Protein AF-0000000086500620 (afdb_homodimer)

Nearest PDB structures (foldseek):
  7s7k-assembly1_A  TM=8.387E-01  e=1.105E-29  Mus musculus
  8tv1-assembly1_C  TM=8.243E-01  e=3.616E-29  Homo sapiens
  4m4r-assembly3_E  TM=8.420E-01  e=2.247E-28  Homo sapiens
  4m4p-assembly1_A  TM=8.194E-01  e=8.114E-28  Homo sapiens
  7k7j-assembly1_A  TM=8.482E-01  e=1.226E-26  Homo sapiens

Foldseek 3Di:
DQDKQQVVVVVDVAQPWAKDWDPQDPPPPPADDFPAKDWDWADDPVHPDIGIKIWGARQLGAQTKMKTKHFKTFQVQAQKKKKKWKKWFADPPQPDPVVRGNGEDQKKWKWKAFAQDGDDDNPPPHRDPVRTPTFDTDGDPDHHHDPVDTDMDMDMGMAGDDVVDHRTMMMMMIDRHTGMMTGMMDMDFAWAPWDAAQQWTWHIGTAHRDQADWDWTWIDGHPQKDWPDTWIWIAHRNRHIDDDIDGHIWHHWQWAADPRNHDTAGAAKQWTAQDTHNDDIGGAAAQWIGHISHNATHHHPPWDDDPPDDSNDHTD/DQDKQQVVVVVDVAQPWAKDKDPQPDPPPPADDFPAKDWDWADDPVHPDIGIKIWGARQLGAQTKMKTKHFKTFQVQAQKKKKKWKKWFADPVQPDPPVRGNHEDQKKWKWKAFAQDGDDDNPPPHRDPVRTPTFDTDGDPDHHHDPVDTDMDMDMTMAGDDVVDHRTMMMMMIDRHTGMMTGMMDMDFAWAPWDAAQQKTWHIGTAHRDQADWDWTWIDGHPQKDWPDTWIWIAHRNRHIDDDIDGHIWGHWQWAADPRNHDTAGAAKQWTAQDTHNDDIGGAAAQWIGHISHNATHHHPPWDDDPPDDSNDHTD

Solvent-accessible surface area (backbone atoms only — not comparable to full-atom values): 32800 Å² total; per-residue (Å²): 114,72,41,44,40,53,64,47,27,68,74,32,95,64,84,80,59,52,56,42,56,54,80,53,70,74,79,53,88,91,47,68,84,79,80,37,55,39,77,44,78,43,81,42,91,94,41,96,51,54,26,46,26,39,33,33,71,40,29,54,30,66,81,39,47,21,31,39,33,51,68,71,37,69,48,79,77,46,29,25,41,34,37,39,41,30,30,34,34,45,42,59,64,78,69,37,64,38,77,56,40,49,34,56,37,67,43,36,36,36,31,34,38,76,29,71,60,86,74,71,57,92,64,39,74,59,93,48,73,83,73,29,46,77,72,45,63,48,55,63,84,40,62,17,84,49,87,90,54,71,32,77,31,77,48,75,49,77,44,63,48,63,81,94,47,58,48,20,35,32,42,33,38,38,36,61,15,18,39,36,33,45,53,34,45,36,33,31,58,50,44,18,69,57,47,62,52,58,25,25,36,31,67,62,38,52,17,30,47,42,58,49,32,67,30,75,39,64,46,42,52,32,67,59,35,43,71,79,41,75,39,34,37,39,23,25,38,84,24,44,68,49,86,72,59,45,54,40,39,30,15,29,46,3,19,24,45,45,94,79,24,56,46,39,39,62,16,52,65,40,17,17,19,67,55,69,24,74,54,70,59,37,71,40,32,53,60,36,39,31,85,33,42,15,42,55,52,44,54,36,92,94,34,46,66,61,90,83,50,62,79,74,50,50,32,84,116,72,42,43,40,53,63,47,27,68,76,32,98,61,84,80,60,52,58,43,55,54,77,50,70,73,80,52,88,92,48,67,85,77,80,37,55,40,79,44,78,42,82,43,91,93,41,97,53,53,26,48,26,39,33,33,69,41,29,53,30,65,77,38,46,22,31,39,32,52,69,70,36,68,47,80,78,45,28,24,42,34,38,37,42,30,29,35,33,45,40,60,67,74,68,39,65,38,74,55,41,49,34,60,36,66,42,35,36,35,31,34,37,78,30,72,61,85,73,69,56,92,62,39,74,60,93,49,74,83,72,28,47,76,72,46,64,46,53,62,84,40,62,16,81,48,85,89,53,71,32,77,30,75,49,74,50,74,44,62,48,64,81,95,47,60,49,19,35,31,42,32,39,38,36,60,15,20,39,38,34,44,53,34,44,34,32,31,59,49,45,19,69,56,47,59,51,59,25,25,37,31,68,63,37,53,17,30,48,43,58,51,30,67,32,76,39,63,45,44,51,31,68,61,34,43,72,78,41,78,39,34,36,40,24,24,38,83,24,46,69,49,84,73,58,45,54,41,39,30,16,28,47,3,19,24,43,45,93,79,25,54,44,39,39,63,17,53,65,39,17,18,19,66,57,69,25,73,54,69,59,36,71,41,33,51,58,34,39,30,85,34,42,15,41,53,50,44,53,36,91,94,33,45,65,61,91,84,50,62,78,73,51,50,32,85

Structure (mmCIF, N/CA/C/O backbone):
data_AF-0000000086500620-model_v1
#
loop_
_entity.id
_entity.type
_entity.pdbx_description
1 polymer 'Eph LBD domain-containing protein'
#
loop_
_atom_site.group_PDB
_atom_site.id
_atom_site.type_symbol
_atom_site.label_atom_id
_atom_site.label_alt_id
_atom_site.label_comp_id
_atom_site.label_asym_id
_atom_site.label_entity_id
_atom_site.label_seq_id
_atom_site.pdbx_PDB_ins_code
_atom_site.Cartn_x
_atom_site.Cartn_y
_atom_site.Cartn_z
_atom_site.occupancy
_atom_site.B_iso_or_equiv
_atom_site.auth_seq_id
_atom_site.auth_comp_id
_atom_site.auth_asym_id
_atom_site.auth_atom_id
_atom_site.pdbx_PDB_model_num
ATOM 1 N N . VAL A 1 1 ? -19.344 2.258 -3.072 1 96 1 VAL A N 1
ATOM 2 C CA . VAL A 1 1 ? -19.391 3.467 -2.256 1 96 1 VAL A CA 1
ATOM 3 C C . VAL A 1 1 ? -20.438 3.314 -1.157 1 96 1 VAL A C 1
ATOM 5 O O . VAL A 1 1 ? -21.594 2.971 -1.435 1 96 1 VAL A O 1
ATOM 8 N N . LEU A 1 2 ? -19.938 3.455 -0.015 1 97.12 2 LEU A N 1
ATOM 9 C CA . LEU A 1 2 ? -20.797 3.23 1.145 1 97.12 2 LEU A CA 1
ATOM 10 C C . LEU A 1 2 ? -21.391 4.543 1.644 1 97.12 2 LEU A C 1
ATOM 12 O O . LEU A 1 2 ? -22.453 4.547 2.258 1 97.12 2 LEU A O 1
ATOM 16 N N . LEU A 1 3 ? -20.672 5.578 1.515 1 97.31 3 LEU A N 1
ATOM 17 C CA . LEU A 1 3 ? -21.109 6.922 1.882 1 97.31 3 LEU A CA 1
ATOM 18 C C . LEU A 1 3 ? -20.547 7.957 0.909 1 97.31 3 LEU A C 1
ATOM 20 O O . LEU A 1 3 ? -19.375 7.91 0.551 1 97.31 3 LEU A O 1
ATOM 24 N N . ASP A 1 4 ? -21.359 8.789 0.405 1 96.5 4 ASP A N 1
ATOM 25 C CA . ASP A 1 4 ? -21.016 9.938 -0.417 1 96.5 4 ASP A CA 1
ATOM 26 C C . ASP A 1 4 ? -21.859 11.156 -0.062 1 96.5 4 ASP A C 1
ATOM 28 O O . ASP A 1 4 ? -23.047 11.219 -0.432 1 96.5 4 ASP A O 1
ATOM 32 N N . SER A 1 5 ? -21.297 12.078 0.566 1 95.62 5 SER A N 1
ATOM 33 C CA . SER A 1 5 ? -22.062 13.211 1.073 1 95.62 5 SER A CA 1
ATOM 34 C C . SER A 1 5 ? -22.688 14.016 -0.066 1 95.62 5 SER A C 1
ATOM 36 O O . SER A 1 5 ? -23.734 14.633 0.102 1 95.62 5 SER A O 1
ATOM 38 N N . ALA A 1 6 ? -22 14.062 -1.222 1 92.56 6 ALA A N 1
ATOM 39 C CA . ALA A 1 6 ? -22.562 14.773 -2.369 1 92.56 6 ALA A CA 1
ATOM 40 C C . ALA A 1 6 ? -23.859 14.117 -2.842 1 92.56 6 ALA A C 1
ATOM 42 O O . ALA A 1 6 ? -24.828 14.805 -3.176 1 92.56 6 ALA A O 1
ATOM 43 N N . GLN A 1 7 ? -23.844 12.758 -2.848 1 91 7 GLN A N 1
ATOM 44 C CA . GLN A 1 7 ? -25.047 12.031 -3.238 1 91 7 GLN A CA 1
ATOM 45 C C . GLN A 1 7 ? -26.156 12.195 -2.199 1 91 7 GLN A C 1
ATOM 47 O O . GLN A 1 7 ? -27.328 12.328 -2.549 1 91 7 GLN A O 1
ATOM 52 N N . ASP A 1 8 ? -25.75 12.211 -0.976 1 90.06 8 ASP A N 1
ATOM 53 C CA . ASP A 1 8 ? -26.719 12.375 0.107 1 90.06 8 ASP A CA 1
ATOM 54 C C . ASP A 1 8 ? -27.328 13.766 0.084 1 90.06 8 ASP A C 1
ATOM 56 O O . ASP A 1 8 ? -28.5 13.938 0.44 1 90.06 8 ASP A O 1
ATOM 60 N N . SER A 1 9 ? -26.547 14.727 -0.302 1 87.5 9 SER A N 1
ATOM 61 C CA . SER A 1 9 ? -27.031 16.094 -0.406 1 87.5 9 SER A CA 1
ATOM 62 C C . SER A 1 9 ? -28.172 16.203 -1.412 1 87.5 9 SER A C 1
ATOM 64 O O . SER A 1 9 ? -29.047 17.062 -1.275 1 87.5 9 SER A O 1
ATOM 66 N N . ALA A 1 10 ? -28.109 15.414 -2.4 1 82 10 ALA A N 1
ATOM 67 C CA . ALA A 1 10 ? -29.141 15.445 -3.441 1 82 10 ALA A CA 1
ATOM 68 C C . ALA A 1 10 ? -30.422 14.789 -2.961 1 82 10 ALA A C 1
ATOM 70 O O . ALA A 1 10 ? -31.516 15.094 -3.465 1 82 10 ALA A O 1
ATOM 71 N N . LYS A 1 11 ? -30.297 14.008 -1.997 1 83.38 11 LYS A N 1
ATOM 72 C CA . LYS A 1 11 ? -31.438 13.195 -1.615 1 83.38 11 LYS A CA 1
ATOM 73 C C . LYS A 1 11 ? -32.125 13.742 -0.359 1 83.38 11 LYS A C 1
ATOM 75 O O . LYS A 1 11 ? -33.281 13.422 -0.079 1 83.38 11 LYS A O 1
ATOM 80 N N . GLN A 1 12 ? -31.344 14.484 0.319 1 81.06 12 GLN A N 1
ATOM 81 C CA . GLN A 1 12 ? -31.844 14.93 1.614 1 81.06 12 GLN A CA 1
ATOM 82 C C . GLN A 1 12 ? -31.703 16.438 1.774 1 81.06 12 GLN A C 1
ATOM 84 O O . GLN A 1 12 ? -30.844 17.062 1.153 1 81.06 12 GLN A O 1
ATOM 89 N N . ALA A 1 13 ? -32.562 16.891 2.559 1 82.69 13 ALA A N 1
ATOM 90 C CA . ALA A 1 13 ? -32.531 18.328 2.824 1 82.69 13 ALA A CA 1
ATOM 91 C C . ALA A 1 13 ? -31.312 18.703 3.662 1 82.69 13 ALA A C 1
ATOM 93 O O . ALA A 1 13 ? -30.812 19.812 3.559 1 82.69 13 ALA A O 1
ATOM 94 N N . SER A 1 14 ? -30.891 17.797 4.512 1 90.44 14 SER A N 1
ATOM 95 C CA . SER A 1 14 ? -29.75 18 5.387 1 90.44 14 SER A CA 1
ATOM 96 C C . SER A 1 14 ? -28.984 16.688 5.613 1 90.44 14 SER A C 1
ATOM 98 O O . SER A 1 14 ? -29.578 15.609 5.613 1 90.44 14 SER A O 1
ATOM 100 N N . LEU A 1 15 ? -27.719 16.828 5.785 1 93.38 15 LEU A N 1
ATOM 101 C CA . LEU A 1 15 ? -26.938 15.648 6.141 1 93.38 15 LEU A CA 1
ATOM 102 C C . LEU A 1 15 ? -27.188 15.25 7.59 1 93.38 15 LEU A C 1
ATOM 104 O O . LEU A 1 15 ? -27.266 14.062 7.91 1 93.38 15 LEU A O 1
ATOM 108 N N . ALA A 1 16 ? -27.312 16.25 8.461 1 92.81 16 ALA A N 1
ATOM 109 C CA . ALA A 1 16 ? -27.672 16.078 9.867 1 92.81 16 ALA A CA 1
ATOM 110 C C . ALA A 1 16 ? -26.656 15.18 10.578 1 92.81 16 ALA A C 1
ATOM 112 O O . ALA A 1 16 ? -27.031 14.25 11.289 1 92.81 16 ALA A O 1
ATOM 113 N N . TRP A 1 17 ? -25.406 15.438 10.266 1 96.69 17 TRP A N 1
ATOM 114 C CA . TRP A 1 17 ? -24.375 14.711 11 1 96.69 17 TRP A CA 1
ATOM 115 C C . TRP A 1 17 ? -24.297 15.188 12.445 1 96.69 17 TRP A C 1
ATOM 117 O O . TRP A 1 17 ? -24.828 16.25 12.781 1 96.69 17 TRP A O 1
ATOM 127 N N . THR A 1 18 ? -23.688 14.328 13.32 1 96.75 18 THR A N 1
ATOM 128 C CA . THR A 1 18 ? -23.641 14.648 14.742 1 96.75 18 THR A CA 1
ATOM 129 C C . THR A 1 18 ? -22.469 15.562 15.062 1 96.75 18 THR A C 1
ATOM 131 O O . THR A 1 18 ? -21.328 15.258 14.703 1 96.75 18 THR A O 1
ATOM 134 N N . THR A 1 19 ? -22.75 16.672 15.648 1 96.12 19 THR A N 1
ATOM 135 C CA . THR A 1 19 ? -21.703 17.625 16 1 96.12 19 THR A CA 1
ATOM 136 C C . THR A 1 19 ? -21.547 17.703 17.516 1 96.12 19 THR A C 1
ATOM 138 O O . THR A 1 19 ? -22.484 17.422 18.266 1 96.12 19 THR A O 1
ATOM 141 N N . TYR A 1 20 ? -20.344 18 17.953 1 95.19 20 TYR A N 1
ATOM 142 C CA . TYR A 1 20 ? -20.016 18.25 19.359 1 95.19 20 TYR A CA 1
ATOM 143 C C . TYR A 1 20 ? -19 19.375 19.5 1 95.19 20 TYR A C 1
ATOM 145 O O . TYR A 1 20 ? -18.094 19.516 18.672 1 95.19 20 TYR A O 1
ATOM 153 N N . LYS A 1 21 ? -19.25 20.281 20.438 1 92 21 LYS A N 1
ATOM 154 C CA . LYS A 1 21 ? -18.281 21.328 20.766 1 92 21 LYS A CA 1
ATOM 155 C C . LYS A 1 21 ? -17.938 21.312 22.25 1 92 21 LYS A C 1
ATOM 157 O O . LYS A 1 21 ? -18.828 21.125 23.094 1 92 21 LYS A O 1
ATOM 162 N N . SER A 1 22 ? -16.672 21.219 22.5 1 81.25 22 SER A N 1
ATOM 163 C CA . SER A 1 22 ? -16.234 21.219 23.891 1 81.25 22 SER A CA 1
ATOM 164 C C . SER A 1 22 ? -16.656 22.5 24.609 1 81.25 22 SER A C 1
ATOM 166 O O . SER A 1 22 ? -16.734 23.562 23.984 1 81.25 22 SER A O 1
ATOM 168 N N . GLU A 1 23 ? -17.375 22.328 25.75 1 68.31 23 GLU A N 1
ATOM 169 C CA . GLU A 1 23 ? -17.797 23.484 26.547 1 68.31 23 GLU A CA 1
ATOM 170 C C . GLU A 1 23 ? -16.641 24.469 26.75 1 68.31 23 GLU A C 1
ATOM 172 O O . GLU A 1 23 ? -15.555 24.062 27.172 1 68.31 23 GLU A O 1
ATOM 177 N N . SER A 1 24 ? -16.453 25.188 25.719 1 55.19 24 SER A N 1
ATOM 178 C CA . SER A 1 24 ? -15.422 26.203 25.906 1 55.19 24 SER A CA 1
ATOM 179 C C . SER A 1 24 ? -15.344 26.656 27.359 1 55.19 24 SER A C 1
ATOM 181 O O . SER A 1 24 ? -16.344 26.656 28.062 1 55.19 24 SER A O 1
ATOM 183 N N . VAL A 1 25 ? -14.055 26.562 27.922 1 54 25 VAL A N 1
ATOM 184 C CA . VAL A 1 25 ? -13.938 27.297 29.172 1 54 25 VAL A CA 1
ATOM 185 C C . VAL A 1 25 ? -14.703 28.609 29.078 1 54 25 VAL A C 1
ATOM 187 O O . VAL A 1 25 ? -14.969 29.094 27.969 1 54 25 VAL A O 1
ATOM 190 N N . SER A 1 26 ? -15.047 29.203 30.156 1 50.41 26 SER A N 1
ATOM 191 C CA . SER A 1 26 ? -15.766 30.469 30.328 1 50.41 26 SER A CA 1
ATOM 192 C C . SER A 1 26 ? -15.508 31.406 29.156 1 50.41 26 SER A C 1
ATOM 194 O O . SER A 1 26 ? -14.367 31.562 28.703 1 50.41 26 SER A O 1
ATOM 196 N N . PRO A 1 27 ? -16.719 31.641 28.359 1 53.28 27 PRO A N 1
ATOM 197 C CA . PRO A 1 27 ? -16.562 32.719 27.375 1 53.28 27 PRO A CA 1
ATOM 198 C C . PRO A 1 27 ? -15.523 33.75 27.781 1 53.28 27 PRO A C 1
ATOM 200 O O . PRO A 1 27 ? -15.555 34.25 28.922 1 53.28 27 PRO A O 1
ATOM 203 N N . VAL A 1 28 ? -14.352 33.531 27.391 1 56.28 28 VAL A N 1
ATOM 204 C CA . VAL A 1 28 ? -13.477 34.688 27.656 1 56.28 28 VAL A CA 1
ATOM 205 C C . VAL A 1 28 ? -14.117 35.969 27.156 1 56.28 28 VAL A C 1
ATOM 207 O O . VAL A 1 28 ? -14.539 36.062 26 1 56.28 28 VAL A O 1
ATOM 210 N N . PRO A 1 29 ? -14.516 36.781 28.094 1 58.72 29 PRO A N 1
ATOM 211 C CA . PRO A 1 29 ? -15.102 38.062 27.672 1 58.72 29 PRO A CA 1
ATOM 212 C C . PRO A 1 29 ? -14.398 38.656 26.453 1 58.72 29 PRO A C 1
ATOM 214 O O . PRO A 1 29 ? -13.172 38.688 26.406 1 58.72 29 PRO A O 1
ATOM 217 N N . GLY A 1 30 ? -15.188 38.844 25.25 1 61.62 30 GLY A N 1
ATOM 218 C CA . GLY A 1 30 ? -14.68 39.5 24.047 1 61.62 30 GLY A CA 1
ATOM 219 C C . GLY A 1 30 ? -14.43 38.531 22.906 1 61.62 30 GLY A C 1
ATOM 220 O O . GLY A 1 30 ? -14.195 38.938 21.766 1 61.62 30 GLY A O 1
ATOM 221 N N . GLN A 1 31 ? -14.523 37.156 23.312 1 67.69 31 GLN A N 1
ATOM 222 C CA . GLN A 1 31 ? -14.32 36.25 22.203 1 67.69 31 GLN A CA 1
ATOM 223 C C . GLN A 1 31 ? -15.656 35.844 21.578 1 67.69 31 GLN A C 1
ATOM 225 O O . GLN A 1 31 ? -16.672 35.75 22.266 1 67.69 31 GLN A O 1
ATOM 230 N N . PRO A 1 32 ? -15.586 35.656 20.219 1 74.81 32 PRO A N 1
ATOM 231 C CA . PRO A 1 32 ? -16.797 35.188 19.547 1 74.81 32 PRO A CA 1
ATOM 232 C C . PRO A 1 32 ? -17.219 33.781 19.984 1 74.81 32 PRO A C 1
ATOM 234 O O . PRO A 1 32 ? -16.375 33 20.406 1 74.81 32 PRO A O 1
ATOM 237 N N . GLU A 1 33 ? -18.438 33.594 20 1 79.56 33 GLU A N 1
ATOM 238 C CA . GLU A 1 33 ? -19.016 32.312 20.391 1 79.56 33 GLU A CA 1
ATOM 239 C C . GLU A 1 33 ? -18.594 31.203 19.438 1 79.56 33 GLU A C 1
ATOM 241 O O . GLU A 1 33 ? -18.516 31.422 18.219 1 79.56 33 GLU A O 1
ATOM 246 N N . ASN A 1 34 ? -18.125 30.062 19.969 1 88.69 34 ASN A N 1
ATOM 247 C CA . ASN A 1 34 ? -17.859 28.844 19.203 1 88.69 34 ASN A CA 1
ATOM 248 C C . ASN A 1 34 ? -19.141 28.031 19 1 88.69 34 ASN A C 1
ATOM 250 O O . ASN A 1 34 ? -19.703 27.516 19.969 1 88.69 34 ASN A O 1
ATOM 254 N N . LEU A 1 35 ? -19.641 27.906 17.797 1 89.56 35 LEU A N 1
ATOM 255 C CA . LEU A 1 35 ? -20.875 27.188 17.484 1 89.56 35 LEU A CA 1
ATOM 256 C C . LEU A 1 35 ? -20.578 25.781 16.969 1 89.56 35 LEU A C 1
ATOM 258 O O . LEU A 1 35 ? -21.5 25.016 16.672 1 89.56 35 LEU A O 1
ATOM 262 N N . GLY A 1 36 ? -19.266 25.453 16.938 1 93.5 36 GLY A N 1
ATOM 263 C CA . GLY A 1 36 ? -18.875 24.141 16.438 1 93.5 36 GLY A CA 1
ATOM 264 C C . GLY A 1 36 ? -19.062 24 14.938 1 93.5 36 GLY A C 1
ATOM 265 O O . GLY A 1 36 ? -19.109 24.984 14.211 1 93.5 36 GLY A O 1
ATOM 266 N N . TRP A 1 37 ? -19.094 22.797 14.492 1 96.62 37 TRP A N 1
ATOM 267 C CA . TRP A 1 37 ? -19.312 22.531 13.07 1 96.62 37 TRP A CA 1
ATOM 268 C C . TRP A 1 37 ? -20.719 22.953 12.648 1 96.62 37 TRP A C 1
ATOM 270 O O . TRP A 1 37 ? -21.703 22.641 13.32 1 96.62 37 TRP A O 1
ATOM 280 N N . MET A 1 38 ? -20.812 23.594 11.531 1 95.94 38 MET A N 1
ATOM 281 C CA . MET A 1 38 ? -22.078 24.078 11.016 1 95.94 38 MET A CA 1
ATOM 282 C C . MET A 1 38 ? -22.328 23.562 9.602 1 95.94 38 MET A C 1
ATOM 284 O O . MET A 1 38 ? -21.406 23.531 8.781 1 95.94 38 MET A O 1
ATOM 288 N N . GLU A 1 39 ? -23.5 23.156 9.375 1 95.31 39 GLU A N 1
ATOM 289 C CA . GLU A 1 39 ? -23.875 22.703 8.039 1 95.31 39 GLU A CA 1
ATOM 290 C C . GLU A 1 39 ? -24.266 23.875 7.145 1 95.31 39 GLU A C 1
ATOM 292 O O . GLU A 1 39 ? -24.891 24.828 7.609 1 95.31 39 GLU A O 1
ATOM 297 N N . ALA A 1 40 ? -23.859 23.828 5.949 1 91.75 40 ALA A N 1
ATOM 298 C CA . ALA A 1 40 ? -24.234 24.844 4.984 1 91.75 40 ALA A CA 1
ATOM 299 C C . ALA A 1 40 ? -24.5 24.234 3.611 1 91.75 40 ALA A C 1
ATOM 301 O O . ALA A 1 40 ? -24.109 23.094 3.344 1 91.75 40 ALA A O 1
ATOM 302 N N . THR A 1 41 ? -25.188 25.016 2.814 1 89.75 41 THR A N 1
ATOM 303 C CA . THR A 1 41 ? -25.406 24.625 1.425 1 89.75 41 THR A CA 1
ATOM 304 C C . THR A 1 41 ? -24.547 25.469 0.483 1 89.75 41 THR A C 1
ATOM 306 O O . THR A 1 41 ? -24.531 26.703 0.574 1 89.75 41 THR A O 1
ATOM 309 N N . VAL A 1 42 ? -23.859 24.766 -0.34 1 87.5 42 VAL A N 1
ATOM 310 C CA . VAL A 1 42 ? -23 25.484 -1.276 1 87.5 42 VAL A CA 1
ATOM 311 C C . VAL A 1 42 ? -23.266 25.016 -2.701 1 87.5 42 VAL A C 1
ATOM 313 O O . VAL A 1 42 ? -23.516 23.828 -2.93 1 87.5 42 VAL A O 1
ATOM 316 N N . ASN A 1 43 ? -23.266 26 -3.594 1 84.56 43 ASN A N 1
ATOM 317 C CA . ASN A 1 43 ? -23.344 25.688 -5.016 1 84.56 43 ASN A CA 1
ATOM 318 C C . ASN A 1 43 ? -21.953 25.734 -5.668 1 84.56 43 ASN A C 1
ATOM 320 O O . ASN A 1 43 ? -21.266 26.75 -5.617 1 84.56 43 ASN A O 1
ATOM 324 N N . MET A 1 44 ? -21.625 24.578 -6.133 1 83.69 44 MET A N 1
ATOM 325 C CA . MET A 1 44 ? -20.328 24.5 -6.809 1 83.69 44 MET A CA 1
ATOM 326 C C . MET A 1 44 ? -20.516 24.109 -8.273 1 83.69 44 MET A C 1
ATOM 328 O O . MET A 1 44 ? -21.328 23.25 -8.594 1 83.69 44 MET A O 1
ATOM 332 N N . GLU A 1 45 ? -19.672 24.703 -9.078 1 80.56 45 GLU A N 1
ATOM 333 C CA . GLU A 1 45 ? -19.781 24.5 -10.516 1 80.56 45 GLU A CA 1
ATOM 334 C C . GLU A 1 45 ? -19.5 23.047 -10.891 1 80.56 45 GLU A C 1
ATOM 336 O O . GLU A 1 45 ? -20.094 22.516 -11.828 1 80.56 45 GLU A O 1
ATOM 341 N N . SER A 1 46 ? -18.703 22.484 -10.117 1 79.31 46 SER A N 1
ATOM 342 C CA . SER A 1 46 ? -18.281 21.125 -10.43 1 79.31 46 SER A CA 1
ATOM 343 C C . SER A 1 46 ? -19.375 20.125 -10.094 1 79.31 46 SER A C 1
ATOM 345 O O . SER A 1 46 ? -19.281 18.953 -10.477 1 79.31 46 SER A O 1
ATOM 347 N N . PHE A 1 47 ? -20.422 20.641 -9.414 1 79.56 47 PHE A N 1
ATOM 348 C CA . PHE A 1 47 ? -21.5 19.734 -9.008 1 79.56 47 PHE A CA 1
ATOM 349 C C . PHE A 1 47 ? -22.844 20.25 -9.5 1 79.56 47 PHE A C 1
ATOM 351 O O . PHE A 1 47 ? -23.109 21.453 -9.492 1 79.56 47 PHE A O 1
ATOM 358 N N . SER A 1 48 ? -23.703 19.359 -10.016 1 79.94 48 SER A N 1
ATOM 359 C CA . SER A 1 48 ? -25 19.703 -10.578 1 79.94 48 SER A CA 1
ATOM 360 C C . SER A 1 48 ? -25.984 20.141 -9.492 1 79.94 48 SER A C 1
ATOM 362 O O . SER A 1 48 ? -26.891 20.938 -9.742 1 79.94 48 SER A O 1
ATOM 364 N N . GLU A 1 49 ? -25.844 19.516 -8.352 1 84.06 49 GLU A N 1
ATOM 365 C CA . GLU A 1 49 ? -26.719 19.812 -7.23 1 84.06 49 GLU A CA 1
ATOM 366 C C . GLU A 1 49 ? -25.984 20.531 -6.117 1 84.06 49 GLU A C 1
ATOM 368 O O . GLU A 1 49 ? -24.766 20.391 -5.98 1 84.06 49 GLU A O 1
ATOM 373 N N . PRO A 1 50 ? -26.734 21.312 -5.465 1 87.94 50 PRO A N 1
ATOM 374 C CA . PRO A 1 50 ? -26.109 21.953 -4.309 1 87.94 50 PRO A CA 1
ATOM 375 C C . PRO A 1 50 ? -25.531 20.938 -3.32 1 87.94 50 PRO A C 1
ATOM 377 O O . PRO A 1 50 ? -26.125 19.875 -3.109 1 87.94 50 PRO A O 1
ATOM 380 N N . LEU A 1 51 ? -24.453 21.266 -2.764 1 92.81 51 LEU A N 1
ATOM 381 C CA . LEU A 1 51 ? -23.812 20.375 -1.797 1 92.81 51 LEU A CA 1
ATOM 382 C C . LEU A 1 51 ? -24.078 20.844 -0.371 1 92.81 51 LEU A C 1
ATOM 384 O O . LEU A 1 51 ? -24.078 22.047 -0.097 1 92.81 51 LEU A O 1
ATOM 388 N N . ARG A 1 52 ? -24.406 19.938 0.415 1 94.25 52 ARG A N 1
ATOM 389 C CA . ARG A 1 52 ? -24.391 20.188 1.85 1 94.25 52 ARG A CA 1
ATOM 390 C C . ARG A 1 52 ? -22.984 20 2.414 1 94.25 52 ARG A C 1
ATOM 392 O O . ARG A 1 52 ? -22.344 18.969 2.18 1 94.25 52 ARG A O 1
ATOM 399 N N . THR A 1 53 ? -22.516 21.031 3.076 1 95.62 53 THR A N 1
ATOM 400 C CA . THR A 1 53 ? -21.141 21.031 3.58 1 95.62 53 THR A CA 1
ATOM 401 C C . THR A 1 53 ? -21.125 21.297 5.082 1 95.62 53 THR A C 1
ATOM 403 O O . THR A 1 53 ? -22.125 21.719 5.66 1 95.62 53 THR A O 1
ATOM 406 N N . TYR A 1 54 ? -20.078 20.953 5.707 1 97.5 54 TYR A N 1
ATOM 407 C CA . TYR A 1 54 ? -19.828 21.312 7.098 1 97.5 54 TYR A CA 1
ATOM 408 C C . TYR A 1 54 ? -18.609 22.219 7.219 1 97.5 54 TYR A C 1
ATOM 410 O O . TYR A 1 54 ? -17.578 21.969 6.578 1 97.5 54 TYR A O 1
ATOM 418 N N . SER A 1 55 ? -18.734 23.234 8.039 1 96.19 55 SER A N 1
ATOM 419 C CA . SER A 1 55 ? -17.625 24.188 8.211 1 96.19 55 SER A CA 1
ATOM 420 C C . SER A 1 55 ? -17.375 24.469 9.695 1 96.19 55 SER A C 1
ATOM 422 O O . SER A 1 55 ? -18.297 24.391 10.508 1 96.19 55 SER A O 1
ATOM 424 N N . SER A 1 56 ? -16.172 24.703 10.055 1 94.38 56 SER A N 1
ATOM 425 C CA . SER A 1 56 ? -15.703 25.156 11.359 1 94.38 56 SER A CA 1
ATOM 426 C C . SER A 1 56 ? -14.602 26.188 11.227 1 94.38 56 SER A C 1
ATOM 428 O O . SER A 1 56 ? -13.609 25.969 10.523 1 94.38 56 SER A O 1
ATOM 430 N N . CYS A 1 57 ? -14.82 27.391 11.852 1 89.5 57 CYS A N 1
ATOM 431 C CA . CYS A 1 57 ? -13.812 28.438 11.766 1 89.5 57 CYS A CA 1
ATOM 432 C C . CYS A 1 57 ? -13.812 29.297 13.031 1 89.5 57 CYS A C 1
ATOM 434 O O . CYS A 1 57 ? -14.273 30.438 13.008 1 89.5 57 CYS A O 1
ATOM 436 N N . TYR A 1 58 ? -13.203 28.797 14.086 1 85.94 58 TYR A N 1
ATOM 437 C CA . TYR A 1 58 ? -13.188 29.516 15.359 1 85.94 58 TYR A CA 1
ATOM 438 C C . TYR A 1 58 ? -11.766 29.75 15.836 1 85.94 58 TYR A C 1
ATOM 440 O O . TYR A 1 58 ? -11.398 29.375 16.953 1 85.94 58 TYR A O 1
ATOM 448 N N . VAL A 1 59 ? -11.094 30.469 15.039 1 79.69 59 VAL A N 1
ATOM 449 C CA . VAL A 1 59 ? -9.664 30.656 15.25 1 79.69 59 VAL A CA 1
ATOM 450 C C . VAL A 1 59 ? -9.445 31.719 16.328 1 79.69 59 VAL A C 1
ATOM 452 O O . VAL A 1 59 ? -8.336 31.844 16.875 1 79.69 59 VAL A O 1
ATOM 455 N N . LYS A 1 60 ? -10.477 32.469 16.703 1 77.06 60 LYS A N 1
ATOM 456 C CA . LYS A 1 60 ? -10.359 33.531 17.719 1 77.06 60 LYS A CA 1
ATOM 457 C C . LYS A 1 60 ? -10.773 33 19.094 1 77.06 60 LYS A C 1
ATOM 459 O O . LYS A 1 60 ? -10.734 33.75 20.078 1 77.06 60 LYS A O 1
ATOM 464 N N . THR A 1 61 ? -11.18 31.797 19.094 1 78 61 THR A N 1
ATOM 465 C CA . THR A 1 61 ? -11.578 31.141 20.328 1 78 61 THR A CA 1
ATOM 466 C C . THR A 1 61 ? -10.477 30.219 20.844 1 78 61 THR A C 1
ATOM 468 O O . THR A 1 61 ? -9.828 29.531 20.047 1 78 61 THR A O 1
ATOM 471 N N . SER A 1 62 ? -10.219 30.281 22.094 1 75.69 62 SER A N 1
ATOM 472 C CA . SER A 1 62 ? -9.188 29.406 22.672 1 75.69 62 SER A CA 1
ATOM 473 C C . SER A 1 62 ? -9.727 28 22.906 1 75.69 62 SER A C 1
ATOM 475 O O . SER A 1 62 ? -10.922 27.828 23.125 1 75.69 62 SER A O 1
ATOM 477 N N . ASN A 1 63 ? -8.891 26.984 22.844 1 80.25 63 ASN A N 1
ATOM 478 C CA . ASN A 1 63 ? -9.156 25.594 23.203 1 80.25 63 ASN A CA 1
ATOM 479 C C . ASN A 1 63 ? -10.297 25.016 22.391 1 80.25 63 ASN A C 1
ATOM 481 O O . ASN A 1 63 ? -11.242 24.438 22.938 1 80.25 63 ASN A O 1
ATOM 485 N N . VAL A 1 64 ? -10.266 25.344 21.156 1 87.31 64 VAL A N 1
ATOM 486 C CA . VAL A 1 64 ? -11.273 24.812 20.25 1 87.31 64 VAL A CA 1
ATOM 487 C C . VAL A 1 64 ? -11.164 23.297 20.172 1 87.31 64 VAL A C 1
ATOM 489 O O . VAL A 1 64 ? -10.062 22.75 20.031 1 87.31 64 VAL A O 1
ATOM 492 N N . ASP A 1 65 ? -12.203 22.625 20.406 1 92 65 ASP A N 1
ATOM 493 C CA . ASP A 1 65 ? -12.352 21.172 20.297 1 92 65 ASP A CA 1
ATOM 494 C C . ASP A 1 65 ? -13.719 20.797 19.734 1 92 65 ASP A C 1
ATOM 496 O O . ASP A 1 65 ? -14.609 20.391 20.484 1 92 65 ASP A O 1
ATOM 500 N N . ASN A 1 66 ? -13.836 20.969 18.422 1 95.56 66 ASN A N 1
ATOM 501 C CA . ASN A 1 66 ? -15.094 20.703 17.734 1 95.56 66 ASN A CA 1
ATOM 502 C C . ASN A 1 66 ? -15.055 19.375 16.984 1 95.56 66 ASN A C 1
ATOM 504 O O . ASN A 1 66 ? -14.086 19.078 16.281 1 95.56 66 ASN A O 1
ATOM 508 N N . TRP A 1 67 ? -16.094 18.594 17.203 1 97.19 67 TRP A N 1
ATOM 509 C CA . TRP A 1 67 ? -16.141 17.281 16.578 1 97.19 67 TRP A CA 1
ATOM 510 C C . TRP A 1 67 ? -17.328 17.156 15.633 1 97.19 67 TRP A C 1
ATOM 512 O O . TRP A 1 67 ? -18.375 17.734 15.867 1 97.19 67 TRP A O 1
ATOM 522 N N . LEU A 1 68 ? -17.125 16.469 14.578 1 98 68 LEU A N 1
ATOM 523 C CA . LEU A 1 68 ? -18.141 16.094 13.602 1 98 68 LEU A CA 1
ATOM 524 C C . LEU A 1 68 ? -18.109 14.586 13.352 1 98 68 LEU A C 1
ATOM 526 O O . LEU A 1 68 ? -17.078 14.039 12.93 1 98 68 LEU A O 1
ATOM 530 N N . ARG A 1 69 ? -19.172 13.875 13.641 1 98.25 69 ARG A N 1
ATOM 531 C CA . ARG A 1 69 ? -19.234 12.445 13.398 1 98.25 69 ARG A CA 1
ATOM 532 C C . ARG A 1 69 ? -20.109 12.133 12.188 1 98.25 69 ARG A C 1
ATOM 534 O O . ARG A 1 69 ? -21.25 12.617 12.094 1 98.25 69 ARG A O 1
ATOM 541 N N . LEU A 1 70 ? -19.594 11.367 11.305 1 97.88 70 LEU A N 1
ATOM 542 C CA . LEU A 1 70 ? -20.344 10.898 10.141 1 97.88 70 LEU A CA 1
ATOM 543 C C . LEU A 1 70 ? -21.328 9.805 10.531 1 97.88 70 LEU A C 1
ATOM 545 O O . LEU A 1 70 ? -21.203 9.195 11.594 1 97.88 70 LEU A O 1
ATOM 549 N N . PRO A 1 71 ? -22.266 9.602 9.672 1 97 71 PRO A N 1
ATOM 550 C CA . PRO A 1 71 ? -23.188 8.492 9.93 1 97 71 PRO A CA 1
ATOM 551 C C . PRO A 1 71 ? -22.484 7.137 9.938 1 97 71 PRO A C 1
ATOM 553 O O . PRO A 1 71 ? -21.391 6.996 9.391 1 97 71 PRO A O 1
ATOM 556 N N . TYR A 1 72 ? -23.203 6.242 10.625 1 98.06 72 TYR A N 1
ATOM 557 C CA . TYR A 1 72 ? -22.703 4.871 10.695 1 98.06 72 TYR A CA 1
ATOM 558 C C . TYR A 1 72 ? -22.562 4.266 9.305 1 98.06 72 TYR A C 1
ATOM 560 O O . TYR A 1 72 ? -23.5 4.336 8.5 1 98.06 72 TYR A O 1
ATOM 568 N N . VAL A 1 73 ? -21.375 3.729 9.016 1 98.12 73 VAL A N 1
ATOM 569 C CA . VAL A 1 73 ? -21.109 3.074 7.734 1 98.12 73 VAL A CA 1
ATOM 570 C C . VAL A 1 73 ? -21 1.565 7.941 1 98.12 73 VAL A C 1
ATOM 572 O O . VAL A 1 73 ? -20.094 1.09 8.625 1 98.12 73 VAL A O 1
ATOM 575 N N . GLU A 1 74 ? -21.875 0.858 7.355 1 97.88 74 GLU A N 1
ATOM 576 C CA . GLU A 1 74 ? -21.75 -0.597 7.379 1 97.88 74 GLU A CA 1
ATOM 577 C C . GLU A 1 74 ? -20.625 -1.076 6.473 1 97.88 74 GLU A C 1
ATOM 579 O O . GLU A 1 74 ? -20.578 -0.713 5.293 1 97.88 74 GLU A O 1
ATOM 584 N N . ARG A 1 75 ? -19.719 -1.872 7.035 1 96.19 75 ARG A N 1
ATOM 585 C CA . ARG A 1 75 ? -18.531 -2.242 6.27 1 96.19 75 ARG A CA 1
ATOM 586 C C . ARG A 1 75 ? -18.844 -3.332 5.254 1 96.19 75 ARG A C 1
ATOM 588 O O . ARG A 1 75 ? -18.141 -3.482 4.254 1 96.19 75 ARG A O 1
ATOM 595 N N . GLY A 1 76 ? -19.953 -4.184 5.52 1 94.5 76 GLY A N 1
ATOM 596 C CA . GLY A 1 76 ? -20.203 -5.324 4.648 1 94.5 76 GLY A CA 1
ATOM 597 C C . GLY A 1 76 ? -19.047 -6.316 4.625 1 94.5 76 GLY A C 1
ATOM 598 O O . GLY A 1 76 ? -18.609 -6.781 5.676 1 94.5 76 GLY A O 1
ATOM 599 N N . GLY A 1 77 ? -18.547 -6.566 3.492 1 94.69 77 GLY A N 1
ATOM 600 C CA . GLY A 1 77 ? -17.453 -7.531 3.363 1 94.69 77 GLY A CA 1
ATOM 601 C C . GLY A 1 77 ? -16.078 -6.891 3.34 1 94.69 77 GLY A C 1
ATOM 602 O O . GLY A 1 77 ? -15.086 -7.566 3.104 1 94.69 77 GLY A O 1
ATOM 603 N N . ALA A 1 78 ? -16.047 -5.633 3.629 1 97.31 78 ALA A N 1
ATOM 604 C CA . ALA A 1 78 ? -14.797 -4.887 3.484 1 97.31 78 ALA A CA 1
ATOM 605 C C . ALA A 1 78 ? -13.781 -5.305 4.543 1 97.31 78 ALA A C 1
ATOM 607 O O . ALA A 1 78 ? -14.141 -5.523 5.703 1 97.31 78 ALA A O 1
ATOM 608 N N . ASN A 1 79 ? -12.531 -5.48 4.098 1 97.56 79 ASN A N 1
ATOM 609 C CA . ASN A 1 79 ? -11.422 -5.68 5.027 1 97.56 79 ASN A CA 1
ATOM 610 C C . ASN A 1 79 ? -10.773 -4.352 5.41 1 97.56 79 ASN A C 1
ATOM 612 O O . ASN A 1 79 ? -10.039 -4.281 6.398 1 97.56 79 ASN A O 1
ATOM 616 N N . SER A 1 80 ? -11.039 -3.396 4.617 1 97.94 80 SER A N 1
ATOM 617 C CA . SER A 1 80 ? -10.547 -2.039 4.824 1 97.94 80 SER A CA 1
ATOM 618 C C . SER A 1 80 ? -11.484 -1.011 4.191 1 97.94 80 SER A C 1
ATOM 620 O O . SER A 1 80 ? -12.266 -1.343 3.303 1 97.94 80 SER A O 1
ATOM 622 N N . LEU A 1 81 ? -11.43 0.154 4.684 1 98.44 81 LEU A N 1
ATOM 623 C CA . LEU A 1 81 ? -12.227 1.248 4.141 1 98.44 81 LEU A CA 1
ATOM 624 C C . LEU A 1 81 ? -11.336 2.408 3.713 1 98.44 81 LEU A C 1
ATOM 626 O O . LEU A 1 81 ? -10.32 2.684 4.355 1 98.44 81 LEU A O 1
ATOM 630 N N . HIS A 1 82 ? -11.734 3.039 2.674 1 98.12 82 HIS A N 1
ATOM 631 C CA . HIS A 1 82 ? -11.109 4.273 2.203 1 98.12 82 HIS A CA 1
ATOM 632 C C . HIS A 1 82 ? -12.008 5.477 2.473 1 98.12 82 HIS A C 1
ATOM 634 O O . HIS A 1 82 ? -13.234 5.379 2.373 1 98.12 82 HIS A O 1
ATOM 640 N N . ILE A 1 83 ? -11.375 6.52 2.764 1 98.56 83 ILE A N 1
ATOM 641 C CA . ILE A 1 83 ? -12.125 7.754 2.967 1 98.56 83 ILE A CA 1
ATOM 642 C C . ILE A 1 83 ? -11.461 8.891 2.199 1 98.56 83 ILE A C 1
ATOM 644 O O . ILE A 1 83 ? -10.266 9.148 2.365 1 98.56 83 ILE A O 1
ATOM 648 N N . ASP A 1 84 ? -12.227 9.516 1.362 1 98.44 84 ASP A N 1
ATOM 649 C CA . ASP A 1 84 ? -11.812 10.711 0.632 1 98.44 84 ASP A CA 1
ATOM 650 C C . ASP A 1 84 ? -12.422 11.969 1.258 1 98.44 84 ASP A C 1
ATOM 652 O O . ASP A 1 84 ? -13.641 12.078 1.401 1 98.44 84 ASP A O 1
ATOM 656 N N . LEU A 1 85 ? -11.555 12.844 1.572 1 98.19 85 LEU A N 1
ATOM 657 C CA . LEU A 1 85 ? -12.008 14.125 2.109 1 98.19 85 LEU A CA 1
ATOM 658 C C . LEU A 1 85 ? -11.672 15.266 1.152 1 98.19 85 LEU A C 1
ATOM 660 O O . LEU A 1 85 ? -10.5 15.547 0.903 1 98.19 85 LEU A O 1
ATOM 664 N N . THR A 1 86 ? -12.664 15.836 0.547 1 96.31 86 THR A N 1
ATOM 665 C CA . THR A 1 86 ? -12.5 17.062 -0.21 1 96.31 86 THR A CA 1
ATOM 666 C C . THR A 1 86 ? -12.844 18.281 0.649 1 96.31 86 THR A C 1
ATOM 668 O O . THR A 1 86 ? -13.961 18.375 1.178 1 96.31 86 THR A O 1
ATOM 671 N N . PHE A 1 87 ? -11.883 19.234 0.775 1 96.69 87 PHE A N 1
ATOM 672 C CA . PHE A 1 87 ? -12.109 20.328 1.715 1 96.69 87 PHE A CA 1
ATOM 673 C C . PHE A 1 87 ? -11.336 21.578 1.295 1 96.69 87 PHE A C 1
ATOM 675 O O . PHE A 1 87 ? -10.469 21.516 0.422 1 96.69 87 PHE A O 1
ATOM 682 N N . THR A 1 88 ? -11.727 22.703 1.8 1 94.75 88 THR A N 1
ATOM 683 C CA . THR A 1 88 ? -11 23.969 1.694 1 94.75 88 THR A CA 1
ATOM 684 C C . THR A 1 88 ? -10.578 24.453 3.074 1 94.75 88 THR A C 1
ATOM 686 O O . THR A 1 88 ? -11.227 24.141 4.078 1 94.75 88 THR A O 1
ATOM 689 N N . MET A 1 89 ? -9.547 25.141 3.1 1 94.25 89 MET A N 1
ATOM 690 C CA . MET A 1 89 ? -9.031 25.656 4.367 1 94.25 89 MET A CA 1
ATOM 691 C C . MET A 1 89 ? -8.406 27.031 4.184 1 94.25 89 MET A C 1
ATOM 693 O O . MET A 1 89 ? -7.695 27.266 3.205 1 94.25 89 MET A O 1
ATOM 697 N N . ARG A 1 90 ? -8.695 27.844 5.059 1 90.31 90 ARG A N 1
ATOM 698 C CA . ARG A 1 90 ? -8.172 29.203 5.004 1 90.31 90 ARG A CA 1
ATOM 699 C C . ARG A 1 90 ? -6.785 29.281 5.633 1 90.31 90 ARG A C 1
ATOM 701 O O . ARG A 1 90 ? -6.508 28.625 6.633 1 90.31 90 ARG A O 1
ATOM 708 N N . LYS A 1 91 ? -6.031 30.172 5.059 1 86.25 91 LYS A N 1
ATOM 709 C CA . LYS A 1 91 ? -4.703 30.422 5.613 1 86.25 91 LYS A CA 1
ATOM 710 C C . LYS A 1 91 ? -4.789 31.188 6.926 1 86.25 91 LYS A C 1
ATOM 712 O O . LYS A 1 91 ? -5.598 32.125 7.059 1 86.25 91 LYS A O 1
ATOM 717 N N . CYS A 1 92 ? -3.984 30.906 7.98 1 78 92 CYS A N 1
ATOM 718 C CA . CYS A 1 92 ? -4.008 31.531 9.297 1 78 92 CYS A CA 1
ATOM 719 C C . CYS A 1 92 ? -3.537 33 9.219 1 78 92 CYS A C 1
ATOM 721 O O . CYS A 1 92 ? -4.031 33.844 9.953 1 78 92 CYS A O 1
ATOM 723 N N . SER A 1 93 ? -2.553 33.344 8.562 1 65 93 SER A N 1
ATOM 724 C CA . SER A 1 93 ? -1.928 34.656 8.57 1 65 93 SER A CA 1
ATOM 725 C C . SER A 1 93 ? -2.951 35.781 8.305 1 65 93 SER A C 1
ATOM 727 O O . SER A 1 93 ? -2.838 36.875 8.852 1 65 93 SER A O 1
ATOM 729 N N . ARG A 1 94 ? -3.943 35.625 7.426 1 56.12 94 ARG A N 1
ATOM 730 C CA . ARG A 1 94 ? -4.758 36.75 7.008 1 56.12 94 ARG A CA 1
ATOM 731 C C . ARG A 1 94 ? -6.086 36.781 7.758 1 56.12 94 ARG A C 1
ATOM 733 O O . ARG A 1 94 ? -6.891 37.719 7.57 1 56.12 94 ARG A O 1
ATOM 740 N N . ILE A 1 95 ? -6.375 35.781 8.352 1 50.53 95 ILE A N 1
ATOM 741 C CA . ILE A 1 95 ? -7.629 35.812 9.102 1 50.53 95 ILE A CA 1
ATOM 742 C C . ILE A 1 95 ? -7.48 36.75 10.297 1 50.53 95 ILE A C 1
ATOM 744 O O . ILE A 1 95 ? -8.422 37.469 10.664 1 50.53 95 ILE A O 1
ATOM 748 N N . VAL A 1 96 ? -6.465 36.656 11.117 1 51.88 96 VAL A N 1
ATOM 749 C CA . VAL A 1 96 ? -6.469 37.219 12.453 1 51.88 96 VAL A CA 1
ATOM 750 C C . VAL A 1 96 ? -5.578 38.469 12.484 1 51.88 96 VAL A C 1
ATOM 752 O O . VAL A 1 96 ? -4.508 38.469 11.875 1 51.88 96 VAL A O 1
ATOM 755 N N . ASP A 1 97 ? -6.176 39.625 12.438 1 49.59 97 ASP A N 1
ATOM 756 C CA . ASP A 1 97 ? -5.324 40.688 13 1 49.59 97 ASP A CA 1
ATOM 757 C C . ASP A 1 97 ? -4.461 40.125 14.133 1 49.59 97 ASP A C 1
ATOM 759 O O . ASP A 1 97 ? -4.957 39.406 15.016 1 49.59 97 ASP A O 1
ATOM 763 N N . SER A 1 98 ? -3.227 39.844 13.906 1 50.72 98 SER A N 1
ATOM 764 C CA . SER A 1 98 ? -2.238 39.25 14.812 1 50.72 98 SER A CA 1
ATOM 765 C C . SER A 1 98 ? -2.627 39.469 16.266 1 50.72 98 SER A C 1
ATOM 767 O O . SER A 1 98 ? -2.299 38.656 17.141 1 50.72 98 SER A O 1
ATOM 769 N N . SER A 1 99 ? -3.369 40.562 16.562 1 49.88 99 SER A N 1
ATOM 770 C CA . SER A 1 99 ? -3.596 40.938 17.953 1 49.88 99 SER A CA 1
ATOM 771 C C . SER A 1 99 ? -4.602 40 18.625 1 49.88 99 SER A C 1
ATOM 773 O O . SER A 1 99 ? -4.621 39.844 19.844 1 49.88 99 SER A O 1
ATOM 775 N N . ASN A 1 100 ? -5.422 39.25 17.828 1 51.53 100 ASN A N 1
ATOM 776 C CA . ASN A 1 100 ? -6.473 38.469 18.5 1 51.53 100 ASN A CA 1
ATOM 777 C C . ASN A 1 100 ? -6.387 37 18.156 1 51.53 100 ASN A C 1
ATOM 779 O O . ASN A 1 100 ? -7.332 36.25 18.406 1 51.53 100 ASN A O 1
ATOM 783 N N . LEU A 1 101 ? -5.301 36.562 17.547 1 59 101 LEU A N 1
ATOM 784 C CA . LEU A 1 101 ? -5.195 35.156 17.219 1 59 101 LEU A CA 1
ATOM 785 C C . LEU A 1 101 ? -4.863 34.312 18.453 1 59 101 LEU A C 1
ATOM 787 O O . LEU A 1 101 ? -3.861 34.562 19.125 1 59 101 LEU A O 1
ATOM 791 N N . GLN A 1 102 ? -5.91 33.625 18.953 1 61.12 102 GLN A N 1
ATOM 792 C CA . GLN A 1 102 ? -5.637 32.688 20.062 1 61.12 102 GLN A CA 1
ATOM 793 C C . GLN A 1 102 ? -4.984 31.406 19.578 1 61.12 102 GLN A C 1
ATOM 795 O O . GLN A 1 102 ? -4.047 30.906 20.203 1 61.12 102 GLN A O 1
ATOM 800 N N . GLN A 1 103 ? -5.621 30.875 18.391 1 70.5 103 GLN A N 1
ATOM 801 C CA . GLN A 1 103 ? -5.051 29.656 17.812 1 70.5 103 GLN A CA 1
ATOM 802 C C . GLN A 1 103 ? -5.445 29.516 16.344 1 70.5 103 GLN A C 1
ATOM 804 O O . GLN A 1 103 ? -6.516 29.969 15.938 1 70.5 103 GLN A O 1
ATOM 809 N N . CYS A 1 104 ? -4.551 29.156 15.469 1 76.88 104 CYS A N 1
ATOM 810 C CA . CYS A 1 104 ? -4.855 28.875 14.07 1 76.88 104 CYS A CA 1
ATOM 811 C C . CYS A 1 104 ? -4.082 27.656 13.578 1 76.88 104 CYS A C 1
ATOM 813 O O . CYS A 1 104 ? -2.855 27.609 13.68 1 76.88 104 CYS A O 1
ATOM 815 N N . LYS A 1 105 ? -4.918 26.688 13.273 1 86.69 105 LYS A N 1
ATOM 816 C CA . LYS A 1 105 ? -4.328 25.453 12.758 1 86.69 105 LYS A CA 1
ATOM 817 C C . LYS A 1 105 ? -4.676 25.266 11.281 1 86.69 105 LYS A C 1
ATOM 819 O O . LYS A 1 105 ? -5.727 25.719 10.82 1 86.69 105 LYS A O 1
ATOM 824 N N . GLU A 1 106 ? -3.789 24.656 10.586 1 91.56 106 GLU A N 1
ATOM 825 C CA . GLU A 1 106 ? -4.043 24.328 9.188 1 91.56 106 GLU A CA 1
ATOM 826 C C . GLU A 1 106 ? -4.129 22.812 8.984 1 91.56 106 GLU A C 1
ATOM 828 O O . GLU A 1 106 ? -3.604 22.281 8.008 1 91.56 106 GLU A O 1
ATOM 833 N N . THR A 1 107 ? -4.625 22.172 10.039 1 94.81 107 THR A N 1
ATOM 834 C CA . THR A 1 107 ? -4.84 20.734 10.078 1 94.81 107 THR A CA 1
ATOM 835 C C . THR A 1 107 ? -6.152 20.406 10.789 1 94.81 107 THR A C 1
ATOM 837 O O . THR A 1 107 ? -6.742 21.266 11.445 1 94.81 107 THR A O 1
ATOM 840 N N . PHE A 1 108 ? -6.59 19.312 10.594 1 96.62 108 PHE A N 1
ATOM 841 C CA . PHE A 1 108 ? -7.645 18.719 11.414 1 96.62 108 PHE A CA 1
A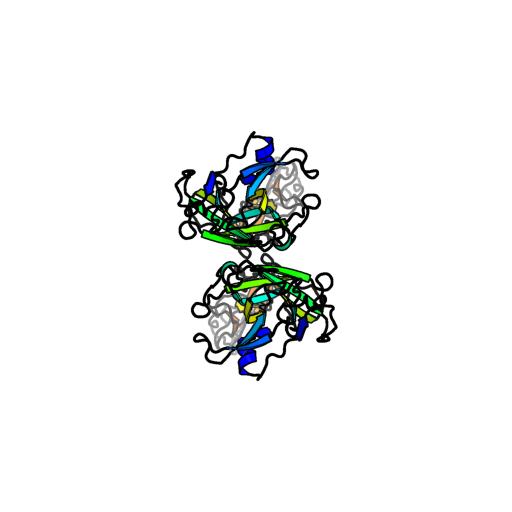TOM 842 C C . PHE A 1 108 ? -7.402 17.219 11.602 1 96.62 108 PHE A C 1
ATOM 844 O O . PHE A 1 108 ? -6.602 16.609 10.883 1 96.62 108 PHE A O 1
ATOM 851 N N . ASN A 1 109 ? -8.07 16.625 12.562 1 97.62 109 ASN A N 1
ATOM 852 C CA . ASN A 1 109 ? -7.844 15.219 12.875 1 97.62 109 ASN A CA 1
ATOM 853 C C . ASN A 1 109 ? -8.977 14.336 12.352 1 97.62 109 ASN A C 1
ATOM 855 O O . ASN A 1 109 ? -10.141 14.719 12.414 1 97.62 109 ASN A O 1
ATOM 859 N N . LEU A 1 110 ? -8.586 13.234 11.836 1 98.44 110 LEU A N 1
ATOM 860 C CA . LEU A 1 110 ? -9.516 12.211 11.391 1 98.44 110 LEU A CA 1
ATOM 861 C C . LEU A 1 110 ? -9.445 10.977 12.289 1 98.44 110 LEU A C 1
ATOM 863 O O . LEU A 1 110 ? -8.352 10.469 12.562 1 98.44 110 LEU A O 1
ATOM 867 N N . PHE A 1 111 ? -10.602 10.508 12.758 1 98.62 111 PHE A N 1
ATOM 868 C CA . PHE A 1 111 ? -10.711 9.359 13.648 1 98.62 111 PHE A CA 1
ATOM 869 C C . PHE A 1 111 ? -11.734 8.367 13.117 1 98.62 111 PHE A C 1
ATOM 871 O O . PHE A 1 111 ? -12.516 8.688 12.219 1 98.62 111 PHE A O 1
ATOM 878 N N . TYR A 1 112 ? -11.688 7.184 13.641 1 98.56 112 TYR A N 1
ATOM 879 C CA . TYR A 1 112 ? -12.758 6.23 13.391 1 98.56 112 TYR A CA 1
ATOM 880 C C . TYR A 1 112 ? -13.031 5.379 14.625 1 98.56 112 TYR A C 1
ATOM 882 O O . TYR A 1 112 ? -12.211 5.336 15.547 1 98.56 112 TYR A O 1
ATOM 890 N N . PHE A 1 113 ? -14.18 4.809 14.68 1 98.5 113 PHE A N 1
ATOM 891 C CA . PHE A 1 113 ? -14.672 3.957 15.758 1 98.5 113 PHE A CA 1
ATOM 892 C C . PHE A 1 113 ? -15.469 2.783 15.195 1 98.5 113 PHE A C 1
ATOM 894 O O . PHE A 1 113 ? -16.516 2.975 14.578 1 98.5 113 PHE A O 1
ATOM 901 N N . GLU A 1 114 ? -14.977 1.522 15.438 1 98.12 114 GLU A N 1
ATOM 902 C CA . GLU A 1 114 ? -15.703 0.341 14.984 1 98.12 114 GLU A CA 1
ATOM 903 C C . GLU A 1 114 ? -16.844 -0.011 15.938 1 98.12 114 GLU A C 1
ATOM 905 O O . GLU A 1 114 ? -16.641 -0.037 17.156 1 98.12 114 GLU A O 1
ATOM 910 N N . ALA A 1 115 ? -17.938 -0.216 15.312 1 97.94 115 ALA A N 1
ATOM 911 C CA . ALA A 1 115 ? -19.125 -0.534 16.109 1 97.94 115 ALA A CA 1
ATOM 912 C C . ALA A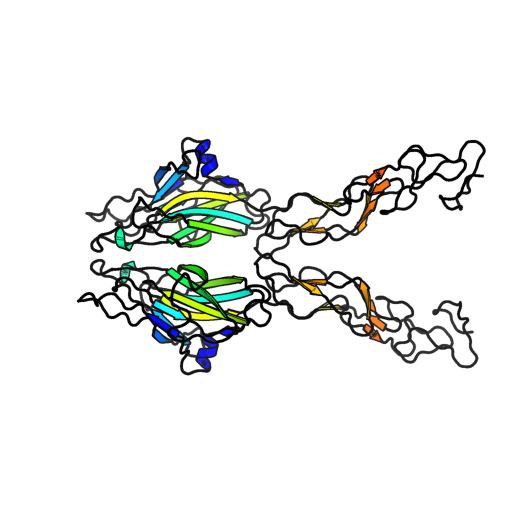 1 115 ? -19.969 -1.602 15.43 1 97.94 115 ALA A C 1
ATOM 914 O O . ALA A 1 115 ? -20.047 -1.65 14.203 1 97.94 115 ALA A O 1
ATOM 915 N N . ASP A 1 116 ? -20.719 -2.34 16.266 1 97 116 ASP A N 1
ATOM 916 C CA . ASP A 1 116 ? -21.516 -3.443 15.734 1 97 116 ASP A CA 1
ATOM 917 C C . ASP A 1 116 ? -22.828 -2.936 15.141 1 97 116 ASP A C 1
ATOM 919 O O . ASP A 1 116 ? -23.453 -3.625 14.336 1 97 116 ASP A O 1
ATOM 923 N N . SER A 1 117 ? -23.219 -1.777 15.602 1 96.81 117 SER A N 1
ATOM 924 C CA . SER A 1 117 ? -24.484 -1.205 15.133 1 96.81 117 SER A CA 1
ATOM 925 C C . SER A 1 117 ? -24.469 0.315 15.25 1 96.81 117 SER A C 1
ATOM 927 O O . SER A 1 117 ? -23.562 0.894 15.844 1 96.81 117 SER A O 1
ATOM 929 N N . ASP A 1 118 ? -25.422 0.841 14.602 1 97.12 118 ASP A N 1
ATOM 930 C CA . ASP A 1 118 ? -25.594 2.289 14.688 1 97.12 118 ASP A CA 1
ATOM 931 C C . ASP A 1 118 ? -26.203 2.691 16.031 1 97.12 118 ASP A C 1
ATOM 933 O O . ASP A 1 118 ? -27.422 2.736 16.188 1 97.12 118 ASP A O 1
ATOM 937 N N . PHE A 1 119 ? -25.375 3.082 17.031 1 96.12 119 PHE A N 1
ATOM 938 C CA . PHE A 1 119 ? -25.875 3.391 18.375 1 96.12 119 PHE A CA 1
ATOM 939 C C . PHE A 1 119 ? -25.531 4.824 18.75 1 96.12 119 PHE A C 1
ATOM 941 O O . PHE A 1 119 ? -25.938 5.301 19.812 1 96.12 119 PHE A O 1
ATOM 948 N N . ALA A 1 120 ? -24.797 5.52 17.906 1 94.25 120 ALA A N 1
ATOM 949 C CA . ALA A 1 120 ? -24.188 6.789 18.297 1 94.25 120 ALA A CA 1
ATOM 950 C C . ALA A 1 120 ? -25.266 7.855 18.531 1 94.25 120 ALA A C 1
ATOM 952 O O . ALA A 1 120 ? -26.281 7.887 17.828 1 94.25 120 ALA A O 1
ATOM 953 N N . ASN A 1 121 ? -25.047 8.664 19.484 1 93.81 121 ASN A N 1
ATOM 954 C CA . ASN A 1 121 ? -25.828 9.867 19.75 1 93.81 121 ASN A CA 1
ATOM 955 C C . ASN A 1 121 ? -24.938 11.039 20.141 1 93.81 121 ASN A C 1
ATOM 957 O O . ASN A 1 121 ? -23.734 11.031 19.859 1 93.81 121 ASN A O 1
ATOM 961 N N . THR A 1 122 ? -25.5 12.016 20.781 1 93.19 122 THR A N 1
ATOM 962 C CA . THR A 1 122 ? -24.719 13.219 21.062 1 93.19 122 THR A CA 1
ATOM 963 C C . THR A 1 122 ? -23.703 12.969 22.156 1 93.19 122 THR A C 1
ATOM 965 O O . THR A 1 122 ? -22.75 13.742 22.328 1 93.19 122 THR A O 1
ATOM 968 N N . MET A 1 123 ? -23.875 11.82 22.828 1 91.69 123 MET A N 1
ATOM 969 C CA . MET A 1 123 ? -23.016 11.594 23.984 1 91.69 123 MET A CA 1
ATOM 970 C C . MET A 1 123 ? -22.094 10.406 23.75 1 91.69 123 MET A C 1
ATOM 972 O O . MET A 1 123 ? -21.016 10.328 24.328 1 91.69 123 MET A O 1
ATOM 976 N N . ARG A 1 124 ? -22.625 9.445 23.078 1 92.25 124 ARG A N 1
ATOM 977 C CA . ARG A 1 124 ? -21.859 8.219 22.875 1 92.25 124 ARG A CA 1
ATOM 978 C C . ARG A 1 124 ? -21.578 8 21.391 1 92.25 124 ARG A C 1
ATOM 980 O O . ARG A 1 124 ? -22.453 8.219 20.547 1 92.25 124 ARG A O 1
ATOM 987 N N . PRO A 1 125 ? -20.406 7.441 20.984 1 95.38 125 PRO A N 1
ATOM 988 C CA . PRO A 1 125 ? -19.219 7.301 21.828 1 95.38 125 PRO A CA 1
ATOM 989 C C . PRO A 1 125 ? -18.672 8.648 22.297 1 95.38 125 PRO A C 1
ATOM 991 O O . PRO A 1 125 ? -18.969 9.68 21.703 1 95.38 125 PRO A O 1
ATOM 994 N N . SER A 1 126 ? -17.906 8.578 23.328 1 94.81 126 SER A N 1
ATOM 995 C CA . SER A 1 126 ? -17.375 9.812 23.906 1 94.81 126 SER A CA 1
ATOM 996 C C . SER A 1 126 ? -16.5 10.547 22.906 1 94.81 126 SER A C 1
ATOM 998 O O . SER A 1 126 ? -15.914 9.93 22.016 1 94.81 126 SER A O 1
ATOM 1000 N N . TRP A 1 127 ? -16.5 11.82 23.078 1 94.5 127 TRP A N 1
ATOM 1001 C CA . TRP A 1 127 ? -15.766 12.68 22.156 1 94.5 127 TRP A CA 1
ATOM 1002 C C . TRP A 1 127 ? -14.336 12.883 22.625 1 94.5 127 TRP A C 1
ATOM 1004 O O . TRP A 1 127 ? -14 13.938 23.172 1 94.5 127 TRP A O 1
ATOM 1014 N N . ASP A 1 128 ? -13.484 11.938 22.391 1 93.06 128 ASP A N 1
ATOM 1015 C CA . ASP A 1 128 ? -12.086 12.031 22.812 1 93.06 128 ASP A CA 1
ATOM 1016 C C . ASP A 1 128 ? -11.211 11.078 22.016 1 93.06 128 ASP A C 1
ATOM 1018 O O . ASP A 1 128 ? -11.703 10.102 21.438 1 93.06 128 ASP A O 1
ATOM 1022 N N . ALA A 1 129 ? -9.977 11.359 22.062 1 91.88 129 ALA A N 1
ATOM 1023 C CA . ALA A 1 129 ? -9.016 10.656 21.219 1 91.88 129 ALA A CA 1
ATOM 1024 C C . ALA A 1 129 ? -8.75 9.25 21.75 1 91.88 129 ALA A C 1
ATOM 1026 O O . ALA A 1 129 ? -8.203 8.406 21.031 1 91.88 129 ALA A O 1
ATOM 1027 N N . ILE A 1 130 ? -9.039 8.922 22.938 1 93.5 130 ILE A N 1
ATOM 1028 C CA . ILE A 1 130 ? -8.781 7.609 23.516 1 93.5 130 ILE A CA 1
ATOM 1029 C C . ILE A 1 130 ? -9.852 6.621 23.047 1 93.5 130 ILE A C 1
ATOM 1031 O O . ILE A 1 130 ? -9.562 5.441 22.844 1 93.5 130 ILE A O 1
ATOM 1035 N N . THR A 1 131 ? -11.086 7.18 22.891 1 95.56 131 THR A N 1
ATOM 1036 C CA . THR A 1 131 ? -12.211 6.355 22.469 1 95.56 131 THR A CA 1
ATOM 1037 C C . THR A 1 131 ? -12.117 6.004 20.984 1 95.56 131 THR A C 1
ATOM 1039 O O . THR A 1 131 ? -12.406 4.875 20.594 1 95.56 131 THR A O 1
ATOM 1042 N N . TYR A 1 132 ? -11.695 6.938 20.219 1 97.12 132 TYR A N 1
ATOM 1043 C CA . TYR A 1 132 ? -11.578 6.746 18.781 1 97.12 132 TYR A CA 1
ATOM 1044 C C . TYR A 1 132 ? -10.164 6.324 18.406 1 97.12 132 TYR A C 1
ATOM 1046 O O . TYR A 1 132 ? -9.219 6.543 19.156 1 97.12 132 TYR A O 1
ATOM 1054 N N . ASN A 1 133 ? -10.078 5.684 17.328 1 97.31 133 ASN A N 1
ATOM 1055 C CA . ASN A 1 133 ? -8.773 5.426 16.734 1 97.31 133 ASN A CA 1
ATOM 1056 C C . ASN A 1 133 ? -8.352 6.551 15.805 1 97.31 133 ASN A C 1
ATOM 1058 O O . ASN A 1 133 ? -9.078 6.887 14.859 1 97.31 133 ASN A O 1
ATOM 1062 N N . LYS A 1 134 ? -7.25 7.133 16.062 1 96.94 134 LYS A N 1
ATOM 1063 C CA . LYS A 1 134 ? -6.773 8.211 15.195 1 96.94 134 LYS A CA 1
ATOM 1064 C C . LYS A 1 134 ? -6.332 7.664 13.844 1 96.94 134 LYS A C 1
ATOM 1066 O O . LYS A 1 134 ? -5.535 6.723 13.773 1 96.94 134 LYS A O 1
ATOM 1071 N N . VAL A 1 135 ? -6.879 8.188 12.82 1 97.31 135 VAL A N 1
ATOM 1072 C CA . VAL A 1 135 ? -6.469 7.82 11.477 1 97.31 135 VAL A CA 1
ATOM 1073 C C . VAL A 1 135 ? -5.266 8.664 11.055 1 97.31 135 VAL A C 1
ATOM 1075 O O . VAL A 1 135 ? -4.23 8.125 10.648 1 97.31 135 VAL A O 1
ATOM 1078 N N . ASP A 1 136 ? -5.465 9.945 11.133 1 96.56 136 ASP A N 1
ATOM 1079 C CA . ASP A 1 136 ? -4.402 10.852 10.695 1 96.56 136 ASP A CA 1
ATOM 1080 C C . ASP A 1 136 ? -4.715 12.289 11.078 1 96.56 136 ASP A C 1
ATOM 1082 O O . ASP A 1 136 ? -5.855 12.617 11.422 1 96.56 136 ASP A O 1
ATOM 1086 N N . LYS A 1 137 ? -3.668 13.109 11.195 1 96.81 137 LYS A N 1
ATOM 1087 C CA . LYS A 1 137 ? -3.795 14.562 11.18 1 96.81 137 LYS A CA 1
ATOM 1088 C C . LYS A 1 137 ? -3.648 15.109 9.766 1 96.81 137 LYS A C 1
ATOM 1090 O O . LYS A 1 137 ? -2.557 15.086 9.195 1 96.81 137 LYS A O 1
ATOM 1095 N N . ILE A 1 138 ? -4.707 15.594 9.234 1 97 138 ILE A N 1
ATOM 1096 C CA . ILE A 1 138 ? -4.77 15.969 7.824 1 97 138 ILE A CA 1
ATOM 1097 C C . ILE A 1 138 ? -4.363 17.438 7.656 1 97 138 ILE A C 1
ATOM 1099 O O . ILE A 1 138 ? -4.91 18.312 8.328 1 97 138 ILE A O 1
ATOM 1103 N N . ALA A 1 139 ? -3.41 17.656 6.805 1 95.56 139 ALA A N 1
ATOM 1104 C CA . ALA A 1 139 ? -2.963 19.016 6.488 1 95.56 139 ALA A CA 1
ATOM 1105 C C . ALA A 1 139 ? -3.467 19.453 5.117 1 95.56 139 ALA A C 1
ATOM 1107 O O . ALA A 1 139 ? -3.605 18.641 4.207 1 95.56 139 ALA A O 1
ATOM 1108 N N . ALA A 1 140 ? -3.701 20.672 4.977 1 94.25 140 ALA A N 1
ATOM 1109 C CA . ALA A 1 140 ? -4.09 21.234 3.684 1 94.25 140 ALA A CA 1
ATOM 1110 C C . ALA A 1 140 ? -2.863 21.562 2.842 1 94.25 140 ALA A C 1
ATOM 1112 O O . ALA A 1 140 ? -2.002 22.344 3.27 1 94.25 140 ALA A O 1
ATOM 1113 N N . ASP A 1 141 ? -2.82 21.047 1.686 1 91.06 141 ASP A N 1
ATOM 1114 C CA . ASP A 1 141 ? -1.747 21.391 0.759 1 91.06 141 ASP A CA 1
ATOM 1115 C C . ASP A 1 141 ? -1.945 22.797 0.183 1 91.06 141 ASP A C 1
ATOM 1117 O O . ASP A 1 141 ? -0.977 23.531 -0.029 1 91.06 141 ASP A O 1
ATOM 1121 N N . LYS A 1 142 ? -3.193 23.047 -0.096 1 92.69 142 LYS A N 1
ATOM 1122 C CA . LYS A 1 142 ? -3.568 24.344 -0.663 1 92.69 142 LYS A CA 1
ATOM 1123 C C . LYS A 1 142 ? -4.406 25.141 0.322 1 92.69 142 LYS A C 1
ATOM 1125 O O . LYS A 1 142 ? -5.371 24.641 0.894 1 92.69 142 LYS A O 1
ATOM 1130 N N . LEU A 1 143 ? -3.957 26.344 0.562 1 90.75 143 LEU A N 1
ATOM 1131 C CA . LEU A 1 143 ? -4.672 27.266 1.442 1 90.75 143 LEU A CA 1
ATOM 1132 C C . LEU A 1 143 ? -5.16 28.484 0.671 1 90.75 143 LEU A C 1
ATOM 1134 O O . LEU A 1 143 ? -4.57 28.859 -0.346 1 90.75 143 LEU A O 1
ATOM 1138 N N . PHE A 1 144 ? -6.246 29.031 1.099 1 87.69 144 PHE A N 1
ATOM 1139 C CA . PHE A 1 144 ? -6.715 30.234 0.442 1 87.69 144 PHE A CA 1
ATOM 1140 C C . PHE A 1 144 ? -6.766 31.406 1.426 1 87.69 144 PHE A C 1
ATOM 1142 O O . PHE A 1 144 ? -6.773 31.203 2.641 1 87.69 144 PHE A O 1
ATOM 1149 N N . VAL A 1 145 ? -6.719 32.531 0.888 1 83.5 145 VAL A N 1
ATOM 1150 C CA . VAL A 1 145 ? -6.758 33.75 1.707 1 83.5 145 VAL A CA 1
ATOM 1151 C C . VAL A 1 145 ? -8.102 34.438 1.525 1 83.5 145 VAL A C 1
ATOM 1153 O O . VAL A 1 145 ? -8.75 34.812 2.506 1 83.5 145 VAL A O 1
ATOM 1156 N N . ASP A 1 146 ? -8.492 34.562 0.196 1 84.12 146 ASP A N 1
ATOM 1157 C CA . ASP A 1 146 ? -9.742 35.219 -0.148 1 84.12 146 ASP A CA 1
ATOM 1158 C C . ASP A 1 146 ? -10.836 34.219 -0.49 1 84.12 146 ASP A C 1
ATOM 1160 O O . ASP A 1 146 ? -10.609 33.281 -1.253 1 84.12 146 ASP A O 1
ATOM 1164 N N . TYR A 1 147 ? -12 34.469 -0.005 1 80.06 147 TYR A N 1
ATOM 1165 C CA . TYR A 1 147 ? -13.125 33.562 -0.22 1 80.06 147 TYR A CA 1
ATOM 1166 C C . TYR A 1 147 ? -13.453 33.438 -1.704 1 80.06 147 TYR A C 1
ATOM 1168 O O . TYR A 1 147 ? -14.07 32.469 -2.133 1 80.06 147 TYR A O 1
ATOM 1176 N N . SER A 1 148 ? -13.016 34.375 -2.471 1 81.94 148 SER A N 1
ATOM 1177 C CA . SER A 1 148 ? -13.289 34.344 -3.904 1 81.94 148 SER A CA 1
ATOM 1178 C C . SER A 1 148 ? -12.344 33.406 -4.633 1 81.94 148 SER A C 1
ATOM 1180 O O . SER A 1 148 ? -12.602 33 -5.77 1 81.94 148 SER A O 1
ATOM 1182 N N . GLU A 1 149 ? -11.289 32.969 -3.91 1 85.19 149 GLU A N 1
ATOM 1183 C CA . GLU A 1 149 ? -10.289 32.094 -4.516 1 85.19 149 GLU A CA 1
ATOM 1184 C C . GLU A 1 149 ? -10.047 30.859 -3.654 1 85.19 149 GLU A C 1
ATOM 1186 O O . GLU A 1 149 ? -8.906 30.562 -3.305 1 85.19 149 GLU A O 1
ATOM 1191 N N . LYS A 1 150 ? -11.141 30.203 -3.52 1 86.75 150 LYS A N 1
ATOM 1192 C CA . LYS A 1 150 ? -11.008 29 -2.697 1 86.75 150 LYS A CA 1
ATOM 1193 C C . LYS A 1 150 ? -10.227 27.906 -3.43 1 86.75 150 LYS A C 1
ATOM 1195 O O . LYS A 1 150 ? -10.367 27.75 -4.645 1 86.75 150 LYS A O 1
ATOM 1200 N N . GLU A 1 151 ? -9.352 27.266 -2.73 1 90.62 151 GLU A N 1
ATOM 1201 C CA . GLU A 1 151 ? -8.602 26.109 -3.23 1 90.62 151 GLU A CA 1
ATOM 1202 C C . GLU A 1 151 ? -9.047 24.828 -2.545 1 90.62 151 GLU A C 1
ATOM 1204 O O . GLU A 1 151 ? -9.266 24.797 -1.333 1 90.62 151 GLU A O 1
ATOM 1209 N N . PHE A 1 152 ? -9.219 23.797 -3.338 1 92.5 152 PHE A N 1
ATOM 1210 C CA . PHE A 1 152 ? -9.734 22.531 -2.812 1 92.5 152 PHE A CA 1
ATOM 1211 C C . PHE A 1 152 ? -8.609 21.531 -2.621 1 92.5 152 PHE A C 1
ATOM 1213 O O . PHE A 1 152 ? -7.68 21.469 -3.43 1 92.5 152 PHE A O 1
ATOM 1220 N N . ASN A 1 153 ? -8.727 20.859 -1.486 1 95.38 153 ASN A N 1
ATOM 1221 C CA . ASN A 1 153 ? -7.859 19.734 -1.193 1 95.38 153 ASN A CA 1
ATOM 1222 C C . ASN A 1 153 ? -8.617 18.406 -1.239 1 95.38 153 ASN A C 1
ATOM 1224 O O . ASN A 1 153 ? -9.805 18.359 -0.921 1 95.38 153 ASN A O 1
ATOM 1228 N N . THR A 1 154 ? -7.977 17.406 -1.725 1 95.69 154 THR A N 1
ATOM 1229 C CA . THR A 1 154 ? -8.508 16.047 -1.587 1 95.69 154 THR A CA 1
ATOM 1230 C C . THR A 1 154 ? -7.492 15.133 -0.924 1 95.69 154 THR A C 1
ATOM 1232 O O . THR A 1 154 ? -6.379 14.961 -1.428 1 95.69 154 THR A O 1
ATOM 1235 N N . GLU A 1 155 ? -7.816 14.648 0.227 1 97.06 155 GLU A N 1
ATOM 1236 C CA . GLU A 1 155 ? -6.973 13.711 0.964 1 97.06 155 GLU A CA 1
ATOM 1237 C C . GLU A 1 155 ? -7.66 12.359 1.134 1 97.06 155 GLU A C 1
ATOM 1239 O O . GLU A 1 155 ? -8.859 12.305 1.406 1 97.06 155 GLU A O 1
ATOM 1244 N N . THR A 1 156 ? -6.949 11.305 0.87 1 96.56 156 THR A N 1
ATOM 1245 C CA . THR A 1 156 ? -7.473 9.953 1.012 1 96.56 156 THR A CA 1
ATOM 1246 C C . THR A 1 156 ? -6.723 9.195 2.098 1 96.56 156 THR A C 1
ATOM 1248 O O . THR A 1 156 ? -5.496 9.297 2.205 1 96.56 156 THR A O 1
ATOM 1251 N N . ARG A 1 157 ? -7.418 8.492 2.881 1 97.69 157 ARG A N 1
ATOM 1252 C CA . ARG A 1 157 ? -6.836 7.574 3.859 1 97.69 157 ARG A CA 1
ATOM 1253 C C . ARG A 1 157 ? -7.512 6.211 3.799 1 97.69 157 ARG A C 1
ATOM 1255 O O . ARG A 1 157 ? -8.641 6.09 3.312 1 97.69 157 ARG A O 1
ATOM 1262 N N . GLN A 1 158 ? -6.789 5.219 4.199 1 96.38 158 GLN A N 1
ATOM 1263 C CA . GLN A 1 158 ? -7.312 3.861 4.32 1 96.38 158 GLN A CA 1
ATOM 1264 C C . GLN A 1 158 ? -7.188 3.35 5.754 1 96.38 158 GLN A C 1
ATOM 1266 O O . GLN A 1 158 ? -6.168 3.58 6.41 1 96.38 158 GLN A O 1
ATOM 1271 N N . ILE A 1 159 ? -8.234 2.689 6.246 1 97.81 159 ILE A N 1
ATOM 1272 C CA . ILE A 1 159 ? -8.148 2.057 7.559 1 97.81 159 ILE A CA 1
ATOM 1273 C C . ILE A 1 159 ? -8.336 0.547 7.414 1 97.81 159 ILE A C 1
ATOM 1275 O O . ILE A 1 159 ? -9.125 0.091 6.578 1 97.81 159 ILE A O 1
ATOM 1279 N N . ALA A 1 160 ? -7.535 -0.165 8.18 1 97.5 160 ALA A N 1
ATOM 1280 C CA . ALA A 1 160 ? -7.715 -1.609 8.289 1 97.5 160 ALA A CA 1
ATOM 1281 C C . ALA A 1 160 ? -8.812 -1.951 9.289 1 97.5 160 ALA A C 1
ATOM 1283 O O . ALA A 1 160 ? -8.859 -1.391 10.391 1 97.5 160 ALA A O 1
ATOM 1284 N N . LEU A 1 161 ? -9.656 -2.783 8.898 1 97.75 161 LEU A N 1
ATOM 1285 C CA . LEU A 1 161 ? -10.711 -3.205 9.812 1 97.75 161 LEU A CA 1
ATOM 1286 C C . LEU A 1 161 ? -10.328 -4.492 10.531 1 97.75 161 LEU A C 1
ATOM 1288 O O . LEU A 1 161 ? -9.625 -5.336 9.969 1 97.75 161 LEU A O 1
ATOM 1292 N N . THR A 1 162 ? -10.773 -4.602 11.727 1 96.62 162 THR A N 1
ATOM 1293 C CA . THR A 1 162 ? -10.547 -5.824 12.484 1 96.62 162 THR A CA 1
ATOM 1294 C C . THR A 1 162 ? -11.203 -7.02 11.805 1 96.62 162 THR A C 1
ATOM 1296 O O . THR A 1 162 ? -12.406 -6.996 11.523 1 96.62 162 THR A O 1
ATOM 1299 N N . PRO A 1 163 ? -10.391 -8.016 11.562 1 93.06 163 PRO A N 1
ATOM 1300 C CA . PRO A 1 163 ? -11.008 -9.203 10.969 1 93.06 163 PRO A CA 1
ATOM 1301 C C . PRO A 1 163 ? -12.094 -9.812 11.852 1 93.06 163 PRO A C 1
ATOM 1303 O O . PRO A 1 163 ? -11.906 -9.953 13.062 1 93.06 163 PRO A O 1
ATOM 1306 N N . GLN A 1 164 ? -13.188 -10.195 11.281 1 91.19 164 GLN A N 1
ATOM 1307 C CA . GLN A 1 164 ? -14.336 -10.75 12 1 91.19 164 GLN A CA 1
ATOM 1308 C C . GLN A 1 164 ? -14.742 -9.836 13.164 1 91.19 164 GLN A C 1
ATOM 1310 O O . GLN A 1 164 ? -15.148 -10.32 14.219 1 91.19 164 GLN A O 1
ATOM 1315 N N . GLY A 1 165 ? -14.461 -8.609 12.961 1 93.69 165 GLY A N 1
ATOM 1316 C CA . GLY A 1 165 ? -14.773 -7.621 13.977 1 93.69 165 GLY A CA 1
ATOM 1317 C C . GLY A 1 165 ? -16.156 -7.027 13.82 1 93.69 165 GLY A C 1
ATOM 1318 O O . GLY A 1 165 ? -17.062 -7.68 13.297 1 93.69 165 GLY A O 1
ATOM 1319 N N . PRO A 1 166 ? -16.359 -5.809 14.352 1 96.69 166 PRO A N 1
ATOM 1320 C CA . PRO A 1 166 ? -17.672 -5.148 14.297 1 96.69 166 PRO A CA 1
ATOM 132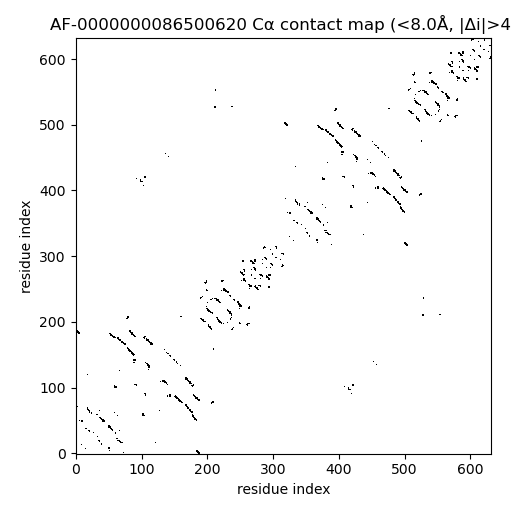1 C C . PRO A 1 166 ? -18.156 -4.93 12.859 1 96.69 166 PRO A C 1
ATOM 1323 O O . PRO A 1 166 ? -17.344 -4.855 11.938 1 96.69 166 PRO A O 1
ATOM 1326 N N . ARG A 1 167 ? -19.484 -4.637 12.719 1 97.38 167 ARG A N 1
ATOM 1327 C CA . ARG A 1 167 ? -20.141 -4.637 11.414 1 97.38 167 ARG A CA 1
ATOM 1328 C C . ARG A 1 167 ? -20.016 -3.271 10.742 1 97.38 167 ARG A C 1
ATOM 1330 O O . ARG A 1 167 ? -20.406 -3.109 9.586 1 97.38 167 ARG A O 1
ATOM 1337 N N . GLY A 1 168 ? -19.453 -2.348 11.477 1 98.25 168 GLY A N 1
ATOM 1338 C CA . GLY A 1 168 ? -19.375 -1.036 10.859 1 98.25 168 GLY A CA 1
ATOM 1339 C C . GLY A 1 168 ? -18.453 -0.08 11.594 1 98.25 168 GLY A C 1
ATOM 1340 O O . GLY A 1 168 ? -17.688 -0.493 12.461 1 98.25 168 GLY A O 1
ATOM 1341 N N . VAL A 1 169 ? -18.484 1.215 11.062 1 98.38 169 VAL A N 1
ATOM 1342 C CA . VAL A 1 169 ? -17.531 2.195 11.555 1 98.38 169 VAL A CA 1
ATOM 1343 C C . VAL A 1 169 ? -18.188 3.576 11.609 1 98.38 169 VAL A C 1
ATOM 1345 O O . VAL A 1 169 ? -19.047 3.891 10.797 1 98.38 169 VAL A O 1
ATOM 1348 N N . TYR A 1 170 ? -17.875 4.328 12.664 1 98.56 170 TYR A N 1
ATOM 1349 C CA . TYR A 1 170 ? -18.062 5.777 12.664 1 98.56 170 TYR A CA 1
ATOM 1350 C C . TYR A 1 170 ? -16.75 6.496 12.344 1 98.56 170 TYR A C 1
ATOM 1352 O O . TYR A 1 170 ? -15.719 6.219 12.953 1 98.56 170 TYR A O 1
ATOM 1360 N N . PHE A 1 171 ? -16.812 7.371 11.359 1 98.62 171 PHE A N 1
ATOM 1361 C CA . PHE A 1 171 ? -15.711 8.312 11.211 1 98.62 171 PHE A CA 1
ATOM 1362 C C . PHE A 1 171 ? -16.016 9.617 11.945 1 98.62 171 PHE A C 1
ATOM 1364 O O . PHE A 1 171 ? -17.172 10.008 12.078 1 98.62 171 PHE A O 1
ATOM 1371 N N . ALA A 1 172 ? -15 10.203 12.406 1 98.62 172 ALA A N 1
ATOM 1372 C CA . ALA A 1 172 ? -15.156 11.477 13.109 1 98.62 172 ALA A CA 1
ATOM 1373 C C . ALA A 1 172 ? -14.023 12.438 12.758 1 98.62 172 ALA A C 1
ATOM 1375 O O . ALA A 1 172 ? -12.875 12.023 12.602 1 98.62 172 ALA A O 1
ATOM 1376 N N . ILE A 1 173 ? -14.375 13.711 12.641 1 98.44 173 ILE A N 1
ATOM 1377 C CA . ILE A 1 173 ? -13.43 14.773 12.32 1 98.44 173 ILE A CA 1
ATOM 1378 C C . ILE A 1 173 ? -13.344 15.758 13.492 1 98.44 173 ILE A C 1
ATOM 1380 O O . ILE A 1 173 ? -14.367 16.219 14 1 98.44 173 ILE A O 1
ATOM 1384 N N . GLN A 1 174 ? -12.164 16.031 13.891 1 97.44 174 GLN A N 1
ATOM 1385 C CA . GLN A 1 174 ? -11.938 16.953 15.008 1 97.44 174 GLN A CA 1
ATOM 1386 C C . GLN A 1 174 ? -11.234 18.219 14.547 1 97.44 174 GLN A C 1
ATOM 1388 O O . GLN A 1 174 ? -10.172 18.156 13.922 1 97.44 174 GLN A O 1
ATOM 1393 N N . ASP A 1 175 ? -11.852 19.297 14.781 1 95.5 175 ASP A N 1
ATOM 1394 C CA . ASP A 1 175 ? -11.25 20.609 14.555 1 95.5 175 ASP A CA 1
ATOM 1395 C C . ASP A 1 175 ? -10.727 21.203 15.852 1 95.5 175 ASP A C 1
ATOM 1397 O O . ASP A 1 175 ? -11.477 21.359 16.828 1 95.5 175 ASP A O 1
ATOM 1401 N N . GLU A 1 176 ? -9.5 21.562 15.852 1 90.88 176 GLU A N 1
ATOM 1402 C CA . GLU A 1 176 ? -8.891 22.156 17.047 1 90.88 176 GLU A CA 1
ATOM 1403 C C . GLU A 1 176 ? -8.523 23.609 16.797 1 90.88 176 GLU A C 1
ATOM 1405 O O . GLU A 1 176 ? -7.676 24.172 17.5 1 90.88 176 GLU A O 1
ATOM 1410 N N . GLY A 1 177 ? -9.094 24.188 15.75 1 87.69 177 GLY A N 1
ATOM 1411 C CA . GLY A 1 177 ? -8.828 25.609 15.508 1 87.69 177 GLY A CA 1
ATOM 1412 C C . GLY A 1 177 ? -8.516 25.922 14.055 1 87.69 177 GLY A C 1
ATOM 1413 O O . GLY A 1 177 ? -7.75 26.844 13.766 1 87.69 177 GLY A O 1
ATOM 1414 N N . ALA A 1 178 ? -8.969 25.141 13.18 1 91.19 178 ALA A N 1
ATOM 1415 C CA . ALA A 1 178 ? -8.82 25.406 11.758 1 91.19 178 ALA A CA 1
ATOM 1416 C C . ALA A 1 178 ? -10.055 26.109 11.203 1 91.19 178 ALA A C 1
ATOM 1418 O O . ALA A 1 178 ? -11.109 26.125 11.844 1 91.19 178 ALA A O 1
ATOM 1419 N N . CYS A 1 179 ? -9.828 26.797 10.18 1 91.56 179 CYS A N 1
ATOM 1420 C CA . CYS A 1 179 ? -10.945 27.25 9.375 1 91.56 179 CYS A CA 1
ATOM 1421 C C . CYS A 1 179 ? -11.133 26.375 8.148 1 91.56 179 CYS A C 1
ATOM 1423 O O . CYS A 1 179 ? -10.578 26.656 7.082 1 91.56 179 CYS A O 1
ATOM 1425 N N . VAL A 1 180 ? -11.961 25.406 8.352 1 95.56 180 VAL A N 1
ATOM 1426 C CA . VAL A 1 180 ? -12.039 24.344 7.359 1 95.56 180 VAL A CA 1
ATOM 1427 C C . VAL A 1 180 ? -13.5 24.141 6.941 1 95.56 180 VAL A C 1
ATOM 1429 O O . VAL A 1 180 ? -14.406 24.297 7.758 1 95.56 180 VAL A O 1
ATOM 1432 N N . THR A 1 181 ? -13.68 23.875 5.664 1 95.38 181 THR A N 1
ATOM 1433 C CA . THR A 1 181 ? -14.969 23.453 5.125 1 95.38 181 THR A CA 1
ATOM 1434 C C . THR A 1 181 ? -14.852 22.094 4.438 1 95.38 181 THR A C 1
ATOM 1436 O O . THR A 1 181 ? -14.102 21.938 3.475 1 95.38 181 THR A O 1
ATOM 1439 N N . LEU A 1 182 ? -15.555 21.156 4.98 1 97.31 182 LEU A N 1
ATOM 1440 C CA . LEU A 1 182 ? -15.656 19.844 4.344 1 97.31 182 LEU A CA 1
ATOM 1441 C C . LEU A 1 182 ? -16.703 19.859 3.234 1 97.31 182 LEU A C 1
ATOM 1443 O O . LEU A 1 182 ? -17.906 19.922 3.51 1 97.31 182 LEU A O 1
ATOM 1447 N N . VAL A 1 183 ? -16.266 19.656 2.035 1 95.31 183 VAL A N 1
ATOM 1448 C CA . VAL A 1 183 ? -17.141 19.812 0.874 1 95.31 183 VAL A CA 1
ATOM 1449 C C . VAL A 1 183 ? -17.734 18.453 0.491 1 95.31 183 VAL A C 1
ATOM 1451 O O . VAL A 1 183 ? -18.906 18.375 0.127 1 95.31 183 VAL A O 1
ATOM 1454 N N . ARG A 1 184 ? -16.891 17.484 0.571 1 95.88 184 ARG A N 1
ATOM 1455 C CA . ARG A 1 184 ? -17.359 16.141 0.197 1 95.88 184 ARG A CA 1
ATOM 1456 C C . ARG A 1 184 ? -16.578 15.07 0.946 1 95.88 184 ARG A C 1
ATOM 1458 O O . ARG A 1 184 ? -15.367 15.164 1.1 1 95.88 184 ARG A O 1
ATOM 1465 N N . VAL A 1 185 ? -17.359 14.164 1.429 1 97.81 185 VAL A N 1
ATOM 1466 C CA . VAL A 1 185 ? -16.781 12.992 2.068 1 97.81 185 VAL A CA 1
ATOM 1467 C C . VAL A 1 185 ? -17.281 11.727 1.39 1 97.81 185 VAL A C 1
ATOM 1469 O O . VAL A 1 185 ? -18.484 11.547 1.216 1 97.81 185 VAL A O 1
ATOM 1472 N N . ARG A 1 186 ? -16.328 10.922 1.004 1 98.06 186 ARG A N 1
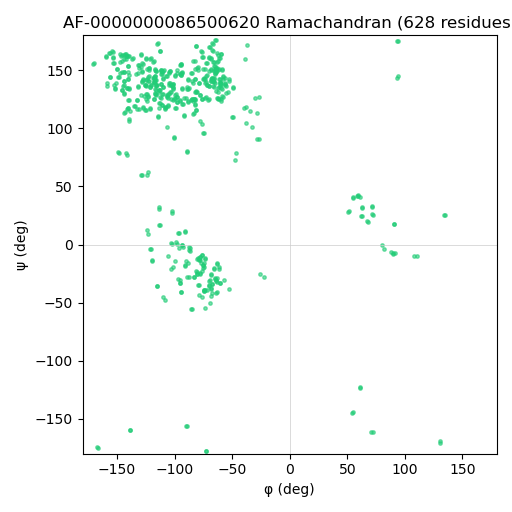ATOM 1473 C CA . ARG A 1 186 ? -16.672 9.633 0.414 1 98.06 186 ARG A CA 1
ATOM 1474 C C . ARG A 1 186 ? -16.016 8.484 1.169 1 98.06 186 ARG A C 1
ATOM 1476 O O . ARG A 1 186 ? -14.82 8.547 1.477 1 98.06 186 ARG A O 1
ATOM 1483 N N . VAL A 1 187 ? -16.781 7.523 1.528 1 98.69 187 VAL A N 1
ATOM 1484 C CA . VAL A 1 187 ? -16.281 6.301 2.137 1 98.69 187 VAL A CA 1
ATOM 1485 C C . VAL A 1 187 ? -16.594 5.105 1.239 1 98.69 187 VAL A C 1
ATOM 1487 O O . VAL A 1 187 ? -17.719 4.961 0.764 1 98.69 187 VAL A O 1
ATOM 1490 N N . TYR A 1 188 ? -15.578 4.328 0.974 1 98.38 188 TYR A N 1
ATOM 1491 C CA . TYR A 1 188 ? -15.766 3.203 0.067 1 98.38 188 TYR A CA 1
ATOM 1492 C C . TYR A 1 188 ? -14.727 2.117 0.323 1 98.38 188 TYR A C 1
ATOM 1494 O O . TYR A 1 188 ? -13.82 2.295 1.142 1 98.38 188 TYR A O 1
ATOM 1502 N N . TYR A 1 189 ? -14.938 0.991 -0.173 1 98.06 189 TYR A N 1
ATOM 1503 C CA . TYR A 1 189 ? -13.93 -0.062 -0.213 1 98.06 189 TYR A CA 1
ATOM 1504 C C . TYR A 1 189 ? -13.766 -0.603 -1.627 1 98.06 189 TYR A C 1
ATOM 1506 O O . TYR A 1 189 ? -14.641 -0.423 -2.477 1 98.06 189 TYR A O 1
ATOM 1514 N N . ILE A 1 190 ? -12.656 -1.131 -1.902 1 97.94 190 ILE A N 1
ATOM 1515 C CA . ILE A 1 190 ? -12.273 -1.556 -3.246 1 97.94 190 ILE A CA 1
ATOM 1516 C C . ILE A 1 190 ? -12.414 -3.072 -3.365 1 97.94 190 ILE A C 1
ATOM 1518 O O . ILE A 1 190 ? -12.07 -3.807 -2.438 1 97.94 190 ILE A O 1
ATOM 1522 N N . THR A 1 191 ? -12.953 -3.566 -4.461 1 98.25 191 THR A N 1
ATOM 1523 C CA . THR A 1 191 ? -13.094 -4.996 -4.719 1 98.25 191 THR A CA 1
ATOM 1524 C C . THR A 1 191 ? -12.523 -5.352 -6.09 1 98.25 191 THR A C 1
ATOM 1526 O O . THR A 1 191 ? -12.477 -4.508 -6.988 1 98.25 191 THR A O 1
ATOM 1529 N N . CYS A 1 192 ? -12.016 -6.516 -6.188 1 98.38 192 CYS A N 1
ATOM 1530 C CA . CYS A 1 192 ? -11.82 -7.117 -7.5 1 98.38 192 CYS A CA 1
ATOM 1531 C C . CYS A 1 192 ? -13.141 -7.613 -8.078 1 98.38 192 CYS A C 1
ATOM 1533 O O . CYS A 1 192 ? -13.867 -8.359 -7.422 1 98.38 192 CYS A O 1
ATOM 1535 N N . PRO A 1 193 ? -13.477 -7.188 -9.234 1 98.38 193 PRO A N 1
ATOM 1536 C CA . PRO A 1 193 ? -14.75 -7.613 -9.805 1 98.38 193 PRO A CA 1
ATOM 1537 C C . PRO A 1 193 ? -14.797 -9.109 -10.102 1 98.38 193 PRO A C 1
ATOM 1539 O O . PRO A 1 193 ? -13.75 -9.758 -10.211 1 98.38 193 PRO A O 1
ATOM 1542 N N . ASN A 1 194 ? -16.016 -9.656 -10.086 1 98.31 194 ASN A N 1
ATOM 1543 C CA . ASN A 1 194 ? -16.078 -11.055 -10.5 1 98.31 194 ASN A CA 1
ATOM 1544 C C . ASN A 1 194 ? -15.539 -11.25 -11.914 1 98.31 194 ASN A C 1
ATOM 1546 O O . ASN A 1 194 ? -15.625 -10.344 -12.742 1 98.31 194 ASN A O 1
ATOM 1550 N N . ILE A 1 195 ? -15.016 -12.375 -12.164 1 98.12 195 ILE A N 1
ATOM 1551 C CA . ILE A 1 195 ? -14.383 -12.602 -13.453 1 98.12 195 ILE A CA 1
ATOM 1552 C C . ILE A 1 195 ? -14.359 -14.102 -13.766 1 98.12 195 ILE A C 1
ATOM 1554 O O . ILE A 1 195 ? -14.312 -14.93 -12.852 1 98.12 195 ILE A O 1
ATOM 1558 N N . THR A 1 196 ? -14.531 -14.406 -14.992 1 97.75 196 THR A N 1
ATOM 1559 C CA . THR A 1 196 ? -14.281 -15.758 -15.492 1 97.75 196 THR A CA 1
ATOM 1560 C C . THR A 1 196 ? -13.008 -15.797 -16.328 1 97.75 196 THR A C 1
ATOM 1562 O O . THR A 1 196 ? -12.891 -15.094 -17.328 1 97.75 196 THR A O 1
ATOM 1565 N N . LYS A 1 197 ? -12.07 -16.562 -15.875 1 96.5 197 LYS A N 1
ATOM 1566 C CA . LYS A 1 197 ? -10.789 -16.703 -16.562 1 96.5 197 LYS A CA 1
ATOM 1567 C C . LYS A 1 197 ? -10.312 -18.156 -16.531 1 96.5 197 LYS A C 1
ATOM 1569 O O . LYS A 1 197 ? -10.383 -18.812 -15.492 1 96.5 197 LYS A O 1
ATOM 1574 N N . ASN A 1 198 ? -9.859 -18.703 -17.641 1 95.56 198 ASN A N 1
ATOM 1575 C CA . ASN A 1 198 ? -9.367 -20.062 -17.766 1 95.56 198 ASN A CA 1
ATOM 1576 C C . ASN A 1 198 ? -10.406 -21.078 -17.281 1 95.56 198 ASN A C 1
ATOM 1578 O O . ASN A 1 198 ? -10.094 -21.984 -16.516 1 95.56 198 ASN A O 1
ATOM 1582 N N . PHE A 1 199 ? -11.641 -20.734 -17.672 1 96.81 199 PHE A N 1
ATOM 1583 C CA . PHE A 1 199 ? -12.805 -21.594 -17.438 1 96.81 199 PHE A CA 1
ATOM 1584 C C . PHE A 1 199 ? -13.109 -21.688 -15.945 1 96.81 199 PHE A C 1
ATOM 1586 O O . PHE A 1 199 ? -13.711 -22.672 -15.5 1 96.81 199 PHE A O 1
ATOM 1593 N N . ALA A 1 200 ? -12.594 -20.719 -15.219 1 97.94 200 ALA A N 1
ATOM 1594 C CA . ALA A 1 200 ? -12.883 -20.625 -13.789 1 97.94 200 ALA A CA 1
ATOM 1595 C C . ALA A 1 200 ? -13.531 -19.297 -13.445 1 97.94 200 ALA A C 1
ATOM 1597 O O . ALA A 1 200 ? -13.125 -18.25 -13.953 1 97.94 200 ALA A O 1
ATOM 1598 N N . PHE A 1 201 ? -14.547 -19.391 -12.641 1 98.31 201 PHE A N 1
ATOM 1599 C CA . PHE A 1 201 ? -15.25 -18.203 -12.18 1 98.31 201 PHE A CA 1
ATOM 1600 C C . PHE A 1 201 ? -14.789 -17.812 -10.781 1 98.31 201 PHE A C 1
ATOM 1602 O O . PHE A 1 201 ? -14.719 -18.641 -9.883 1 98.31 201 PHE A O 1
ATOM 1609 N N . PHE A 1 202 ? -14.43 -16.562 -10.641 1 98.56 202 PHE A N 1
ATOM 1610 C CA . PHE A 1 202 ? -14.031 -15.992 -9.359 1 98.56 202 PHE A CA 1
ATOM 1611 C C . PHE A 1 202 ? -14.977 -14.867 -8.953 1 98.56 202 PHE A C 1
ATOM 1613 O O . PHE A 1 202 ? -15.172 -13.906 -9.695 1 98.56 202 PHE A O 1
ATOM 1620 N N . GLU A 1 203 ? -15.531 -15.008 -7.773 1 98.38 203 GLU A N 1
ATOM 1621 C CA . GLU A 1 203 ? -16.5 -14.031 -7.293 1 98.38 203 GLU A CA 1
ATOM 1622 C C . GLU A 1 203 ? -15.828 -12.711 -6.926 1 98.38 203 GLU A C 1
ATOM 1624 O O . GLU A 1 203 ? -14.617 -12.68 -6.68 1 98.38 203 GLU A O 1
ATOM 1629 N N . GLU A 1 204 ? -16.641 -11.633 -6.965 1 98.31 204 GLU A N 1
ATOM 1630 C CA . GLU A 1 204 ? -16.156 -10.336 -6.5 1 98.31 204 GLU A CA 1
ATOM 1631 C C . GLU A 1 204 ? -15.508 -10.453 -5.125 1 98.31 204 GLU A C 1
ATOM 1633 O O . GLU A 1 204 ? -16.047 -11.094 -4.227 1 98.31 204 GLU A O 1
ATOM 1638 N N . THR A 1 205 ? -14.359 -9.828 -4.938 1 98.25 205 THR A N 1
ATOM 1639 C CA . THR A 1 205 ? -13.547 -10.055 -3.746 1 98.25 205 THR A CA 1
ATOM 1640 C C . THR A 1 205 ? -13.047 -8.734 -3.17 1 98.25 205 THR A C 1
ATOM 1642 O O . THR A 1 205 ? -12.352 -7.98 -3.848 1 98.25 205 THR A O 1
ATOM 1645 N N . PRO A 1 206 ? -13.438 -8.422 -1.88 1 97.88 206 PRO A N 1
ATOM 1646 C CA . PRO A 1 206 ? -12.875 -7.227 -1.244 1 97.88 206 PRO A CA 1
ATOM 1647 C C . PRO A 1 206 ? -11.352 -7.289 -1.106 1 97.88 206 PRO A C 1
ATOM 1649 O O . PRO A 1 206 ? -10.797 -8.359 -0.843 1 97.88 206 PRO A O 1
ATOM 1652 N N . THR A 1 207 ? -10.703 -6.156 -1.289 1 97.31 207 THR A N 1
ATOM 1653 C CA . THR A 1 207 ? -9.258 -6.109 -1.152 1 97.31 207 THR A CA 1
ATOM 1654 C C . THR A 1 207 ? -8.844 -6.289 0.306 1 97.31 207 THR A C 1
ATOM 1656 O O . THR A 1 207 ? -9.695 -6.336 1.195 1 97.31 207 THR A O 1
ATOM 1659 N N . GLY A 1 208 ? -7.57 -6.465 0.503 1 95.25 208 GLY A N 1
ATOM 1660 C CA . GLY A 1 208 ? -7.043 -6.781 1.821 1 95.25 208 GLY A CA 1
ATOM 1661 C C . GLY A 1 208 ? -7.066 -5.598 2.771 1 95.25 208 GLY A C 1
ATOM 1662 O O . GLY A 1 208 ? -7.578 -4.527 2.43 1 95.25 208 GLY A O 1
ATOM 1663 N N . ASP A 1 209 ? -6.559 -5.785 3.957 1 94.88 209 ASP A N 1
ATOM 1664 C CA . ASP A 1 209 ? -6.613 -4.801 5.031 1 94.88 209 ASP A CA 1
ATOM 1665 C C . ASP A 1 209 ? -5.492 -3.775 4.898 1 94.88 209 ASP A C 1
ATOM 1667 O O . ASP A 1 209 ? -5.621 -2.641 5.359 1 94.88 209 ASP A O 1
ATOM 1671 N N . LYS A 1 210 ? -4.406 -4.273 4.262 1 92.56 210 LYS A N 1
ATOM 1672 C CA . LYS A 1 210 ? -3.26 -3.387 4.082 1 92.56 210 LYS A CA 1
ATOM 1673 C C . LYS A 1 210 ? -3.047 -3.061 2.605 1 92.56 210 LYS A C 1
ATOM 1675 O O . LYS A 1 210 ? -3.551 -3.766 1.729 1 92.56 210 LYS A O 1
ATOM 1680 N N . THR A 1 211 ? -2.236 -2.074 2.408 1 90.94 211 THR A N 1
ATOM 1681 C CA . THR A 1 211 ? -2.006 -1.608 1.045 1 90.94 211 THR A CA 1
ATOM 1682 C C . THR A 1 211 ? -1.243 -2.654 0.238 1 90.94 211 THR A C 1
ATOM 1684 O O . THR A 1 211 ? -1.369 -2.715 -0.987 1 90.94 211 THR A O 1
ATOM 1687 N N . TYR A 1 212 ? -0.491 -3.471 0.957 1 90.88 212 TYR A N 1
ATOM 1688 C CA . TYR A 1 212 ? 0.336 -4.445 0.252 1 90.88 212 TYR A CA 1
ATOM 1689 C C . TYR A 1 212 ? -0.286 -5.832 0.313 1 90.88 212 TYR A C 1
ATOM 1691 O O . TYR A 1 212 ? 0.277 -6.797 -0.215 1 90.88 212 TYR A O 1
ATOM 1699 N N . SER A 1 213 ? -1.402 -5.953 0.922 1 90.5 213 SER A N 1
ATOM 1700 C CA . SER A 1 213 ? -2.02 -7.258 1.132 1 90.5 213 SER A CA 1
ATOM 1701 C C . SER A 1 213 ? -2.629 -7.793 -0.159 1 90.5 213 SER A C 1
ATOM 1703 O O . SER A 1 213 ? -3.162 -7.027 -0.966 1 90.5 213 SER A O 1
ATOM 1705 N N . LEU A 1 214 ? -2.518 -9.078 -0.341 1 93.38 214 LEU A N 1
ATOM 1706 C CA . LEU A 1 214 ? -3.213 -9.82 -1.388 1 93.38 214 LEU A CA 1
ATOM 1707 C C . LEU A 1 214 ? -4.258 -10.75 -0.79 1 93.38 214 LEU A C 1
ATOM 1709 O O . LEU A 1 214 ? -4.02 -11.375 0.246 1 93.38 214 LEU A O 1
ATOM 1713 N N . VAL A 1 215 ? -5.387 -10.789 -1.435 1 95.44 215 VAL A N 1
ATOM 1714 C CA . VAL A 1 215 ? -6.426 -11.711 -0.996 1 95.44 215 VAL A CA 1
ATOM 1715 C C . VAL A 1 215 ? -6.605 -12.82 -2.035 1 95.44 215 VAL A C 1
ATOM 1717 O O . VAL A 1 215 ? -6.949 -12.547 -3.189 1 95.44 215 VAL A O 1
ATOM 1720 N N . GLU A 1 216 ? -6.383 -14.078 -1.623 1 95.12 216 GLU A N 1
ATOM 1721 C CA . GLU A 1 216 ? -6.586 -15.227 -2.502 1 95.12 216 GLU A CA 1
ATOM 1722 C C . GLU A 1 216 ? -8.055 -15.633 -2.551 1 95.12 216 GLU A C 1
ATOM 1724 O O . GLU A 1 216 ? -8.641 -15.984 -1.525 1 95.12 216 GLU A O 1
ATOM 1729 N N . LYS A 1 217 ? -8.578 -15.586 -3.738 1 97.5 217 LYS A N 1
ATOM 1730 C CA . LYS A 1 217 ? -9.969 -15.992 -3.9 1 97.5 217 LYS A CA 1
ATOM 1731 C C . LYS A 1 217 ? -10.07 -17.359 -4.578 1 97.5 217 LYS A C 1
ATOM 1733 O O . LYS A 1 217 ? -9.5 -17.562 -5.652 1 97.5 217 LYS A O 1
ATOM 1738 N N . LYS A 1 218 ? -10.766 -18.266 -3.971 1 97.5 218 LYS A N 1
ATOM 1739 C CA . LYS A 1 218 ? -11.023 -19.562 -4.574 1 97.5 218 LYS A CA 1
ATOM 1740 C C . LYS A 1 218 ? -12.023 -19.453 -5.723 1 97.5 218 LYS A C 1
ATOM 1742 O O . LYS A 1 218 ? -12.938 -18.625 -5.676 1 97.5 218 LYS A O 1
ATOM 1747 N N . GLY A 1 219 ? -11.805 -20.281 -6.695 1 97.81 219 GLY A N 1
ATOM 1748 C CA . GLY A 1 219 ? -12.68 -20.25 -7.859 1 97.81 219 GLY A CA 1
ATOM 1749 C C . GLY A 1 219 ? -13.484 -21.531 -8.023 1 97.81 219 GLY A C 1
ATOM 1750 O O . GLY A 1 219 ? -13.383 -22.438 -7.207 1 97.81 219 GLY A O 1
ATOM 1751 N N . VAL A 1 220 ? -14.43 -21.438 -9.039 1 97.94 220 VAL A N 1
ATOM 1752 C CA . VAL A 1 220 ? -15.234 -22.578 -9.438 1 97.94 220 VAL A CA 1
ATOM 1753 C C . VAL A 1 220 ? -15.219 -22.734 -10.961 1 97.94 220 VAL A C 1
ATOM 1755 O O . VAL A 1 220 ? -15.305 -21.734 -11.688 1 97.94 220 VAL A O 1
ATOM 1758 N N . CYS A 1 221 ? -15.062 -23.969 -11.359 1 98.06 221 CYS A N 1
ATOM 1759 C CA . CYS A 1 221 ? -15.055 -24.188 -12.797 1 98.06 221 CYS A CA 1
ATOM 1760 C C . CYS A 1 221 ? -16.406 -23.828 -13.406 1 98.06 221 CYS A C 1
ATOM 1762 O O . CYS A 1 221 ? -17.438 -24.016 -12.773 1 98.06 221 CYS A O 1
ATOM 1764 N N . VAL A 1 222 ? -16.344 -23.422 -14.648 1 97.38 222 VAL A N 1
ATOM 1765 C CA . VAL A 1 222 ? -17.562 -23.141 -15.391 1 97.38 222 VAL A CA 1
ATOM 1766 C C . VAL A 1 222 ? -18.344 -24.422 -15.633 1 97.38 222 VAL A C 1
ATOM 1768 O O . VAL A 1 222 ? -17.828 -25.516 -15.383 1 97.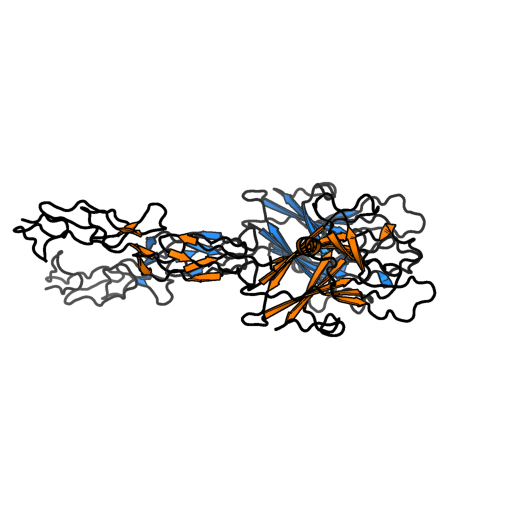38 222 VAL A O 1
ATOM 1771 N N . GLU A 1 223 ? -19.516 -24.219 -16.172 1 96.88 223 GLU A N 1
ATOM 1772 C CA . GLU A 1 223 ? -20.344 -25.391 -16.469 1 96.88 223 GLU A CA 1
ATOM 1773 C C . GLU A 1 223 ? -19.672 -26.297 -17.5 1 96.88 223 GLU A C 1
ATOM 1775 O O . GLU A 1 223 ? -19.094 -25.812 -18.484 1 96.88 223 GLU A O 1
ATOM 1780 N N . HIS A 1 224 ? -19.688 -27.625 -17.234 1 96.31 224 HIS A N 1
ATOM 1781 C CA . HIS A 1 224 ? -19.172 -28.672 -18.125 1 96.31 224 HIS A CA 1
ATOM 1782 C C . HIS A 1 224 ? -17.641 -28.656 -18.156 1 96.31 224 HIS A C 1
ATOM 1784 O O . HIS A 1 224 ? -17.047 -28.906 -19.203 1 96.31 224 HIS A O 1
ATOM 1790 N N . ALA A 1 225 ? -17.094 -28.156 -17.094 1 96.81 225 ALA A N 1
ATOM 1791 C CA . ALA A 1 225 ? -15.648 -28.25 -16.875 1 96.81 225 ALA A CA 1
ATOM 1792 C C . ALA A 1 225 ? -15.32 -28.953 -15.562 1 96.81 225 ALA A C 1
ATOM 1794 O O . ALA A 1 225 ? -16.109 -28.891 -14.617 1 96.81 225 ALA A O 1
ATOM 1795 N N . THR A 1 226 ? -14.258 -29.547 -15.586 1 95.94 226 THR A N 1
ATOM 1796 C CA . THR A 1 226 ? -13.812 -30.266 -14.398 1 95.94 226 THR A CA 1
ATOM 1797 C C . THR A 1 226 ? -12.516 -29.672 -13.867 1 95.94 226 THR A C 1
ATOM 1799 O O . THR A 1 226 ? -11.617 -29.344 -14.641 1 95.94 226 THR A O 1
ATOM 1802 N N . GLN A 1 227 ? -12.422 -29.594 -12.516 1 95.69 227 GLN A N 1
ATOM 1803 C CA . GLN A 1 227 ? -11.25 -29.031 -11.859 1 95.69 227 GLN A CA 1
ATOM 1804 C C . GLN A 1 227 ? -10.141 -30.062 -11.734 1 95.69 227 GLN A C 1
ATOM 1806 O O . GLN A 1 227 ? -10.359 -31.172 -11.211 1 95.69 227 GLN A O 1
ATOM 1811 N N . ARG A 1 228 ? -9.023 -29.75 -12.211 1 93.75 228 ARG A N 1
ATOM 1812 C CA . ARG A 1 228 ? -7.879 -30.656 -12.141 1 93.75 228 ARG A CA 1
ATOM 1813 C C . ARG A 1 228 ? -6.984 -30.312 -10.953 1 93.75 228 ARG A C 1
ATOM 1815 O O . ARG A 1 228 ? -6.301 -31.188 -10.414 1 93.75 228 ARG A O 1
ATOM 1822 N N . SER A 1 229 ? -6.957 -29.062 -10.578 1 92.75 229 SER A N 1
ATOM 1823 C CA . SER A 1 229 ? -6.191 -28.578 -9.43 1 92.75 229 SER A CA 1
ATOM 1824 C C . SER A 1 229 ? -6.895 -27.406 -8.742 1 92.75 229 SER A C 1
ATOM 1826 O O . SER A 1 229 ? -7.723 -26.734 -9.352 1 92.75 229 SER A O 1
ATOM 1828 N N . PRO A 1 230 ? -6.594 -27.172 -7.461 1 94.31 230 PRO A N 1
ATOM 1829 C CA . PRO A 1 230 ? -7.293 -26.109 -6.73 1 94.31 230 PRO A CA 1
ATOM 1830 C C . PRO A 1 230 ? -7.125 -24.734 -7.383 1 94.31 230 PRO A C 1
ATOM 1832 O O . PRO A 1 230 ? -6.023 -24.391 -7.816 1 94.31 230 PRO A O 1
ATOM 1835 N N . LEU A 1 231 ? -8.258 -24.047 -7.488 1 96.56 231 LEU A N 1
ATOM 1836 C CA . LEU A 1 231 ? -8.289 -22.75 -8.156 1 96.56 231 LEU A CA 1
ATOM 1837 C C . LEU A 1 231 ? -8.109 -21.625 -7.152 1 96.56 231 LEU A C 1
ATOM 1839 O O . LEU A 1 231 ? -8.719 -21.641 -6.082 1 96.56 231 LEU A O 1
ATOM 1843 N N . SER A 1 232 ? -7.25 -20.656 -7.492 1 95.94 232 SER A N 1
ATOM 1844 C CA . SER A 1 232 ? -7.055 -19.469 -6.66 1 95.94 232 SER A CA 1
ATOM 1845 C C . SER A 1 232 ? -6.609 -18.281 -7.496 1 95.94 232 SER A C 1
ATOM 1847 O O . SER A 1 232 ? -5.812 -18.422 -8.422 1 95.94 232 SER A O 1
ATOM 1849 N N . TYR A 1 233 ? -7.152 -17.188 -7.223 1 96.25 233 TYR A N 1
ATOM 1850 C CA . TYR A 1 233 ? -6.828 -15.953 -7.922 1 96.25 233 TYR A CA 1
ATOM 1851 C C . TYR A 1 233 ? -6.555 -14.82 -6.934 1 96.25 233 TYR A C 1
ATOM 1853 O O . TYR A 1 233 ? -7.43 -14.461 -6.145 1 96.25 233 TYR A O 1
ATOM 1861 N N . PRO A 1 234 ? -5.316 -14.273 -6.914 1 95.81 234 PRO A N 1
ATOM 1862 C CA . PRO A 1 234 ? -4.977 -13.234 -5.934 1 95.81 234 PRO A CA 1
ATOM 1863 C C . PRO A 1 234 ? -5.52 -11.867 -6.32 1 95.81 234 PRO A C 1
ATOM 1865 O O . PRO A 1 234 ? -5.312 -11.406 -7.445 1 95.81 234 PRO A O 1
ATOM 1868 N N . CYS A 1 235 ? -6.203 -11.219 -5.43 1 96.88 235 CYS A N 1
ATOM 1869 C CA . CYS A 1 235 ? -6.75 -9.875 -5.578 1 96.88 235 CYS A CA 1
ATOM 1870 C C . CYS A 1 235 ? -5.836 -8.844 -4.93 1 96.88 235 CYS A C 1
ATOM 1872 O O . CYS A 1 235 ? -5.578 -8.906 -3.725 1 96.88 235 CYS A O 1
ATOM 1874 N N . ARG A 1 236 ? -5.383 -7.867 -5.719 1 95.5 236 ARG A N 1
ATOM 1875 C CA . ARG A 1 236 ? -4.516 -6.816 -5.203 1 95.5 236 ARG A CA 1
ATOM 1876 C C . ARG A 1 236 ? -5.324 -5.727 -4.508 1 95.5 236 ARG A C 1
ATOM 1878 O O . ARG A 1 236 ? -6.535 -5.629 -4.699 1 95.5 236 ARG A O 1
ATOM 1885 N N . ASN A 1 237 ? -4.637 -4.824 -3.84 1 95 237 ASN A N 1
ATOM 1886 C CA . ASN A 1 237 ? -5.316 -3.82 -3.029 1 95 237 ASN A CA 1
ATOM 1887 C C . ASN A 1 237 ? -5.883 -2.693 -3.891 1 95 237 ASN A C 1
ATOM 1889 O O . ASN A 1 237 ? -6.695 -1.896 -3.422 1 95 237 ASN A O 1
ATOM 1893 N N . ASP A 1 238 ? -5.527 -2.645 -5.156 1 94.62 238 ASP A N 1
ATOM 1894 C CA . ASP A 1 238 ? -6.086 -1.638 -6.051 1 94.62 238 ASP A CA 1
ATOM 1895 C C . ASP A 1 238 ? -7.309 -2.178 -6.789 1 94.62 238 ASP A C 1
ATOM 1897 O O . ASP A 1 238 ? -7.848 -1.517 -7.68 1 94.62 238 ASP A O 1
ATOM 1901 N N . GLY A 1 239 ? -7.637 -3.379 -6.52 1 97.06 239 GLY A N 1
ATOM 1902 C CA . GLY A 1 239 ? -8.844 -3.939 -7.102 1 97.06 239 GLY A CA 1
ATOM 1903 C C . GLY A 1 239 ? -8.609 -4.633 -8.43 1 97.06 239 GLY A C 1
ATOM 1904 O O . GLY A 1 239 ? -9.539 -4.816 -9.219 1 97.06 239 GLY A O 1
ATOM 1905 N N . VAL A 1 240 ? -7.402 -4.941 -8.695 1 96.56 240 VAL A N 1
ATOM 1906 C CA . VAL A 1 240 ? -7.043 -5.617 -9.938 1 96.56 240 VAL A CA 1
ATOM 1907 C C . VAL A 1 240 ? -6.527 -7.023 -9.625 1 96.56 240 VAL A C 1
ATOM 1909 O O . VAL A 1 240 ? -5.719 -7.207 -8.711 1 96.56 240 VAL A O 1
ATOM 1912 N N . TRP A 1 241 ? -7.02 -7.984 -10.359 1 96.94 241 TRP A N 1
ATOM 1913 C CA . TRP A 1 241 ? -6.527 -9.344 -10.195 1 96.94 241 TRP A CA 1
ATOM 1914 C C . TRP A 1 241 ? -5.07 -9.453 -10.633 1 96.94 241 TRP A C 1
ATOM 1916 O O . TRP A 1 241 ? -4.672 -8.859 -11.641 1 96.94 241 TRP A O 1
ATOM 1926 N N . PHE A 1 242 ? -4.344 -10.258 -9.836 1 94.19 242 PHE A N 1
ATOM 1927 C CA . PHE A 1 242 ? -2.92 -10.352 -10.141 1 94.19 242 PHE A CA 1
ATOM 1928 C C . PHE A 1 242 ? -2.641 -11.539 -11.062 1 94.19 242 PHE A C 1
ATOM 1930 O O . PHE A 1 242 ? -2.938 -12.68 -10.719 1 94.19 242 PHE A O 1
ATOM 1937 N N . ASP A 1 243 ? -2.088 -11.242 -12.18 1 91.94 243 ASP A N 1
ATOM 1938 C CA . ASP A 1 243 ? -1.61 -12.242 -13.125 1 91.94 243 ASP A CA 1
ATOM 1939 C C . ASP A 1 243 ? -2.717 -13.234 -13.477 1 91.94 243 ASP A C 1
ATOM 1941 O O . ASP A 1 243 ? -3.854 -12.836 -13.742 1 91.94 243 ASP A O 1
ATOM 1945 N N . ASP A 1 244 ? -2.318 -14.539 -13.688 1 92.38 244 ASP A N 1
ATOM 1946 C CA . ASP A 1 244 ? -3.268 -15.602 -13.992 1 92.38 244 ASP A CA 1
ATOM 1947 C C . ASP A 1 244 ? -3.596 -16.422 -12.742 1 92.38 244 ASP A C 1
ATOM 1949 O O . ASP A 1 244 ? -2.766 -16.531 -11.836 1 92.38 244 ASP A O 1
ATOM 1953 N N . PRO A 1 245 ? -4.82 -16.844 -12.742 1 94.25 245 PRO A N 1
ATOM 1954 C CA . PRO A 1 245 ? -5.176 -17.688 -11.594 1 94.25 245 PRO A CA 1
ATOM 1955 C C . PRO A 1 245 ? -4.391 -18.984 -11.562 1 94.25 245 PRO A C 1
ATOM 1957 O O . PRO A 1 245 ? -3.953 -19.484 -12.602 1 94.25 245 PRO A O 1
ATOM 1960 N N . LYS A 1 246 ? -4.242 -19.438 -10.336 1 89.88 246 LYS A N 1
ATOM 1961 C CA . LYS A 1 246 ? -3.711 -20.781 -10.141 1 89.88 246 LYS A CA 1
ATOM 1962 C C . LYS A 1 246 ? -4.797 -21.828 -10.344 1 89.88 246 LYS A C 1
ATOM 1964 O O . LYS A 1 246 ? -5.98 -21.562 -10.125 1 89.88 246 LYS A O 1
ATOM 1969 N N . GLY A 1 247 ? -4.309 -23 -10.766 1 91.5 247 GLY A N 1
ATOM 1970 C CA . GLY A 1 247 ? -5.234 -24.094 -10.969 1 91.5 247 GLY A CA 1
ATOM 1971 C C . GLY A 1 247 ? -5.723 -24.219 -12.398 1 91.5 247 GLY A C 1
ATOM 1972 O O . GLY A 1 247 ? -5.301 -23.453 -13.266 1 91.5 247 GLY A O 1
ATOM 1973 N N . GLU A 1 248 ? -6.492 -25.297 -12.578 1 92.75 248 GLU A N 1
ATOM 1974 C CA . GLU A 1 248 ? -6.891 -25.578 -13.953 1 92.75 248 GLU A CA 1
ATOM 1975 C C . GLU A 1 248 ? -8.289 -26.188 -14.008 1 92.75 248 GLU A C 1
ATOM 1977 O O . GLU A 1 248 ? -8.641 -27.031 -13.195 1 92.75 248 GLU A O 1
ATOM 1982 N N . CYS A 1 249 ? -8.992 -25.609 -14.898 1 95.88 249 CYS A N 1
ATOM 1983 C CA . CYS A 1 249 ? -10.273 -26.172 -15.328 1 95.88 249 CYS A CA 1
ATOM 1984 C C . CYS A 1 249 ? -10.211 -26.641 -16.781 1 95.88 249 CYS A C 1
ATOM 1986 O O . CYS A 1 249 ? -9.656 -25.953 -17.625 1 95.88 249 CYS A O 1
ATOM 1988 N N . VAL A 1 250 ? -10.703 -27.906 -16.938 1 95 250 VAL A N 1
ATOM 1989 C CA . VAL A 1 250 ? -10.711 -28.422 -18.297 1 95 250 VAL A CA 1
ATOM 1990 C C . VAL A 1 250 ? -12.133 -28.812 -18.703 1 95 250 VAL A C 1
ATOM 1992 O O . VAL A 1 250 ? -12.891 -29.344 -17.891 1 95 250 VAL A O 1
ATOM 1995 N N . CYS A 1 251 ? -12.445 -28.5 -19.969 1 96 251 CYS A N 1
ATOM 1996 C CA . CYS A 1 251 ? -13.789 -28.828 -20.438 1 96 251 CYS A CA 1
ATOM 1997 C C . CYS A 1 251 ? -13.992 -30.344 -20.484 1 96 251 CYS A C 1
ATOM 1999 O O . CYS A 1 251 ? -13.086 -31.094 -20.859 1 96 251 CYS A O 1
ATOM 2001 N N . ASP A 1 252 ? -15.195 -30.797 -20.141 1 95.56 252 ASP A N 1
ATOM 2002 C CA . ASP A 1 252 ? -15.57 -32.219 -20.125 1 95.56 252 ASP A CA 1
ATOM 2003 C C . ASP A 1 252 ? -15.57 -32.812 -21.531 1 95.56 252 ASP A C 1
ATOM 2005 O O . ASP A 1 252 ? -15.641 -32.062 -22.516 1 95.56 252 ASP A O 1
ATOM 2009 N N . PRO A 1 253 ? -15.422 -34.125 -21.484 1 94.75 253 PRO A N 1
ATOM 2010 C CA . PRO A 1 253 ? -15.656 -34.75 -22.781 1 94.75 253 PRO A CA 1
ATOM 2011 C C . PRO A 1 253 ? -17 -34.344 -23.391 1 94.75 253 PRO A C 1
ATOM 2013 O O . PRO A 1 253 ? -18 -34.219 -22.672 1 94.75 253 PRO A O 1
ATOM 2016 N N . GLY A 1 254 ? -16.969 -34.156 -24.656 1 95.62 254 GLY A N 1
ATOM 2017 C CA . GLY A 1 254 ? -18.188 -33.75 -25.344 1 95.62 254 GLY A CA 1
ATOM 2018 C C . GLY A 1 254 ? -18.344 -32.219 -25.406 1 95.62 254 GLY A C 1
ATOM 2019 O O . GLY A 1 254 ? -19.266 -31.719 -26.047 1 95.62 254 GLY A O 1
ATOM 2020 N N . TYR A 1 255 ? -17.5 -31.547 -24.719 1 96.25 255 TYR A N 1
ATOM 2021 C CA . TYR A 1 255 ? -17.578 -30.094 -24.656 1 96.25 255 TYR A CA 1
ATOM 2022 C C . TYR A 1 255 ? -16.266 -29.453 -25.078 1 96.25 255 TYR A C 1
ATOM 2024 O O . TYR A 1 255 ? -15.18 -29.969 -24.75 1 96.25 255 TYR A O 1
ATOM 2032 N N . GLU A 1 256 ? -16.406 -28.344 -25.797 1 94.19 256 GLU A N 1
ATOM 2033 C CA . GLU A 1 256 ? -15.234 -27.609 -26.266 1 94.19 256 GLU A CA 1
ATOM 2034 C C . GLU A 1 256 ? -15.172 -26.219 -25.656 1 94.19 256 GLU A C 1
ATOM 2036 O O . GLU A 1 256 ? -16.203 -25.547 -25.5 1 94.19 256 GLU A O 1
ATOM 2041 N N . GLY A 1 257 ? -13.93 -25.797 -25.328 1 93.31 257 GLY A N 1
ATOM 2042 C CA . GLY A 1 257 ? -13.75 -24.469 -24.766 1 93.31 257 GLY A CA 1
ATOM 2043 C C . GLY A 1 257 ? -13.703 -23.375 -25.812 1 93.31 257 GLY A C 1
ATOM 2044 O O . GLY A 1 257 ? -13.125 -23.547 -26.891 1 93.31 257 GLY A O 1
ATOM 2045 N N . ASN A 1 258 ? -14.289 -22.281 -25.469 1 92.25 258 ASN A N 1
ATOM 2046 C CA . ASN A 1 258 ? -14.172 -21.141 -26.375 1 92.25 258 ASN A CA 1
ATOM 2047 C C . ASN A 1 258 ? -12.805 -20.484 -26.281 1 92.25 258 ASN A C 1
ATOM 2049 O O . ASN A 1 258 ? -12.055 -20.734 -25.344 1 92.25 258 ASN A O 1
ATOM 2053 N N . GLN A 1 259 ? -12.5 -19.672 -27.219 1 90.12 259 GLN A N 1
ATOM 2054 C CA . GLN A 1 259 ? -11.18 -19.031 -27.297 1 90.12 259 GLN A CA 1
ATOM 2055 C C . GLN A 1 259 ? -10.93 -18.125 -26.109 1 90.12 259 GLN A C 1
ATOM 2057 O O . GLN A 1 259 ? -9.797 -18.016 -25.641 1 90.12 259 GLN A O 1
ATOM 2062 N N . ALA A 1 260 ? -11.953 -17.562 -25.531 1 92.69 260 ALA A N 1
ATOM 2063 C CA . ALA A 1 260 ? -11.828 -16.625 -24.422 1 92.69 260 ALA A CA 1
ATOM 2064 C C . ALA A 1 260 ? -11.57 -17.359 -23.109 1 92.69 260 ALA A C 1
ATOM 2066 O O . ALA A 1 260 ? -11.172 -16.734 -22.125 1 92.69 260 ALA A O 1
ATOM 2067 N N . GLY A 1 261 ? -11.766 -18.656 -23.109 1 92.88 261 GLY A N 1
ATOM 2068 C CA . GLY A 1 261 ? -11.547 -19.438 -21.891 1 92.88 261 GLY A CA 1
ATOM 2069 C C . GLY A 1 261 ? -12.609 -19.188 -20.828 1 92.88 261 GLY A C 1
ATOM 2070 O O . GLY A 1 261 ? -12.312 -19.219 -19.641 1 92.88 261 GLY A O 1
ATOM 2071 N N . THR A 1 262 ? -13.867 -18.906 -21.297 1 95.5 262 THR A N 1
ATOM 2072 C CA . THR A 1 262 ? -14.883 -18.516 -20.328 1 95.5 262 THR A CA 1
ATOM 2073 C C . THR A 1 262 ? -16.047 -19.5 -20.344 1 95.5 262 THR A C 1
ATOM 2075 O O . THR A 1 262 ? -16.891 -19.484 -19.438 1 95.5 262 THR A O 1
ATOM 2078 N N . GLN A 1 263 ? -16.109 -20.375 -21.422 1 95.25 263 GLN A N 1
ATOM 2079 C CA . GLN A 1 263 ? -17.25 -21.266 -21.516 1 95.25 263 GLN A C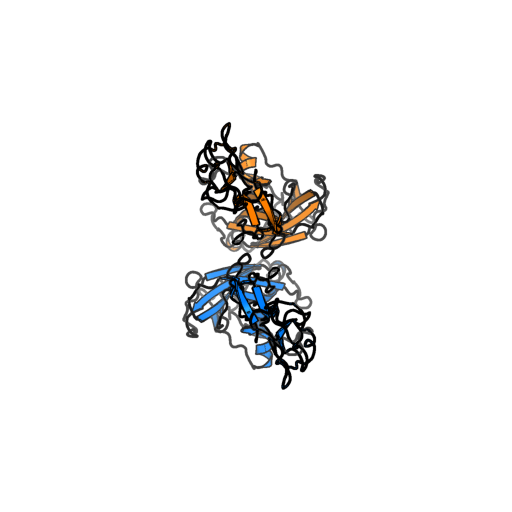A 1
ATOM 2080 C C . GLN A 1 263 ? -16.859 -22.578 -22.188 1 95.25 263 GLN A C 1
ATOM 2082 O O . GLN A 1 263 ? -16.016 -22.594 -23.094 1 95.25 263 GLN A O 1
ATOM 2087 N N . CYS A 1 264 ? -17.469 -23.594 -21.703 1 95.75 264 CYS A N 1
ATOM 2088 C CA . CYS A 1 264 ? -17.422 -24.891 -22.375 1 95.75 264 CYS A CA 1
ATOM 2089 C C . CYS A 1 264 ? -18.75 -25.203 -23.062 1 95.75 264 CYS A C 1
ATOM 2091 O O . CYS A 1 264 ? -19.781 -25.359 -22.406 1 95.75 264 CYS A O 1
ATOM 2093 N N . THR A 1 265 ? -18.594 -25.359 -24.359 1 94.75 265 THR A N 1
ATOM 2094 C CA . THR A 1 265 ? -19.812 -25.547 -25.141 1 94.75 265 THR A CA 1
ATOM 2095 C C . THR A 1 265 ? -19.891 -26.969 -25.703 1 94.75 265 THR A C 1
ATOM 2097 O O . THR A 1 265 ? -18.859 -27.531 -26.094 1 94.75 265 THR A O 1
ATOM 2100 N N . ALA A 1 266 ? -21.109 -27.438 -25.781 1 95.44 266 ALA A N 1
ATOM 2101 C CA . ALA A 1 266 ? -21.328 -28.797 -26.281 1 95.44 266 ALA A CA 1
ATOM 2102 C C . ALA A 1 266 ? -20.922 -28.922 -27.75 1 95.44 266 ALA A C 1
ATOM 2104 O O . ALA A 1 266 ? -21.172 -28.016 -28.547 1 95.44 266 ALA A O 1
ATOM 2105 N N . CYS A 1 267 ? -20.297 -30.047 -27.984 1 95.75 267 CYS A N 1
ATOM 2106 C CA . CYS A 1 267 ? -20.031 -30.312 -29.391 1 95.75 267 CYS A CA 1
ATOM 2107 C C . CYS A 1 267 ? -21.328 -30.391 -30.188 1 95.75 267 CYS A C 1
ATOM 2109 O O . CYS A 1 267 ? -22.312 -30.953 -29.719 1 95.75 267 CYS A O 1
ATOM 2111 N N . PRO A 1 268 ? -21.281 -29.828 -31.375 1 95.44 268 PRO A N 1
ATOM 2112 C CA . PRO A 1 268 ? -22.5 -29.922 -32.188 1 95.44 268 PRO A CA 1
ATOM 2113 C C . PRO A 1 268 ? -22.812 -31.359 -32.625 1 95.44 268 PRO A C 1
ATOM 2115 O O . PRO A 1 268 ? -21.969 -32.25 -32.469 1 95.44 268 PRO A O 1
ATOM 2118 N N . SER A 1 269 ? -24.109 -31.484 -33.125 1 95.44 269 SER A N 1
ATOM 2119 C CA . SER A 1 269 ? -24.484 -32.781 -33.688 1 95.44 269 SER A CA 1
ATOM 2120 C C . SER A 1 269 ? -23.516 -33.219 -34.781 1 95.44 269 SER A C 1
ATOM 2122 O O . SER A 1 269 ? -23.094 -32.406 -35.594 1 95.44 269 SER A O 1
ATOM 2124 N N . GLY A 1 270 ? -23.188 -34.469 -34.688 1 94.88 270 GLY A N 1
ATOM 2125 C CA . GLY A 1 270 ? -22.266 -35.031 -35.688 1 94.88 270 GLY A CA 1
ATOM 2126 C C . GLY A 1 270 ? -20.812 -34.938 -35.25 1 94.88 270 GLY A C 1
ATOM 2127 O O . GLY A 1 270 ? -19.938 -35.438 -35.938 1 94.88 270 GLY A O 1
ATOM 2128 N N . GLU A 1 271 ? -20.594 -34.25 -34.156 1 95.69 271 GLU A N 1
ATOM 2129 C CA . GLU A 1 271 ? -19.234 -34.094 -33.656 1 95.69 271 GLU A CA 1
ATOM 2130 C C . GLU A 1 271 ? -19.109 -34.656 -32.25 1 95.69 271 GLU A C 1
ATOM 2132 O O . GLU A 1 271 ? -20.125 -35 -31.609 1 95.69 271 GLU A O 1
ATOM 2137 N N . TYR A 1 272 ? -17.906 -34.938 -31.859 1 95.44 272 TYR A N 1
ATOM 2138 C CA . TYR A 1 272 ? -17.641 -35.469 -30.531 1 95.44 272 TYR A CA 1
ATOM 2139 C C . TYR A 1 272 ? -16.281 -35 -30.016 1 95.44 272 TYR A C 1
ATOM 2141 O O . TYR A 1 272 ? -15.492 -34.438 -30.766 1 95.44 272 TYR A O 1
ATOM 2149 N N . LYS A 1 273 ? -16.062 -35.125 -28.734 1 94.81 273 LYS A N 1
ATOM 2150 C CA . LYS A 1 273 ? -14.773 -34.875 -28.078 1 94.81 273 LYS A CA 1
ATOM 2151 C C . LYS A 1 273 ? -14.562 -35.875 -26.922 1 94.81 273 LYS A C 1
ATOM 2153 O O . LYS A 1 273 ? -15.234 -35.781 -25.891 1 94.81 273 LYS A O 1
ATOM 2158 N N . TRP A 1 274 ? -13.617 -36.719 -27.078 1 90.31 274 TRP A N 1
ATOM 2159 C CA . TRP A 1 274 ? -13.484 -37.812 -26.109 1 90.31 274 TRP A CA 1
ATOM 2160 C C . TRP A 1 274 ? -12.625 -37.375 -24.938 1 90.31 274 TRP A C 1
ATOM 2162 O O . TRP A 1 274 ? -12.781 -37.906 -23.828 1 90.31 274 TRP A O 1
ATOM 2172 N N . SER A 1 275 ? -11.758 -36.5 -25.141 1 87.88 275 SER A N 1
ATOM 2173 C CA . SER A 1 275 ? -10.805 -36.156 -24.109 1 87.88 275 SER A CA 1
ATOM 2174 C C . SER A 1 275 ? -11.234 -34.906 -23.359 1 87.88 275 SER A C 1
ATOM 2176 O O . SER A 1 275 ? -11.969 -34.062 -23.906 1 87.88 275 SER A O 1
ATOM 2178 N N . GLU A 1 276 ? -10.82 -34.906 -22.109 1 87.69 276 GLU A N 1
ATOM 2179 C CA . GLU A 1 276 ? -10.922 -33.656 -21.391 1 87.69 276 GLU A CA 1
ATOM 2180 C C . GLU A 1 276 ? -9.914 -32.625 -21.906 1 87.69 276 GLU A C 1
ATOM 2182 O O . GLU A 1 276 ? -8.859 -33 -22.438 1 87.69 276 GLU A O 1
ATOM 2187 N N . GLY A 1 277 ? -10.219 -31.406 -21.844 1 80.62 277 GLY A N 1
ATOM 2188 C CA . GLY A 1 277 ? -9.242 -30.391 -22.234 1 80.62 277 GLY A CA 1
ATOM 2189 C C . GLY A 1 277 ? -9.805 -29.359 -23.203 1 80.62 277 GLY A C 1
ATOM 2190 O O . GLY A 1 277 ? -11.023 -29.266 -23.359 1 80.62 277 GLY A O 1
ATOM 2191 N N . MET A 1 278 ? -8.805 -28.578 -23.719 1 73.94 278 MET A N 1
ATOM 2192 C CA . MET A 1 278 ? -9.195 -27.469 -24.578 1 73.94 278 MET A CA 1
ATOM 2193 C C . MET A 1 278 ? -9.242 -27.906 -26.047 1 73.94 278 MET A C 1
ATOM 2195 O O . MET A 1 278 ? -9.445 -27.078 -26.938 1 73.94 278 MET A O 1
ATOM 2199 N N . GLY A 1 279 ? -9.156 -29.156 -26.219 1 81.44 279 GLY A N 1
ATOM 2200 C CA . GLY A 1 279 ? -9.148 -29.609 -27.609 1 81.44 279 GLY A CA 1
ATOM 2201 C C . GLY A 1 279 ? -10.477 -29.391 -28.312 1 81.44 279 GLY A C 1
ATOM 2202 O O . GLY A 1 279 ? -11.516 -29.25 -27.656 1 81.44 279 GLY A O 1
ATOM 2203 N N . PRO A 1 280 ? -10.445 -29.391 -29.625 1 91.25 280 PRO A N 1
ATOM 2204 C CA . PRO A 1 280 ? -11.664 -29.141 -30.375 1 91.25 280 PRO A CA 1
ATOM 2205 C C . PRO A 1 280 ? -12.516 -30.391 -30.578 1 91.25 280 PRO A C 1
ATOM 2207 O O . PRO A 1 280 ? -12.008 -31.5 -30.438 1 91.25 280 PRO A O 1
ATOM 2210 N N . CYS A 1 281 ? -13.758 -30.125 -30.828 1 94.56 281 CYS A N 1
ATOM 2211 C CA . CYS A 1 281 ? -14.633 -31.203 -31.266 1 94.56 281 CYS A CA 1
ATOM 2212 C C . CYS A 1 281 ? -14.188 -31.766 -32.625 1 94.56 281 CYS A C 1
ATOM 2214 O O . CYS A 1 281 ? -13.594 -31.047 -33.438 1 94.56 281 CYS A O 1
ATOM 2216 N N . GLN A 1 282 ? -14.469 -33.031 -32.719 1 94.44 282 GLN A N 1
ATOM 2217 C CA . GLN A 1 282 ? -14.133 -33.688 -33.969 1 94.44 282 GLN A CA 1
ATOM 2218 C C . GLN A 1 282 ? -15.375 -34.312 -34.594 1 94.44 282 GLN A C 1
ATOM 2220 O O . GLN A 1 282 ? -16.312 -34.688 -33.906 1 94.44 282 GLN A O 1
ATOM 2225 N N . THR A 1 283 ? -15.273 -34.375 -35.938 1 95.88 283 THR A N 1
ATOM 2226 C CA . THR A 1 283 ? -16.375 -35 -36.656 1 95.88 283 THR A CA 1
ATOM 2227 C C . THR A 1 283 ? -16.438 -36.5 -36.344 1 95.88 283 THR A C 1
ATOM 2229 O O . THR A 1 283 ? -15.398 -37.188 -36.25 1 95.88 283 THR A O 1
ATOM 2232 N N . CYS A 1 284 ? -17.656 -36.969 -36.25 1 95.62 284 CYS A N 1
ATOM 2233 C CA . CYS A 1 284 ? -17.812 -38.406 -36 1 95.62 284 CYS A CA 1
ATOM 2234 C C . CYS A 1 284 ? -17.188 -39.25 -37.094 1 95.62 284 CYS A C 1
ATOM 2236 O O . CYS A 1 284 ? -17.266 -38.906 -38.281 1 95.62 284 CYS A O 1
ATOM 2238 N N . PRO A 1 285 ? -16.547 -40.312 -36.594 1 94.31 285 PRO A N 1
ATOM 2239 C CA . PRO A 1 285 ? -15.969 -41.219 -37.594 1 94.31 285 PRO A CA 1
ATOM 2240 C C . PRO A 1 285 ? -17.031 -41.875 -38.469 1 94.31 285 PRO A C 1
ATOM 2242 O O . PRO A 1 285 ? -18.219 -41.656 -38.281 1 94.31 285 PRO A O 1
ATOM 2245 N N . GLY A 1 286 ? -16.516 -42.625 -39.438 1 94.25 286 GLY A N 1
ATOM 2246 C CA . GLY A 1 286 ? -17.406 -43.25 -40.406 1 94.25 286 GLY A CA 1
ATOM 2247 C C . GLY A 1 286 ? -18.469 -44.125 -39.781 1 94.25 286 GLY A C 1
ATOM 2248 O O . GLY A 1 286 ? -18.188 -44.875 -38.844 1 94.25 286 GLY A O 1
ATOM 2249 N N . TYR A 1 287 ? -19.719 -44.031 -40.312 1 95.5 287 TYR A N 1
ATOM 2250 C CA . TYR A 1 287 ? -20.859 -44.844 -39.969 1 95.5 287 TYR A CA 1
ATOM 2251 C C . TYR A 1 287 ? -21.25 -44.656 -38.5 1 95.5 287 TYR A C 1
ATOM 2253 O O . TYR A 1 287 ? -21.641 -45.594 -37.812 1 95.5 287 TYR A O 1
ATOM 2261 N N . SER A 1 288 ? -21.062 -43.5 -37.938 1 95.19 288 SER A N 1
ATOM 2262 C CA . SER A 1 288 ? -21.422 -43.156 -36.594 1 95.19 288 SER A CA 1
ATOM 2263 C C . SER A 1 288 ? -22.062 -41.75 -36.531 1 95.19 288 SER A C 1
ATOM 2265 O O . SER A 1 288 ? -22.047 -41.031 -37.531 1 95.19 288 SER A O 1
ATOM 2267 N N . TYR A 1 289 ? -22.781 -41.5 -35.5 1 95.06 289 TYR A N 1
ATOM 2268 C CA . TYR A 1 289 ? -23.453 -40.219 -35.344 1 95.06 289 TYR A CA 1
ATOM 2269 C C . TYR A 1 289 ? -23.469 -39.781 -33.875 1 95.06 289 TYR A C 1
ATOM 2271 O O . TYR A 1 289 ? -23.125 -40.562 -33 1 95.06 289 TYR A O 1
ATOM 2279 N N . SER A 1 290 ? -23.734 -38.469 -33.594 1 95.25 290 SER A N 1
ATOM 2280 C CA . SER A 1 290 ? -23.906 -37.906 -32.281 1 95.25 290 SER A CA 1
ATOM 2281 C C . SER A 1 290 ? -24.969 -36.812 -32.25 1 95.25 290 SER A C 1
ATOM 2283 O O . SER A 1 290 ? -25.234 -36.188 -33.281 1 95.25 290 SER A O 1
ATOM 2285 N N . ASN A 1 291 ? -25.656 -36.688 -31.109 1 90.75 291 ASN A N 1
ATOM 2286 C CA . ASN A 1 291 ? -26.703 -35.688 -30.969 1 90.75 291 ASN A CA 1
ATOM 2287 C C . ASN A 1 291 ? -26.219 -34.469 -30.172 1 90.75 291 ASN A C 1
ATOM 2289 O O . ASN A 1 291 ? -27.016 -33.844 -29.484 1 90.75 291 ASN A O 1
ATOM 2293 N N . GLY A 1 292 ? -24.938 -34.188 -30.203 1 90.38 292 GLY A N 1
ATOM 2294 C CA . GLY A 1 292 ? -24.406 -33.031 -29.484 1 90.38 292 GLY A CA 1
ATOM 2295 C C . GLY A 1 292 ? -23.906 -33.375 -28.109 1 90.38 292 GLY A C 1
ATOM 2296 O O . GLY A 1 292 ? -24.5 -34.188 -27.391 1 90.38 292 GLY A O 1
ATOM 2297 N N . GLY A 1 293 ? -22.812 -32.656 -27.734 1 94.44 293 GLY A N 1
ATOM 2298 C CA . GLY A 1 293 ? -22.234 -32.844 -26.406 1 94.44 293 GLY A CA 1
ATOM 2299 C C . GLY A 1 293 ? -21.734 -34.281 -26.188 1 94.44 293 GLY A C 1
ATOM 2300 O O . GLY A 1 293 ? -21.734 -34.781 -25.062 1 94.44 293 GLY A O 1
ATOM 2301 N N . ALA A 1 294 ? -21.422 -34.938 -27.266 1 93.19 294 ALA A N 1
ATOM 2302 C CA . ALA A 1 294 ? -21.094 -36.344 -27.188 1 93.19 294 ALA A CA 1
ATOM 2303 C C . ALA A 1 294 ? -19.609 -36.562 -26.938 1 93.19 294 ALA A C 1
ATOM 2305 O O . ALA A 1 294 ? -18.766 -35.938 -27.578 1 93.19 294 ALA A O 1
ATOM 2306 N N . ALA A 1 295 ? -19.359 -37.438 -26.016 1 93.56 295 ALA A N 1
ATOM 2307 C CA . ALA A 1 295 ? -17.969 -37.844 -25.75 1 93.56 295 ALA A CA 1
ATOM 2308 C C . ALA A 1 295 ? -17.5 -38.875 -26.766 1 93.56 295 ALA A C 1
ATOM 2310 O O . ALA A 1 295 ? -16.297 -39 -27.016 1 93.56 295 ALA A O 1
ATOM 2311 N N . GLU A 1 296 ? -18.469 -39.562 -27.281 1 93.31 296 GLU A N 1
ATOM 2312 C CA . GLU A 1 296 ? -18.234 -40.562 -28.312 1 93.31 296 GLU A CA 1
ATOM 2313 C C . GLU A 1 296 ? -19.438 -40.688 -29.25 1 93.31 296 GLU A C 1
ATOM 2315 O O . GLU A 1 296 ? -20.562 -40.375 -28.859 1 93.31 296 GLU A O 1
ATOM 2320 N N . CYS A 1 297 ? -19.062 -41.062 -30.453 1 94.06 297 CYS A N 1
ATOM 2321 C CA . CYS A 1 297 ? -20.125 -41.219 -31.438 1 94.06 297 CYS A CA 1
ATOM 2322 C C . CYS A 1 297 ? -20.703 -42.625 -31.406 1 94.06 297 CYS A C 1
ATOM 2324 O O . CYS A 1 297 ? -19.953 -43.594 -31.188 1 94.06 297 CYS A O 1
ATOM 2326 N N . THR A 1 298 ? -22 -42.719 -31.594 1 94.19 298 THR A N 1
ATOM 2327 C CA . THR A 1 298 ? -22.703 -44 -31.609 1 94.19 298 THR A CA 1
ATOM 2328 C C . THR A 1 298 ? -22.719 -44.562 -33.031 1 94.19 298 THR A C 1
ATOM 2330 O O . THR A 1 298 ? -22.938 -43.844 -34 1 94.19 298 THR A O 1
ATOM 2333 N N . CYS A 1 299 ? -22.422 -45.812 -33 1 94.88 299 CYS A N 1
ATOM 2334 C CA . CYS A 1 299 ? -22.422 -46.469 -34.312 1 94.88 299 CYS A CA 1
ATOM 2335 C C . CYS A 1 299 ? -23.828 -46.562 -34.875 1 94.88 299 CYS A C 1
ATOM 2337 O O . CYS A 1 299 ? -24.797 -46.781 -34.125 1 94.88 299 CYS A O 1
ATOM 2339 N N . GLN A 1 300 ? -23.922 -46.344 -36.219 1 93.94 300 GLN A N 1
ATOM 2340 C CA . GLN A 1 300 ? -25.203 -46.531 -36.906 1 93.94 300 GLN A CA 1
ATOM 2341 C C . GLN A 1 300 ? -25.672 -47.969 -36.844 1 93.94 300 GLN A C 1
ATOM 2343 O O . GLN A 1 300 ? -24.891 -48.875 -36.5 1 93.94 300 GLN A O 1
ATOM 2348 N N . GLN A 1 301 ? -26.922 -48.125 -37.156 1 93.06 301 GLN A N 1
ATOM 2349 C CA . GLN A 1 301 ? -27.484 -49.469 -37.125 1 93.06 301 GLN A CA 1
ATOM 2350 C C . GLN A 1 301 ? -26.672 -50.438 -37.969 1 93.06 301 GLN A C 1
ATOM 2352 O O . GLN A 1 301 ? -26.297 -50.094 -39.094 1 93.06 301 GLN A O 1
ATOM 2357 N N . ASN A 1 302 ? -26.281 -51.625 -37.5 1 93.56 302 ASN A N 1
ATOM 2358 C CA . ASN A 1 302 ? -25.594 -52.719 -38.156 1 93.56 302 ASN A CA 1
ATOM 2359 C C . ASN A 1 302 ? -24.094 -52.469 -38.25 1 93.56 302 ASN A C 1
ATOM 2361 O O . ASN A 1 302 ? -23.375 -53.188 -38.938 1 93.56 302 ASN A O 1
ATOM 2365 N N . TYR A 1 303 ? -23.625 -51.438 -37.812 1 94.5 303 TYR A N 1
ATOM 2366 C CA . TYR A 1 303 ? -22.188 -51.156 -37.688 1 94.5 303 TYR A CA 1
ATOM 2367 C C . TYR A 1 303 ? -21.734 -51.281 -36.25 1 94.5 303 TYR A C 1
ATOM 2369 O O . TYR A 1 303 ? -22.516 -51.031 -35.312 1 94.5 303 TYR A O 1
ATOM 2377 N N . PHE A 1 304 ? -20.438 -51.688 -36 1 93.56 304 PHE A N 1
ATOM 2378 C CA . PHE A 1 304 ? -19.984 -51.906 -34.625 1 93.56 304 PHE A CA 1
ATOM 2379 C C . PHE A 1 304 ? -18.562 -51.406 -34.438 1 93.56 304 PHE A C 1
ATOM 2381 O O . PHE A 1 304 ? -17.797 -51.344 -35.406 1 93.56 304 PHE A O 1
ATOM 2388 N N . ARG A 1 305 ? -18.234 -50.938 -33.25 1 90.44 305 ARG A N 1
ATOM 2389 C CA . ARG A 1 305 ? -16.891 -50.562 -32.812 1 90.44 305 ARG A CA 1
ATOM 2390 C C . ARG A 1 305 ? -16.547 -51.219 -31.5 1 90.44 305 ARG A C 1
ATOM 2392 O O . ARG A 1 305 ? -17.328 -51.188 -30.547 1 90.44 305 ARG A O 1
ATOM 2399 N N . SER A 1 306 ? -15.438 -51.844 -31.469 1 89.38 306 SER A N 1
ATOM 2400 C CA . SER A 1 306 ? -15.023 -52.531 -30.25 1 89.38 306 SER A CA 1
ATOM 2401 C C . SER A 1 306 ? -14.789 -51.531 -29.125 1 89.38 306 SER A C 1
ATOM 2403 O O . SER A 1 306 ? -14.328 -50.406 -29.359 1 89.38 306 SER A O 1
ATOM 2405 N N . ALA A 1 307 ? -14.992 -51.969 -27.906 1 85.25 307 ALA A N 1
ATOM 2406 C CA . ALA A 1 307 ? -14.766 -51.125 -26.734 1 85.25 307 ALA A CA 1
ATOM 2407 C C . ALA A 1 307 ? -13.281 -50.781 -26.578 1 85.25 307 ALA A C 1
ATOM 2409 O O . ALA A 1 307 ? -12.922 -49.781 -25.938 1 85.25 307 ALA A O 1
ATOM 2410 N N . LYS A 1 308 ? -12.469 -51.594 -27.188 1 89.56 308 LYS A N 1
ATOM 2411 C CA . LYS A 1 308 ? -11.023 -51.406 -27.047 1 89.56 308 LYS A CA 1
ATOM 2412 C C . LYS A 1 308 ? -10.477 -50.469 -28.094 1 89.56 308 LYS A C 1
ATOM 2414 O O . LYS A 1 308 ? -9.352 -49.969 -27.984 1 89.56 308 LYS A O 1
ATOM 2419 N N . ASP A 1 309 ? -11.305 -50.281 -29.094 1 87.75 309 ASP A N 1
ATOM 2420 C CA . ASP A 1 309 ? -10.859 -49.406 -30.188 1 87.75 309 ASP A CA 1
ATOM 2421 C C . ASP A 1 309 ? -10.875 -47.938 -29.766 1 87.75 309 ASP A C 1
ATOM 2423 O O . ASP A 1 309 ? -11.602 -47.562 -28.844 1 87.75 309 ASP A O 1
ATOM 2427 N N . ALA A 1 310 ? -9.922 -47.188 -30.438 1 90.38 310 ALA A N 1
ATOM 2428 C CA . ALA A 1 310 ? -9.938 -45.75 -30.203 1 90.38 310 ALA A CA 1
ATOM 2429 C C . ALA A 1 310 ? -11.297 -45.125 -30.562 1 90.38 310 ALA A C 1
ATOM 2431 O O . ALA A 1 310 ? -11.938 -45.562 -31.516 1 90.38 310 ALA A O 1
ATOM 2432 N N . LYS A 1 311 ? -11.734 -44.156 -29.844 1 90.06 311 LYS A N 1
ATOM 2433 C CA . LYS A 1 311 ? -13.016 -43.5 -30.078 1 90.06 311 LYS A CA 1
ATOM 2434 C C . LYS A 1 311 ? -13.047 -42.812 -31.453 1 90.06 311 LYS A C 1
ATOM 2436 O O . LYS A 1 311 ? -14.125 -42.5 -31.969 1 90.06 311 LYS A O 1
ATOM 2441 N N . SER A 1 312 ? -11.898 -42.625 -32.031 1 90.88 312 SER A N 1
ATOM 2442 C CA . SER A 1 312 ? -11.789 -42 -33.375 1 90.88 312 SER A CA 1
ATOM 2443 C C . SER A 1 312 ? -11.914 -43.031 -34.469 1 90.88 312 SER A C 1
ATOM 2445 O O . SER A 1 312 ? -11.961 -42.688 -35.656 1 90.88 312 SER A O 1
ATOM 2447 N N . ALA A 1 313 ? -12.047 -44.25 -34.094 1 91.75 313 ALA A N 1
ATOM 2448 C CA . ALA A 1 313 ? -12.133 -45.312 -35.094 1 91.75 313 ALA A CA 1
ATOM 2449 C C . ALA A 1 313 ? -13.531 -45.406 -35.719 1 91.75 313 ALA A C 1
ATOM 2451 O O . ALA A 1 313 ? -14.531 -45.25 -35 1 91.75 313 ALA A O 1
ATOM 2452 N N . PRO A 1 314 ? -13.516 -45.625 -37.062 1 93.88 314 PRO A N 1
ATOM 2453 C CA . PRO A 1 314 ? -14.828 -45.781 -37.688 1 93.88 314 PRO A CA 1
ATOM 2454 C C . PRO A 1 314 ? -15.539 -47.062 -37.281 1 93.88 314 PRO A C 1
ATOM 2456 O O . PRO A 1 314 ? -14.891 -48 -36.781 1 93.88 314 PRO A O 1
ATOM 2459 N N . CYS A 1 315 ? -16.797 -46.938 -37.312 1 93.38 315 CYS A N 1
ATOM 2460 C CA . CYS A 1 315 ? -17.578 -48.188 -37.125 1 93.38 315 CYS A CA 1
ATOM 2461 C C . CYS A 1 315 ? -17.531 -49.031 -38.375 1 93.38 315 CYS A C 1
ATOM 2463 O O . CYS A 1 315 ? -17.359 -48.5 -39.5 1 93.38 315 CYS A O 1
ATOM 2465 N N . THR A 1 316 ? -17.469 -50.281 -38.156 1 91.69 316 THR A N 1
ATOM 2466 C CA . THR A 1 316 ? -17.391 -51.188 -39.312 1 91.69 316 THR A CA 1
ATOM 2467 C C . THR A 1 316 ? -18.391 -52.312 -39.188 1 91.69 316 THR A C 1
ATOM 2469 O O . THR A 1 316 ? -18.781 -52.688 -38.062 1 91.69 316 THR A O 1
ATOM 2472 N N . VAL B 1 1 ? 19.484 0.401 3.803 1 95.94 1 VAL B N 1
ATOM 2473 C CA . VAL B 1 1 ? 19.438 1.798 4.223 1 95.94 1 VAL B CA 1
ATOM 2474 C C . VAL B 1 1 ? 20.453 2.613 3.432 1 95.94 1 VAL B C 1
ATOM 2476 O O . VAL B 1 1 ? 21.625 2.248 3.361 1 95.94 1 VAL B O 1
ATOM 2479 N N . LEU B 1 2 ? 19.906 3.564 2.811 1 97.19 2 LEU B N 1
ATOM 2480 C CA . LEU B 1 2 ? 20.734 4.371 1.924 1 97.19 2 LEU B CA 1
ATOM 2481 C C . LEU B 1 2 ? 21.234 5.621 2.639 1 97.19 2 LEU B C 1
ATOM 2483 O O . LEU B 1 2 ? 22.281 6.164 2.281 1 97.19 2 LEU B O 1
ATOM 2487 N N . LEU B 1 3 ? 20.453 6.141 3.514 1 97.31 3 LEU B N 1
ATOM 2488 C CA . LEU B 1 3 ? 20.797 7.297 4.332 1 97.31 3 LEU B CA 1
ATOM 2489 C C . LEU B 1 3 ? 20.219 7.164 5.734 1 97.31 3 LEU B C 1
ATOM 2491 O O . LEU B 1 3 ? 19.062 6.785 5.895 1 97.31 3 LEU B O 1
ATOM 2495 N N . ASP B 1 4 ? 21.016 7.344 6.719 1 96.5 4 ASP B N 1
ATOM 2496 C CA . ASP B 1 4 ? 20.609 7.418 8.125 1 96.5 4 ASP B CA 1
ATOM 2497 C C . ASP B 1 4 ? 21.391 8.508 8.859 1 96.5 4 ASP B C 1
ATOM 2499 O O . ASP B 1 4 ? 22.562 8.336 9.164 1 96.5 4 ASP B O 1
ATOM 2503 N N . SER B 1 5 ? 20.75 9.539 9.156 1 95.56 5 SER B N 1
ATOM 2504 C CA . SER B 1 5 ? 21.438 10.688 9.727 1 95.56 5 SER B CA 1
ATOM 2505 C C . SER B 1 5 ? 22.031 10.359 11.086 1 95.56 5 SER B C 1
ATOM 2507 O O . SER B 1 5 ? 23.047 10.938 11.484 1 95.56 5 SER B O 1
ATOM 2509 N N . ALA B 1 6 ? 21.391 9.453 11.852 1 92.5 6 ALA B N 1
ATOM 2510 C CA . ALA B 1 6 ? 21.938 9.047 13.141 1 92.5 6 ALA B CA 1
ATOM 2511 C C . ALA B 1 6 ? 23.281 8.344 12.969 1 92.5 6 ALA B C 1
ATOM 2513 O O . ALA B 1 6 ? 24.219 8.578 13.742 1 92.5 6 ALA B O 1
ATOM 2514 N N . GLN B 1 7 ? 23.359 7.48 11.938 1 90.88 7 GLN B N 1
ATOM 2515 C CA . GLN B 1 7 ? 24.609 6.793 11.648 1 90.88 7 GLN B CA 1
ATOM 2516 C C . GLN B 1 7 ? 25.672 7.766 11.148 1 90.88 7 GLN B C 1
ATOM 2518 O O . GLN B 1 7 ? 26.844 7.645 11.5 1 90.88 7 GLN B O 1
ATOM 2523 N N . ASP B 1 8 ? 25.219 8.711 10.359 1 89.94 8 ASP B N 1
ATOM 2524 C CA . ASP B 1 8 ? 26.156 9.703 9.828 1 89.94 8 ASP B CA 1
ATOM 2525 C C . ASP B 1 8 ? 26.688 10.602 10.938 1 89.94 8 ASP B C 1
ATOM 2527 O O . ASP B 1 8 ? 27.828 11.055 10.883 1 89.94 8 ASP B O 1
ATOM 2531 N N . SER B 1 9 ? 25.844 10.859 11.898 1 87.38 9 SER B N 1
ATOM 2532 C CA . SER B 1 9 ? 26.25 11.672 13.039 1 87.38 9 SER B CA 1
ATOM 2533 C C . SER B 1 9 ? 27.422 11.023 13.797 1 87.38 9 SER B C 1
ATOM 2535 O O . SER B 1 9 ? 28.234 11.719 14.406 1 87.38 9 SER B O 1
ATOM 2537 N N . ALA B 1 10 ? 27.438 9.773 13.812 1 81.75 10 ALA B N 1
ATOM 2538 C CA . ALA B 1 10 ? 28.484 9.055 14.531 1 81.75 10 ALA B CA 1
ATOM 2539 C C . ALA B 1 10 ? 29.797 9.078 13.75 1 81.75 10 ALA B C 1
ATOM 2541 O O . ALA B 1 10 ? 30.875 8.984 14.344 1 81.75 10 ALA B O 1
ATOM 2542 N N . LYS B 1 11 ? 29.703 9.273 12.523 1 83.75 11 LYS B N 1
ATOM 2543 C CA . LYS B 1 11 ? 30.891 9.125 11.68 1 83.75 11 LYS B CA 1
ATOM 2544 C C . LYS B 1 11 ? 31.484 10.492 11.32 1 83.75 11 LYS B C 1
ATOM 2546 O O . LYS B 1 11 ? 32.656 10.586 10.945 1 83.75 11 LYS B O 1
ATOM 2551 N N . GLN B 1 12 ? 30.609 11.477 11.477 1 81.31 12 GLN B N 1
ATOM 2552 C CA . GLN B 1 12 ? 31.047 12.781 11 1 81.31 12 GLN B CA 1
ATOM 2553 C C . GLN B 1 12 ? 30.812 13.859 12.055 1 81.31 12 GLN B C 1
ATOM 2555 O O . GLN B 1 12 ? 29.938 13.719 12.906 1 81.31 12 GLN B O 1
ATOM 2560 N N . ALA B 1 13 ? 31.656 14.797 11.922 1 82.31 13 ALA B N 1
ATOM 2561 C CA . ALA B 1 13 ? 31.547 15.906 12.867 1 82.31 13 ALA B CA 1
ATOM 2562 C C . ALA B 1 13 ? 30.281 16.719 12.602 1 82.31 13 ALA B C 1
ATOM 2564 O O . ALA B 1 13 ? 29.719 17.328 13.516 1 82.31 13 ALA B O 1
ATOM 2565 N N . SER B 1 14 ? 29.859 16.766 11.336 1 90.31 14 SER B N 1
ATOM 2566 C CA . SER B 1 14 ? 28.672 17.5 10.906 1 90.31 14 SER B CA 1
ATOM 2567 C C . SER B 1 14 ? 27.984 16.812 9.734 1 90.31 14 SER B C 1
ATOM 2569 O O . SER B 1 14 ? 28.641 16.172 8.914 1 90.31 14 SER B O 1
ATOM 2571 N N . LEU B 1 15 ? 26.703 16.938 9.703 1 93.56 15 LEU B N 1
ATOM 2572 C CA . LEU B 1 15 ? 25.984 16.438 8.547 1 93.56 15 LEU B CA 1
ATOM 2573 C C . LEU B 1 15 ? 26.219 17.312 7.324 1 93.56 15 LEU B C 1
ATOM 2575 O O . LEU B 1 15 ? 26.344 16.812 6.203 1 93.56 15 LEU B O 1
ATOM 2579 N N . ALA B 1 16 ? 26.266 18.625 7.551 1 92.88 16 ALA B N 1
ATOM 2580 C CA . ALA B 1 16 ? 26.594 19.609 6.531 1 92.88 16 ALA B CA 1
ATOM 2581 C C . ALA B 1 16 ? 25.609 19.547 5.363 1 92.88 16 ALA B C 1
ATOM 2583 O O . ALA B 1 16 ? 26.016 19.531 4.199 1 92.88 16 ALA B O 1
ATOM 2584 N N . TRP B 1 17 ? 24.344 19.391 5.73 1 96.81 17 TRP B N 1
ATOM 2585 C CA . TRP B 1 17 ? 23.344 19.453 4.676 1 96.81 17 TRP B CA 1
ATOM 2586 C C . TRP B 1 17 ? 23.203 20.859 4.129 1 96.81 17 TRP B C 1
ATOM 2588 O O . TRP B 1 17 ? 23.656 21.828 4.754 1 96.81 17 TRP B O 1
ATOM 2598 N N . THR B 1 18 ? 22.609 20.953 2.893 1 96.75 18 THR B N 1
ATOM 2599 C CA . THR B 1 18 ? 22.516 22.266 2.24 1 96.75 18 THR B CA 1
ATOM 2600 C C . THR B 1 18 ? 21.266 23.016 2.709 1 96.75 18 THR B C 1
ATOM 2602 O O . THR B 1 18 ? 20.156 22.484 2.664 1 96.75 18 THR B O 1
ATOM 2605 N N . THR B 1 19 ? 21.484 24.188 3.207 1 96.19 19 THR B N 1
ATOM 2606 C CA . THR B 1 19 ? 20.375 25 3.693 1 96.19 19 THR B CA 1
ATOM 2607 C C . THR B 1 19 ? 20.172 26.219 2.803 1 96.19 19 THR B C 1
ATOM 2609 O O . THR B 1 19 ? 21.094 26.656 2.125 1 96.19 19 THR B O 1
ATOM 2612 N N . TYR B 1 20 ? 18.938 26.672 2.717 1 95.25 20 TYR B N 1
ATOM 2613 C CA . TYR B 1 20 ? 18.547 27.891 2.01 1 95.25 20 TYR B CA 1
ATOM 2614 C C . TYR B 1 20 ? 17.469 28.641 2.771 1 95.25 20 TYR B C 1
ATOM 2616 O O . TYR B 1 20 ? 16.562 28.031 3.357 1 95.25 20 TYR B O 1
ATOM 2624 N N . LYS B 1 21 ? 17.625 29.953 2.891 1 92.19 21 LYS B N 1
ATOM 2625 C CA . LYS B 1 21 ? 16.594 30.812 3.467 1 92.19 21 LYS B CA 1
ATOM 2626 C C . LYS B 1 21 ? 16.203 31.938 2.504 1 92.19 21 LYS B C 1
ATOM 2628 O O . LYS B 1 21 ? 17.062 32.531 1.861 1 92.19 21 LYS B O 1
ATOM 2633 N N . SER B 1 22 ? 14.93 31.953 2.23 1 81.56 22 SER B N 1
ATOM 2634 C CA . SER B 1 22 ? 14.461 33.031 1.34 1 81.56 22 SER B CA 1
ATOM 2635 C C . SER B 1 22 ? 14.75 34.406 1.916 1 81.56 22 SER B C 1
ATOM 2637 O O . SER B 1 22 ? 14.75 34.594 3.135 1 81.56 22 SER B O 1
ATOM 2639 N N . GLU B 1 23 ? 15.484 35.219 1.1 1 68.69 23 GLU B N 1
ATOM 2640 C CA . GLU B 1 23 ? 15.797 36.562 1.529 1 68.69 23 GLU B CA 1
ATOM 2641 C C . GLU B 1 23 ? 14.555 37.281 2.068 1 68.69 23 GLU B C 1
ATOM 2643 O O . GLU B 1 23 ? 13.523 37.312 1.401 1 68.69 23 GLU B O 1
ATOM 2648 N N . SER B 1 24 ? 14.203 36.812 3.225 1 55.34 24 SER B N 1
ATOM 2649 C CA . SER B 1 24 ? 13.094 37.594 3.781 1 55.34 24 SER B CA 1
ATOM 2650 C C . SER B 1 24 ? 13.102 39.031 3.25 1 55.34 24 SER B C 1
ATOM 2652 O O . SER B 1 24 ? 14.156 39.594 2.984 1 55.34 24 SER B O 1
ATOM 2654 N N . VAL B 1 25 ? 11.883 39.438 2.686 1 53.97 25 VAL B N 1
ATOM 2655 C CA . VAL B 1 25 ? 11.82 40.875 2.412 1 53.97 25 VAL B CA 1
ATOM 2656 C C . VAL B 1 25 ? 12.531 41.625 3.527 1 53.97 25 VAL B C 1
ATOM 2658 O O . VAL B 1 25 ? 12.727 41.094 4.625 1 53.97 25 VAL B O 1
ATOM 2661 N N . SER B 1 26 ? 12.711 42.938 3.348 1 49.91 26 SER B N 1
ATOM 2662 C CA . SER B 1 26 ? 13.344 43.906 4.23 1 49.91 26 SER B CA 1
ATOM 2663 C C . SER B 1 26 ? 13.078 43.562 5.695 1 49.91 26 SER B C 1
ATOM 2665 O O . SER B 1 26 ? 11.961 43.219 6.066 1 49.91 26 SER B O 1
ATOM 2667 N N . PRO B 1 27 ? 14.297 43.219 6.398 1 52.56 27 PRO B N 1
ATOM 2668 C CA . PRO B 1 27 ? 14.102 43.125 7.848 1 52.56 27 PRO B CA 1
ATOM 2669 C C . PRO B 1 27 ? 12.969 44.031 8.336 1 52.56 27 PRO B C 1
ATOM 2671 O O . PRO B 1 27 ? 12.906 45.219 7.977 1 52.56 27 PRO B O 1
ATOM 2674 N N . VAL B 1 28 ? 11.836 43.5 8.359 1 55.84 28 VAL B N 1
ATOM 2675 C CA . VAL B 1 28 ? 10.867 44.375 9.023 1 55.84 28 VAL B CA 1
ATOM 2676 C C . VAL B 1 28 ? 11.43 44.844 10.359 1 55.84 28 VAL B C 1
ATOM 2678 O O . VAL B 1 28 ? 11.859 44.062 11.188 1 55.84 28 VAL B O 1
ATOM 2681 N N . PRO B 1 29 ? 11.742 46.125 10.383 1 58.56 29 PRO B N 1
ATOM 2682 C CA . PRO B 1 29 ? 12.25 46.625 11.656 1 58.56 29 PRO B CA 1
ATOM 2683 C C . PRO B 1 29 ? 11.531 46.062 12.867 1 58.56 29 PRO B C 1
ATOM 2685 O O . PRO B 1 29 ? 10.297 45.969 12.883 1 58.56 29 PRO B O 1
ATOM 2688 N N . GLY B 1 30 ? 12.312 45.281 13.797 1 62.22 30 GLY B N 1
ATOM 2689 C CA . GLY B 1 30 ? 11.781 44.781 15.055 1 62.22 30 GLY B CA 1
ATOM 2690 C C . GLY B 1 30 ? 11.617 43.25 15.07 1 62.22 30 GLY B C 1
ATOM 2691 O O . GLY B 1 30 ? 11.375 42.656 16.125 1 62.22 30 GLY B O 1
ATOM 2692 N N . GLN B 1 31 ? 11.797 42.656 13.773 1 68.56 31 GLN B N 1
ATOM 2693 C CA . GLN B 1 31 ? 11.68 41.219 13.797 1 68.56 31 GLN B CA 1
ATOM 2694 C C . GLN B 1 31 ? 13.055 40.562 13.945 1 68.56 31 GLN B C 1
ATOM 2696 O O . GLN B 1 31 ? 14.055 41.094 13.477 1 68.56 31 GLN B O 1
ATOM 2701 N N . PRO B 1 32 ? 13.031 39.406 14.672 1 75.38 32 PRO B N 1
ATOM 2702 C CA . PRO B 1 32 ? 14.289 38.656 14.805 1 75.38 32 PRO B CA 1
ATOM 2703 C C . PRO B 1 32 ? 14.797 38.094 13.477 1 75.38 32 PRO B C 1
ATOM 2705 O O . PRO B 1 32 ? 14 37.875 12.555 1 75.38 32 PRO B O 1
ATOM 2708 N N . GLU B 1 33 ? 16.016 38.031 13.383 1 80.12 33 GLU B N 1
ATOM 2709 C CA . GLU B 1 33 ? 16.672 37.562 12.18 1 80.12 33 GLU B CA 1
ATOM 2710 C C . GLU B 1 33 ? 16.328 36.094 11.93 1 80.12 33 GLU B C 1
ATOM 2712 O O . GLU B 1 33 ? 16.266 35.281 12.875 1 80.12 33 GLU B O 1
ATOM 2717 N N . ASN B 1 34 ? 15.93 35.719 10.695 1 89 34 ASN B N 1
ATOM 2718 C CA . ASN B 1 34 ? 15.766 34.344 10.242 1 89 34 ASN B CA 1
ATOM 2719 C C . ASN B 1 34 ? 17.094 33.75 9.773 1 89 34 ASN B C 1
ATOM 2721 O O . ASN B 1 34 ? 17.656 34.188 8.773 1 89 34 ASN B O 1
ATOM 2725 N N . LEU B 1 35 ? 17.641 32.781 10.461 1 89.75 35 LEU B N 1
ATOM 2726 C CA . LEU B 1 35 ? 18.922 32.156 10.133 1 89.75 35 LEU B CA 1
ATOM 2727 C C . LEU B 1 35 ? 18.734 30.859 9.359 1 89.75 35 LEU B C 1
ATOM 2729 O O . LEU B 1 35 ? 19.703 30.203 8.977 1 89.75 35 LEU B O 1
ATOM 2733 N N . GLY B 1 36 ? 17.438 30.531 9.109 1 93.56 36 GLY B N 1
ATOM 2734 C CA . GLY B 1 36 ? 17.156 29.297 8.406 1 93.56 36 GLY B CA 1
ATOM 2735 C C . GLY B 1 36 ? 17.391 28.047 9.242 1 93.56 36 GLY B C 1
ATOM 2736 O O . GLY B 1 36 ? 17.391 28.125 10.477 1 93.56 36 GLY B O 1
ATOM 2737 N N . TRP B 1 37 ? 17.516 26.953 8.594 1 96.62 37 TRP B N 1
ATOM 2738 C CA . TRP B 1 37 ? 17.797 25.688 9.281 1 96.62 37 TRP B CA 1
ATOM 2739 C C . TRP B 1 37 ? 19.172 25.719 9.922 1 96.62 37 TRP B C 1
ATOM 2741 O O . TRP B 1 37 ? 20.156 26.109 9.273 1 96.62 37 TRP B O 1
ATOM 2751 N N . MET B 1 38 ? 19.25 25.266 11.117 1 96.06 38 MET B N 1
ATOM 2752 C CA . MET B 1 38 ? 20.516 25.25 11.852 1 96.06 38 MET B CA 1
ATOM 2753 C C . MET B 1 38 ? 20.828 23.844 12.359 1 96.06 38 MET B C 1
ATOM 2755 O O . MET B 1 38 ? 19.938 23.141 12.836 1 96.06 38 MET B O 1
ATOM 2759 N N . GLU B 1 39 ? 22.047 23.484 12.219 1 95.44 39 GLU B N 1
ATOM 2760 C CA . GLU B 1 39 ? 22.469 22.188 12.719 1 95.44 39 GLU B CA 1
ATOM 2761 C C . GLU B 1 39 ? 22.828 22.25 14.203 1 95.44 39 GLU B C 1
ATOM 2763 O O . GLU B 1 39 ? 23.375 23.25 14.672 1 95.44 39 GLU B O 1
ATOM 2768 N N . ALA B 1 40 ? 22.469 21.266 14.906 1 91.81 40 ALA B N 1
ATOM 2769 C CA . ALA B 1 40 ? 22.812 21.188 16.312 1 91.81 40 ALA B CA 1
ATOM 2770 C C . ALA B 1 40 ? 23.156 19.75 16.719 1 91.81 40 ALA B C 1
ATOM 2772 O O . ALA B 1 40 ? 22.844 18.812 15.992 1 91.81 40 ALA B O 1
ATOM 2773 N N . THR B 1 41 ? 23.812 19.656 17.844 1 89.88 41 THR B N 1
ATOM 2774 C CA . THR B 1 41 ? 24.094 18.359 18.438 1 89.88 41 THR B CA 1
ATOM 2775 C C . THR B 1 41 ? 23.219 18.109 19.656 1 89.88 41 THR B C 1
ATOM 2777 O O . THR B 1 41 ? 23.141 18.953 20.547 1 89.88 41 THR B O 1
ATOM 2780 N N . VAL B 1 42 ? 22.594 17 19.625 1 87.5 42 VAL B N 1
ATOM 2781 C CA . VAL B 1 42 ? 21.719 16.672 20.766 1 87.5 42 VAL B CA 1
ATOM 2782 C C . VAL B 1 42 ? 22.062 15.289 21.297 1 87.5 42 VAL B C 1
ATOM 2784 O O . VAL B 1 42 ? 22.375 14.383 20.531 1 87.5 42 VAL B O 1
ATOM 2787 N N . ASN B 1 43 ? 22.016 15.219 22.641 1 84.44 43 ASN B N 1
ATOM 2788 C CA . ASN B 1 43 ? 22.141 13.93 23.297 1 84.44 43 ASN B CA 1
ATOM 2789 C C . ASN B 1 43 ? 20.781 13.375 23.703 1 84.44 43 ASN B C 1
ATOM 2791 O O . ASN B 1 43 ? 20.031 14.023 24.453 1 84.44 43 ASN B O 1
ATOM 2795 N N . MET B 1 44 ? 20.516 12.281 23.109 1 83.38 44 MET B N 1
ATOM 2796 C CA . MET B 1 44 ? 19.25 11.641 23.438 1 83.38 44 MET B CA 1
ATOM 2797 C C . MET B 1 44 ? 19.484 10.273 24.062 1 83.38 44 MET B C 1
ATOM 2799 O O . MET B 1 44 ? 20.344 9.516 23.625 1 83.38 44 MET B O 1
ATOM 2803 N N . GLU B 1 45 ? 18.641 9.984 25.016 1 80.31 45 GLU B N 1
ATOM 2804 C CA . GLU B 1 45 ? 18.797 8.742 25.781 1 80.31 45 GLU B CA 1
ATOM 2805 C C . GLU B 1 45 ? 18.609 7.523 24.875 1 80.31 45 GLU B C 1
ATOM 2807 O O . GLU B 1 45 ? 19.25 6.492 25.078 1 80.31 45 GLU B O 1
ATOM 2812 N N . SER B 1 46 ? 17.828 7.734 23.953 1 78.56 46 SER B N 1
ATOM 2813 C CA . SER B 1 46 ? 17.484 6.609 23.094 1 78.56 46 SER B CA 1
ATOM 2814 C C . SER B 1 46 ? 18.625 6.285 22.125 1 78.56 46 SER B C 1
ATOM 2816 O O . SER B 1 46 ? 18.609 5.246 21.469 1 78.56 46 SER B O 1
ATOM 2818 N N . PHE B 1 47 ? 19.609 7.207 22.125 1 78.81 47 PHE B N 1
ATOM 2819 C CA . PHE B 1 47 ? 20.719 7 21.203 1 78.81 47 PHE B CA 1
ATOM 2820 C C . PHE B 1 47 ? 22.062 7.008 21.938 1 78.81 47 PHE B C 1
ATOM 2822 O O . PHE B 1 47 ? 22.25 7.793 22.875 1 78.81 47 PHE B O 1
ATOM 2829 N N . SER B 1 48 ? 22.969 6.109 21.609 1 79.56 48 SER B N 1
ATOM 2830 C CA . SER B 1 48 ? 24.266 5.965 22.266 1 79.56 48 SER B CA 1
ATOM 2831 C C . SER B 1 48 ? 25.188 7.133 21.938 1 79.56 48 SER B C 1
ATOM 2833 O O . SER B 1 48 ? 26.062 7.488 22.734 1 79.56 48 SER B O 1
ATOM 2835 N N . GLU B 1 49 ? 25.078 7.609 20.734 1 84.19 49 GLU B N 1
ATOM 2836 C CA . GLU B 1 49 ? 25.922 8.711 20.266 1 84.19 49 GLU B CA 1
ATOM 2837 C C . GLU B 1 49 ? 25.109 9.992 20.109 1 84.19 49 GLU B C 1
ATOM 2839 O O . GLU B 1 49 ? 23.891 9.945 19.875 1 84.19 49 GLU B O 1
ATOM 2844 N N . PRO B 1 50 ? 25.797 11.031 20.297 1 87.75 50 PRO B N 1
ATOM 2845 C CA . PRO B 1 50 ? 25.094 12.297 20.031 1 87.75 50 PRO B CA 1
ATOM 2846 C C . PRO B 1 50 ? 24.562 12.383 18.609 1 87.75 50 PRO B C 1
ATOM 2848 O O . PRO B 1 50 ? 25.203 11.906 17.672 1 87.75 50 PRO B O 1
ATOM 2851 N N . LEU B 1 51 ? 23.438 12.953 18.469 1 92.88 51 LEU B N 1
ATOM 2852 C CA . LEU B 1 51 ? 22.828 13.102 17.156 1 92.88 51 LEU B CA 1
ATOM 2853 C C . LEU B 1 51 ? 23.016 14.516 16.609 1 92.88 51 LEU B C 1
ATOM 2855 O O . LEU B 1 51 ? 22.938 15.484 17.375 1 92.88 51 LEU B O 1
ATOM 2859 N N . ARG B 1 52 ? 23.391 14.562 15.422 1 94.25 52 ARG B N 1
ATOM 2860 C CA . ARG B 1 52 ? 23.312 15.836 14.711 1 94.25 52 ARG B CA 1
ATOM 2861 C C . ARG B 1 52 ? 21.906 16.078 14.172 1 94.25 52 ARG B C 1
ATOM 2863 O O . ARG B 1 52 ? 21.344 15.203 13.508 1 94.25 52 ARG B O 1
ATOM 2870 N N . THR B 1 53 ? 21.375 17.203 14.539 1 95.56 53 THR B N 1
ATOM 2871 C CA . THR B 1 53 ? 19.984 17.516 14.188 1 95.56 53 THR B CA 1
ATOM 2872 C C . THR B 1 53 ? 19.906 18.844 13.438 1 95.56 53 THR B C 1
ATOM 2874 O O . THR B 1 53 ? 20.875 19.609 13.422 1 95.56 53 THR B O 1
ATOM 2877 N N . TYR B 1 54 ? 18.859 19.062 12.734 1 97.56 54 TYR B N 1
ATOM 2878 C CA . TYR B 1 54 ? 18.562 20.359 12.133 1 97.56 54 TYR B CA 1
ATOM 2879 C C . TYR B 1 54 ? 17.281 20.938 12.719 1 97.56 54 TYR B C 1
ATOM 2881 O O . TYR B 1 54 ? 16.297 20.234 12.906 1 97.56 54 TYR B O 1
ATOM 2889 N N . SER B 1 55 ? 17.328 22.219 13.016 1 96.25 55 SER B N 1
ATOM 2890 C CA . SER B 1 55 ? 16.172 22.875 13.609 1 96.25 55 SER B CA 1
ATOM 2891 C C . SER B 1 55 ? 15.859 24.188 12.875 1 96.25 55 SER B C 1
ATOM 2893 O O . SER B 1 55 ? 16.75 24.828 12.328 1 96.25 55 SER B O 1
ATOM 2895 N N . SER B 1 56 ? 14.633 24.547 12.797 1 94.5 56 SER B N 1
ATOM 2896 C CA . SER B 1 56 ? 14.102 25.812 12.305 1 94.5 56 SER B CA 1
ATOM 2897 C C . SER B 1 56 ? 12.93 26.281 13.156 1 94.5 56 SER B C 1
ATOM 2899 O O . SER B 1 56 ? 11.977 25.547 13.391 1 94.5 56 SER B O 1
ATOM 2901 N N . CYS B 1 57 ? 13.062 27.547 13.688 1 89.62 57 CYS B N 1
ATOM 2902 C CA . CYS B 1 57 ? 12 28.078 14.523 1 89.62 57 CYS B CA 1
ATOM 2903 C C . CYS B 1 57 ? 11.914 29.594 14.391 1 89.62 57 CYS B C 1
ATOM 2905 O O . CYS B 1 57 ? 12.312 30.328 15.297 1 89.62 57 CYS B O 1
ATOM 2907 N N . TYR B 1 58 ? 11.305 30.078 13.328 1 86.56 58 TYR B N 1
ATOM 2908 C CA . TYR B 1 58 ? 11.234 31.516 13.07 1 86.56 58 TYR B CA 1
ATOM 2909 C C . TYR B 1 58 ? 9.781 31.969 12.914 1 86.56 58 TYR B C 1
ATOM 2911 O O . TYR B 1 58 ? 9.43 32.594 11.914 1 86.56 58 TYR B O 1
ATOM 2919 N N . VAL B 1 59 ? 9.078 31.734 13.938 1 80.25 59 VAL B N 1
ATOM 2920 C CA . VAL B 1 59 ? 7.633 31.938 13.906 1 80.25 59 VAL B CA 1
ATOM 2921 C C . VAL B 1 59 ? 7.324 33.438 14.023 1 80.25 59 VAL B C 1
ATOM 2923 O O . VAL B 1 59 ? 6.203 33.875 13.742 1 80.25 59 VAL B O 1
ATOM 2926 N N . LYS B 1 60 ? 8.312 34.281 14.453 1 77.81 60 LYS B N 1
ATOM 2927 C CA . LYS B 1 60 ? 8.117 35.719 14.617 1 77.81 60 LYS B CA 1
ATOM 2928 C C . LYS B 1 60 ? 8.516 36.469 13.359 1 77.81 60 LYS B C 1
ATOM 2930 O O . LYS B 1 60 ? 8.422 37.688 13.312 1 77.81 60 LYS B O 1
ATOM 2935 N N . THR B 1 61 ? 8.977 35.719 12.438 1 79 61 THR B N 1
ATOM 2936 C CA . THR B 1 61 ? 9.375 36.312 11.156 1 79 61 THR B CA 1
ATOM 2937 C C . THR B 1 61 ? 8.312 36.031 10.094 1 79 61 THR B C 1
ATOM 2939 O O . THR B 1 61 ? 7.734 34.938 10.039 1 79 61 THR B O 1
ATOM 2942 N N . SER B 1 62 ? 8.016 37.031 9.312 1 76.62 62 SER B N 1
ATOM 2943 C CA . SER B 1 62 ? 7.02 36.844 8.266 1 76.62 62 SER B CA 1
ATOM 2944 C C . SER B 1 62 ? 7.629 36.188 7.035 1 76.62 62 SER B C 1
ATOM 2946 O O . SER B 1 62 ? 8.828 36.312 6.785 1 76.62 62 SER B O 1
ATOM 2948 N N . ASN B 1 63 ? 6.859 35.438 6.273 1 80.75 63 ASN B N 1
ATOM 2949 C CA . ASN B 1 63 ? 7.195 34.875 4.977 1 80.75 63 ASN B CA 1
ATOM 2950 C C . ASN B 1 63 ? 8.391 33.938 5.074 1 80.75 63 ASN B C 1
ATOM 2952 O O . ASN B 1 63 ? 9.344 34.031 4.305 1 80.75 63 ASN B O 1
ATOM 2956 N N . VAL B 1 64 ? 8.367 33.188 6.109 1 87.81 64 VAL B N 1
ATOM 2957 C CA . VAL B 1 64 ? 9.422 32.219 6.305 1 87.81 64 VAL B CA 1
ATOM 2958 C C . VAL B 1 64 ? 9.406 31.188 5.168 1 87.81 64 VAL B C 1
ATOM 2960 O O . VAL B 1 64 ? 8.344 30.656 4.816 1 87.81 64 VAL B O 1
ATOM 2963 N N . ASP B 1 65 ? 10.484 31 4.531 1 92.25 65 ASP B N 1
ATOM 2964 C CA . ASP B 1 65 ? 10.719 30 3.49 1 92.25 65 ASP B CA 1
ATOM 2965 C C . ASP B 1 65 ? 12.125 29.422 3.592 1 92.25 65 ASP B C 1
ATOM 2967 O O . ASP B 1 65 ? 13.023 29.812 2.84 1 92.25 65 ASP B O 1
ATOM 2971 N N . ASN B 1 66 ? 12.258 28.516 4.539 1 95.69 66 ASN B N 1
ATOM 2972 C CA . ASN B 1 66 ? 13.547 27.891 4.812 1 95.69 66 ASN B CA 1
ATOM 2973 C C . ASN B 1 66 ? 13.609 26.469 4.246 1 95.69 66 ASN B C 1
ATOM 2975 O O . ASN B 1 66 ? 12.68 25.688 4.441 1 95.69 66 ASN B O 1
ATOM 2979 N N . TRP B 1 67 ? 14.688 26.219 3.543 1 97.25 67 TRP B N 1
ATOM 2980 C CA . TRP B 1 67 ? 14.82 24.906 2.91 1 97.25 67 TRP B CA 1
ATOM 2981 C C . TRP B 1 67 ? 16.047 24.156 3.447 1 97.25 67 TRP B C 1
ATOM 2983 O O . TRP B 1 67 ? 17.062 24.781 3.775 1 97.25 67 TRP B O 1
ATOM 2993 N N . LEU B 1 68 ? 15.906 22.906 3.576 1 98 68 LEU B N 1
ATOM 2994 C CA . LEU B 1 68 ? 16.969 21.969 3.92 1 98 68 LEU B CA 1
ATOM 2995 C C . LEU B 1 68 ? 17.031 20.812 2.916 1 98 68 LEU B C 1
ATOM 2997 O O . LEU B 1 68 ? 16.047 20.094 2.73 1 98 68 LEU B O 1
ATOM 3001 N N . ARG B 1 69 ? 18.125 20.672 2.217 1 98.25 69 ARG B N 1
ATOM 3002 C CA . ARG B 1 69 ? 18.281 19.578 1.261 1 98.25 69 ARG B CA 1
ATOM 3003 C C . ARG B 1 69 ? 19.203 18.5 1.811 1 98.25 69 ARG B C 1
ATOM 3005 O O . ARG B 1 69 ? 20.312 18.797 2.275 1 98.25 69 ARG B O 1
ATOM 3012 N N . LEU B 1 70 ? 18.766 17.297 1.76 1 97.94 70 LEU B N 1
ATOM 3013 C CA . LEU B 1 70 ? 19.578 16.141 2.158 1 97.94 70 LEU B CA 1
ATOM 3014 C C . LEU B 1 70 ? 20.609 15.805 1.088 1 97.94 70 LEU B C 1
ATOM 3016 O O . LEU B 1 70 ? 20.484 16.234 -0.06 1 97.94 70 LEU B O 1
ATOM 3020 N N . PRO B 1 71 ? 21.578 15.07 1.495 1 97.06 71 PRO B N 1
ATOM 3021 C CA . PRO B 1 71 ? 22.562 14.625 0.499 1 97.06 71 PRO B CA 1
ATOM 3022 C C . PRO B 1 71 ? 21.938 13.734 -0.576 1 97.06 71 PRO B C 1
ATOM 3024 O O . PRO B 1 71 ? 20.875 13.156 -0.363 1 97.06 71 PRO B O 1
ATOM 3027 N N . TYR B 1 72 ? 22.672 13.75 -1.682 1 98.06 72 TYR B N 1
ATOM 3028 C CA . TYR B 1 72 ? 22.266 12.914 -2.801 1 98.06 72 TYR B CA 1
ATOM 3029 C C . TYR B 1 72 ? 22.203 11.445 -2.393 1 98.06 72 TYR B C 1
ATOM 3031 O O . TYR B 1 72 ? 23.156 10.922 -1.805 1 98.06 72 TYR B O 1
ATOM 3039 N N . VAL B 1 73 ? 21.062 10.82 -2.65 1 98.19 73 VAL B N 1
ATOM 3040 C CA . VAL B 1 73 ? 20.875 9.406 -2.357 1 98.19 73 VAL B CA 1
ATOM 3041 C C . VAL B 1 73 ? 20.844 8.609 -3.66 1 98.19 73 VAL B C 1
ATOM 3043 O O . VAL B 1 73 ? 19.938 8.789 -4.484 1 98.19 73 VAL B O 1
ATOM 3046 N N . GLU B 1 74 ? 21.766 7.742 -3.807 1 97.88 74 GLU B N 1
ATOM 3047 C CA . GLU B 1 74 ? 21.734 6.84 -4.953 1 97.88 74 GLU B CA 1
ATOM 3048 C C . GLU B 1 74 ? 20.656 5.766 -4.777 1 97.88 74 GLU B C 1
ATOM 3050 O O . GLU B 1 74 ? 20.625 5.074 -3.758 1 97.88 74 GLU B O 1
ATOM 3055 N N . ARG B 1 75 ? 19.781 5.656 -5.773 1 96.19 75 ARG B N 1
ATOM 3056 C CA . ARG B 1 75 ? 18.641 4.758 -5.613 1 96.19 75 ARG B CA 1
ATOM 3057 C C . ARG B 1 75 ? 19.062 3.303 -5.816 1 96.19 75 ARG B C 1
ATOM 3059 O O . ARG B 1 75 ? 18.391 2.389 -5.32 1 96.19 75 ARG B O 1
ATOM 3066 N N . GLY B 1 76 ? 20.203 3.039 -6.617 1 94.5 76 GLY B N 1
ATOM 3067 C CA . GLY B 1 76 ? 20.547 1.664 -6.949 1 94.5 76 GLY B CA 1
ATOM 3068 C C . GLY B 1 76 ? 19.453 0.956 -7.73 1 94.5 76 GLY B C 1
ATOM 3069 O O . GLY B 1 76 ? 19 1.452 -8.766 1 94.5 76 GLY B O 1
ATOM 3070 N N . GLY B 1 77 ? 18.984 -0.118 -7.219 1 94.62 77 GLY B N 1
ATOM 3071 C CA . GLY B 1 77 ? 17.969 -0.889 -7.91 1 94.62 77 GLY B CA 1
ATOM 3072 C C . GLY B 1 77 ? 16.562 -0.584 -7.43 1 94.62 77 GLY B C 1
ATOM 3073 O O . GLY B 1 77 ? 15.609 -1.252 -7.828 1 94.62 77 GLY B O 1
ATOM 3074 N N . ALA B 1 78 ? 16.438 0.425 -6.637 1 97.31 78 ALA B N 1
ATOM 3075 C CA . ALA B 1 78 ? 15.156 0.71 -6 1 97.31 78 ALA B CA 1
ATOM 3076 C C . ALA B 1 78 ? 14.133 1.209 -7.016 1 97.31 78 ALA B C 1
ATOM 3078 O O . ALA B 1 78 ? 14.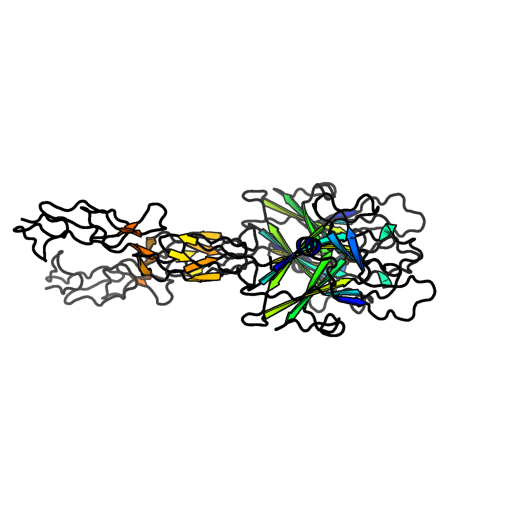469 1.991 -7.91 1 97.31 78 ALA B O 1
ATOM 3079 N N . ASN B 1 79 ? 12.914 0.682 -6.898 1 97.56 79 ASN B N 1
ATOM 3080 C CA . ASN B 1 79 ? 11.789 1.211 -7.668 1 97.56 79 ASN B CA 1
ATOM 3081 C C . ASN B 1 79 ? 11.055 2.301 -6.898 1 97.56 79 ASN B C 1
ATOM 3083 O O . ASN B 1 79 ? 10.281 3.064 -7.48 1 97.56 79 ASN B O 1
ATOM 3087 N N . SER B 1 80 ? 11.297 2.309 -5.648 1 97.94 80 SER B N 1
ATOM 3088 C CA . SER B 1 80 ? 10.719 3.295 -4.738 1 97.94 80 SER B CA 1
ATOM 3089 C C . SER B 1 80 ? 11.609 3.508 -3.518 1 97.94 80 SER B C 1
ATOM 3091 O O . SER B 1 80 ? 12.438 2.658 -3.191 1 97.94 80 SER B O 1
ATOM 3093 N N . LEU B 1 81 ? 11.469 4.621 -2.932 1 98.44 81 LEU B N 1
ATOM 3094 C CA . LEU B 1 81 ? 12.219 4.938 -1.718 1 98.44 81 LEU B CA 1
ATOM 3095 C C . LEU B 1 81 ? 11.273 5.285 -0.573 1 98.44 81 LEU B C 1
ATOM 3097 O O . LEU B 1 81 ? 10.227 5.898 -0.792 1 98.44 81 LEU B O 1
ATOM 3101 N N . HIS B 1 82 ? 11.664 4.891 0.577 1 98.12 82 HIS B N 1
ATOM 3102 C CA . HIS B 1 82 ? 10.992 5.27 1.814 1 98.12 82 HIS B CA 1
ATOM 3103 C C . HIS B 1 82 ? 11.812 6.293 2.598 1 98.12 82 HIS B C 1
ATOM 3105 O O . HIS B 1 82 ? 13.047 6.223 2.615 1 98.12 82 HIS B O 1
ATOM 3111 N N . ILE B 1 83 ? 11.109 7.145 3.211 1 98.56 83 ILE B N 1
ATOM 3112 C CA . ILE B 1 83 ? 11.781 8.125 4.055 1 98.56 83 ILE B CA 1
ATOM 3113 C C . ILE B 1 83 ? 11.078 8.211 5.406 1 98.56 83 ILE B C 1
ATOM 3115 O O . ILE B 1 83 ? 9.867 8.43 5.469 1 98.56 83 ILE B O 1
ATOM 3119 N N . ASP B 1 84 ? 11.828 8 6.434 1 98.44 84 ASP B N 1
ATOM 3120 C CA . ASP B 1 84 ? 11.383 8.164 7.812 1 98.44 84 ASP B CA 1
ATOM 3121 C C . ASP B 1 84 ? 11.891 9.484 8.406 1 98.44 84 ASP B C 1
ATOM 3123 O O . ASP B 1 84 ? 13.094 9.727 8.422 1 98.44 84 ASP B O 1
ATOM 3127 N N . LEU B 1 85 ? 10.961 10.219 8.859 1 98.19 85 LEU B N 1
ATOM 3128 C CA . LEU B 1 85 ? 11.32 11.469 9.523 1 98.19 85 LEU B CA 1
ATOM 3129 C C . LEU B 1 85 ? 10.953 11.43 11 1 98.19 85 LEU B C 1
ATOM 3131 O O . LEU B 1 85 ? 9.773 11.344 11.352 1 98.19 85 LEU B O 1
ATOM 3135 N N . THR B 1 86 ? 11.93 11.375 11.852 1 96.31 86 THR B N 1
ATOM 3136 C CA . THR B 1 86 ? 11.711 11.555 13.281 1 96.31 86 THR B CA 1
ATOM 3137 C C . THR B 1 86 ? 11.961 13.008 13.688 1 96.31 86 THR B C 1
ATOM 3139 O O . THR B 1 86 ? 13.047 13.539 13.453 1 96.31 86 THR B O 1
ATOM 3142 N N . PHE B 1 87 ? 10.938 13.656 14.328 1 96.69 87 PHE B N 1
ATOM 3143 C CA . PHE B 1 87 ? 11.07 15.086 14.586 1 96.69 87 PHE B CA 1
ATOM 3144 C C . PHE B 1 87 ? 10.242 15.5 15.797 1 96.69 87 PHE B C 1
ATOM 3146 O O . PHE B 1 87 ? 9.398 14.727 16.266 1 96.69 87 PHE B O 1
ATOM 3153 N N . THR B 1 88 ? 10.547 16.609 16.359 1 94.69 88 THR B N 1
ATOM 3154 C CA . THR B 1 88 ? 9.758 17.281 17.391 1 94.69 88 THR B CA 1
ATOM 3155 C C . THR B 1 88 ? 9.266 18.641 16.891 1 94.69 88 THR B C 1
ATOM 3157 O O . THR B 1 88 ? 9.891 19.266 16.031 1 94.69 88 THR B O 1
ATOM 3160 N N . MET B 1 89 ? 8.195 19.031 17.359 1 94.31 89 MET B N 1
ATOM 3161 C CA . MET B 1 89 ? 7.613 20.297 16.938 1 94.31 89 MET B CA 1
ATOM 3162 C C . MET B 1 89 ? 6.91 20.984 18.109 1 94.31 89 MET B C 1
ATOM 3164 O O . MET B 1 89 ? 6.219 20.328 18.891 1 94.31 89 MET B O 1
ATOM 3168 N N . ARG B 1 90 ? 7.117 22.188 18.188 1 90.38 90 ARG B N 1
ATOM 3169 C CA . ARG B 1 90 ? 6.516 22.969 19.266 1 90.38 90 ARG B CA 1
ATOM 3170 C C . ARG B 1 90 ? 5.105 23.422 18.891 1 90.38 90 ARG B C 1
ATOM 3172 O O . ARG B 1 90 ? 4.844 23.766 17.734 1 90.38 90 ARG B O 1
ATOM 3179 N N . LYS B 1 91 ? 4.32 23.5 19.922 1 86.31 91 LYS B N 1
ATOM 3180 C CA . LYS B 1 91 ? 2.965 24 19.734 1 86.31 91 LYS B CA 1
ATOM 3181 C C . LYS B 1 91 ? 2.965 25.5 19.5 1 86.31 91 LYS B C 1
ATOM 3183 O O . LYS B 1 91 ? 3.713 26.234 20.156 1 86.31 91 LYS B O 1
ATOM 3188 N N . CYS B 1 92 ? 2.156 26.094 18.578 1 78.44 92 CYS B N 1
ATOM 3189 C CA . CYS B 1 92 ? 2.102 27.516 18.25 1 78.44 92 CYS B CA 1
ATOM 3190 C C . CYS B 1 92 ? 1.544 28.328 19.406 1 78.44 92 CYS B C 1
ATOM 3192 O O . CYS B 1 92 ? 1.962 29.469 19.625 1 78.44 92 CYS B O 1
ATOM 3194 N N . SER B 1 93 ? 0.563 27.953 20.094 1 66.5 93 SER B N 1
ATOM 3195 C CA . SER B 1 93 ? -0.135 28.75 21.109 1 66.5 93 SER B CA 1
ATOM 3196 C C . SER B 1 93 ? 0.823 29.219 22.188 1 66.5 93 SER B C 1
ATOM 3198 O O . SER B 1 93 ? 0.64 30.312 22.75 1 66.5 93 SER B O 1
ATOM 3200 N N . ARG B 1 94 ? 1.889 28.516 22.547 1 57 94 ARG B N 1
ATOM 3201 C CA . ARG B 1 94 ? 2.668 28.875 23.734 1 57 94 ARG B CA 1
ATOM 3202 C C . ARG B 1 94 ? 3.984 29.531 23.328 1 57 94 ARG B C 1
ATOM 3204 O O . ARG B 1 94 ? 4.773 29.922 24.188 1 57 94 ARG B O 1
ATOM 3211 N N . ILE B 1 95 ? 4.266 29.484 22.156 1 52.03 95 ILE B N 1
ATOM 3212 C CA . ILE B 1 95 ? 5.52 30.125 21.766 1 52.03 95 ILE B CA 1
ATOM 3213 C C . ILE B 1 95 ? 5.363 31.641 21.812 1 52.03 95 ILE B C 1
ATOM 3215 O O . ILE B 1 95 ? 6.289 32.344 22.203 1 52.03 95 ILE B O 1
ATOM 3219 N N . VAL B 1 96 ? 4.465 32.219 21.188 1 53.28 96 VAL B N 1
ATOM 3220 C CA . VAL B 1 96 ? 4.512 33.656 20.922 1 53.28 96 VAL B CA 1
ATOM 3221 C C . VAL B 1 96 ? 3.389 34.375 21.688 1 53.28 96 VAL B C 1
ATOM 3223 O O . VAL B 1 96 ? 2.305 33.812 21.859 1 53.28 96 VAL B O 1
ATOM 3226 N N . ASP B 1 97 ? 3.777 35.281 22.609 1 52.5 97 ASP B N 1
ATOM 3227 C CA . ASP B 1 97 ? 2.76 36.25 22.938 1 52.5 97 ASP B CA 1
ATOM 3228 C C . ASP B 1 97 ? 1.949 36.656 21.703 1 52.5 97 ASP B C 1
ATOM 3230 O O . ASP B 1 97 ? 2.518 36.906 20.641 1 52.5 97 ASP B O 1
ATOM 3234 N N . SER B 1 98 ? 0.751 36.188 21.562 1 53.47 98 SER B N 1
ATOM 3235 C CA . SER B 1 98 ? -0.16 36.406 20.438 1 53.47 98 SER B CA 1
ATOM 3236 C C . SER B 1 98 ? 0.151 37.719 19.719 1 53.47 98 SER B C 1
ATOM 3238 O O . SER B 1 98 ? -0.082 37.844 18.516 1 53.47 98 SER B O 1
ATOM 3240 N N . SER B 1 99 ? 0.777 38.688 20.469 1 52.72 99 SER B N 1
ATOM 3241 C CA . SER B 1 99 ? 0.957 40 19.906 1 52.72 99 SER B CA 1
ATOM 3242 C C . SER B 1 99 ? 2.064 40.031 18.859 1 52.72 99 SER B C 1
ATOM 3244 O O . SER B 1 99 ? 2.088 40.875 17.984 1 52.72 99 SER B O 1
ATOM 3246 N N . ASN B 1 100 ? 2.941 38.969 18.828 1 55.59 100 ASN B N 1
ATOM 3247 C CA . ASN B 1 100 ? 4.078 39.062 17.922 1 55.59 100 ASN B CA 1
ATOM 3248 C C . ASN B 1 100 ? 4.105 37.875 16.953 1 55.59 100 ASN B C 1
ATOM 3250 O O . ASN B 1 100 ? 5.086 37.688 16.219 1 55.59 100 ASN B O 1
ATOM 3254 N N . LEU B 1 101 ? 3.049 37.125 16.969 1 61.03 101 LEU B N 1
ATOM 3255 C CA . LEU B 1 101 ? 3.02 35.969 16.078 1 61.03 101 LEU B CA 1
ATOM 3256 C C . LEU B 1 101 ? 2.707 36.406 14.641 1 61.03 101 LEU B C 1
ATOM 3258 O O . LEU B 1 101 ? 1.688 37.031 14.391 1 61.03 101 LEU B O 1
ATOM 3262 N N . GLN B 1 102 ? 3.756 36.375 13.789 1 63.28 102 GLN B N 1
ATOM 3263 C CA . GLN B 1 102 ? 3.514 36.656 12.375 1 63.28 102 GLN B CA 1
ATOM 3264 C C . GLN B 1 102 ? 2.934 35.438 11.656 1 63.28 102 GLN B C 1
ATOM 3266 O O . GLN B 1 102 ? 2.039 35.594 10.82 1 63.28 102 GLN B O 1
ATOM 3271 N N . GLN B 1 103 ? 3.598 34.25 12.031 1 71.75 103 GLN B N 1
ATOM 3272 C CA . GLN B 1 103 ? 3.107 33 11.445 1 71.75 103 GLN B CA 1
ATOM 3273 C C . GLN B 1 103 ? 3.531 31.797 12.281 1 71.75 103 GLN B C 1
ATOM 3275 O O . GLN B 1 103 ? 4.57 31.828 12.938 1 71.75 103 GLN B O 1
ATOM 3280 N N . CYS B 1 104 ? 2.652 30.844 12.469 1 77.31 104 CYS B N 1
ATOM 3281 C CA . CYS B 1 104 ? 3.006 29.594 13.156 1 77.31 104 CYS B CA 1
ATOM 3282 C C . CYS B 1 104 ? 2.314 28.406 12.5 1 77.31 104 CYS B C 1
ATOM 3284 O O . CYS B 1 104 ? 1.093 28.391 12.344 1 77.31 104 CYS B O 1
ATOM 3286 N N . LYS B 1 105 ? 3.209 27.594 11.992 1 86.88 105 LYS B N 1
ATOM 3287 C CA . LYS B 1 105 ? 2.703 26.375 11.359 1 86.88 105 LYS B CA 1
ATOM 3288 C C . LYS B 1 105 ? 3.094 25.141 12.164 1 86.88 105 LYS B C 1
ATOM 3290 O O . LYS B 1 105 ? 4.113 25.141 12.852 1 86.88 105 LYS B O 1
ATOM 3295 N N . GLU B 1 106 ? 2.258 24.156 12.094 1 91.69 106 GLU B N 1
ATOM 3296 C CA . GLU B 1 106 ? 2.564 22.875 12.727 1 91.69 106 GLU B CA 1
ATOM 3297 C C . GLU B 1 106 ? 2.744 21.781 11.695 1 91.69 106 GLU B C 1
ATOM 3299 O O . GLU B 1 106 ? 2.279 20.656 11.891 1 91.69 106 GLU B O 1
ATOM 3304 N N . THR B 1 107 ? 3.23 22.234 10.539 1 94.88 107 THR B N 1
ATOM 3305 C CA . THR B 1 107 ? 3.531 21.359 9.406 1 94.88 107 THR B CA 1
ATOM 3306 C C . THR B 1 107 ? 4.84 21.781 8.734 1 94.88 107 THR B C 1
ATOM 3308 O O . THR B 1 107 ? 5.359 22.875 9.008 1 94.88 107 THR B O 1
ATOM 3311 N N . PHE B 1 108 ? 5.355 20.969 8.023 1 96.69 108 PHE B N 1
ATOM 3312 C CA . PHE B 1 108 ? 6.418 21.281 7.078 1 96.69 108 PHE B CA 1
ATOM 3313 C C . PHE B 1 108 ? 6.258 20.484 5.793 1 96.69 108 PHE B C 1
ATOM 3315 O O . PHE B 1 108 ? 5.516 19.5 5.758 1 96.69 108 PHE B O 1
ATOM 3322 N N . ASN B 1 109 ? 6.93 20.891 4.746 1 97.69 109 ASN B N 1
ATOM 3323 C CA . ASN B 1 109 ? 6.777 20.234 3.449 1 97.69 109 ASN B CA 1
ATOM 3324 C C . ASN B 1 109 ? 7.973 19.344 3.129 1 97.69 109 ASN B C 1
ATOM 3326 O O . ASN B 1 109 ? 9.117 19.703 3.414 1 97.69 109 ASN B O 1
ATOM 3330 N N . LEU B 1 110 ? 7.656 18.219 2.594 1 98.44 110 LEU B N 1
ATOM 3331 C CA . LEU B 1 110 ? 8.664 17.281 2.102 1 98.44 110 LEU B CA 1
ATOM 3332 C C . LEU B 1 110 ? 8.633 17.203 0.58 1 98.44 110 LEU B C 1
ATOM 3334 O O . LEU B 1 110 ? 7.566 17.031 -0.016 1 98.44 110 LEU B O 1
ATOM 3338 N N . PHE B 1 111 ? 9.805 17.344 -0.049 1 98.56 111 PHE B N 1
ATOM 3339 C CA . PHE B 1 111 ? 9.961 17.312 -1.499 1 98.56 111 PHE B CA 1
ATOM 3340 C C . PHE B 1 111 ? 11.055 16.344 -1.91 1 98.56 111 PHE B C 1
ATOM 3342 O O . PHE B 1 111 ? 11.836 15.883 -1.071 1 98.56 111 PHE B O 1
ATOM 3349 N N . TYR B 1 112 ? 11.047 15.984 -3.162 1 98.56 112 TYR B N 1
ATOM 3350 C CA . TYR B 1 112 ? 12.18 15.258 -3.717 1 98.56 112 TYR B CA 1
ATOM 3351 C C . TYR B 1 112 ? 12.469 15.695 -5.148 1 98.56 112 TYR B C 1
ATOM 3353 O O . TYR B 1 112 ? 11.633 16.344 -5.785 1 98.56 112 TYR B O 1
ATOM 3361 N N . PHE B 1 113 ? 13.656 15.445 -5.582 1 98.44 113 PHE B N 1
ATOM 3362 C CA . PHE B 1 113 ? 14.156 15.773 -6.91 1 98.44 113 PHE B CA 1
ATOM 3363 C C . PHE B 1 113 ? 15.031 14.648 -7.445 1 98.44 113 PHE B C 1
ATOM 3365 O O . PHE B 1 113 ? 16.078 14.352 -6.879 1 98.44 113 PHE B O 1
ATOM 3372 N N . GLU B 1 114 ? 14.617 14 -8.594 1 98.12 114 GLU B N 1
ATOM 3373 C CA . GLU B 1 114 ? 15.422 12.945 -9.195 1 98.12 114 GLU B CA 1
ATOM 3374 C C . GLU B 1 114 ? 16.547 13.531 -10.055 1 98.12 114 GLU B C 1
ATOM 3376 O O . GLU B 1 114 ? 16.312 14.445 -10.852 1 98.12 114 GLU B O 1
ATOM 3381 N N . ALA B 1 115 ? 17.672 12.992 -9.781 1 97.94 115 ALA B N 1
ATOM 3382 C CA . ALA B 1 115 ? 18.844 13.484 -10.5 1 97.94 115 ALA B CA 1
ATOM 3383 C C . ALA B 1 115 ? 19.781 12.336 -10.875 1 97.94 115 ALA B C 1
ATOM 3385 O O . ALA B 1 115 ? 19.891 11.352 -10.133 1 97.94 115 ALA B O 1
ATOM 3386 N N . ASP B 1 116 ? 20.547 12.555 -11.953 1 97 116 ASP B N 1
ATOM 3387 C CA . ASP B 1 116 ? 21.422 11.5 -12.453 1 97 116 ASP B CA 1
ATOM 3388 C C . ASP B 1 116 ? 22.719 11.43 -11.641 1 97 116 ASP B C 1
ATOM 3390 O O . ASP B 1 116 ? 23.406 10.406 -11.648 1 97 116 ASP B O 1
ATOM 3394 N N . SER B 1 117 ? 23.047 12.539 -11.031 1 96.81 117 SER B N 1
ATOM 3395 C CA . SER B 1 117 ? 24.281 12.617 -10.258 1 96.81 117 SER B CA 1
ATOM 3396 C C . SER B 1 117 ? 24.172 13.664 -9.156 1 96.81 117 SER B C 1
ATOM 3398 O O . SER B 1 117 ? 23.219 14.43 -9.109 1 96.81 117 SER B O 1
ATOM 3400 N N . ASP B 1 118 ? 25.109 13.547 -8.312 1 97.19 118 ASP B N 1
ATOM 3401 C CA . ASP B 1 118 ? 25.188 14.539 -7.242 1 97.19 118 ASP B CA 1
ATOM 3402 C C . ASP B 1 118 ? 25.719 15.867 -7.766 1 97.19 118 ASP B C 1
ATOM 3404 O O . ASP B 1 118 ? 26.938 16.094 -7.805 1 97.19 118 ASP B O 1
ATOM 3408 N N . PHE B 1 119 ? 24.844 16.844 -8.117 1 96.25 119 PHE B N 1
ATOM 3409 C CA . PHE B 1 119 ? 25.281 18.094 -8.711 1 96.25 119 PHE B CA 1
ATOM 3410 C C . PHE B 1 119 ? 24.844 19.281 -7.855 1 96.25 119 PHE B C 1
ATOM 3412 O O . PHE B 1 119 ? 25.188 20.438 -8.156 1 96.25 119 PHE B O 1
ATOM 3419 N N . ALA B 1 120 ? 24.109 19.031 -6.793 1 94.38 120 ALA B N 1
ATOM 3420 C CA . ALA B 1 120 ? 23.422 20.094 -6.07 1 94.38 120 ALA B CA 1
ATOM 3421 C C . ALA B 1 120 ? 24.422 21.016 -5.367 1 94.38 120 ALA B C 1
ATOM 3423 O O . ALA B 1 120 ? 25.453 20.547 -4.883 1 94.38 120 ALA B O 1
ATOM 3424 N N . ASN B 1 121 ? 24.125 22.25 -5.352 1 93.94 121 ASN B N 1
ATOM 3425 C CA . ASN B 1 121 ? 24.828 23.266 -4.578 1 93.94 121 ASN B CA 1
ATOM 3426 C C . ASN B 1 121 ? 23.859 24.25 -3.941 1 93.94 121 ASN B C 1
ATOM 3428 O O . ASN B 1 121 ? 22.672 23.953 -3.789 1 93.94 121 ASN B O 1
ATOM 3432 N N . THR B 1 122 ? 24.344 25.391 -3.578 1 93.31 122 THR B N 1
ATOM 3433 C CA . THR B 1 122 ? 23.484 26.312 -2.834 1 93.31 122 THR B CA 1
ATOM 3434 C C . THR B 1 122 ? 22.438 26.953 -3.752 1 93.31 122 THR B C 1
ATOM 3436 O O . THR B 1 122 ? 21.453 27.516 -3.281 1 93.31 122 THR B O 1
ATOM 3439 N N . MET B 1 123 ? 22.656 26.75 -5.055 1 91.69 123 MET B N 1
ATOM 3440 C CA . MET B 1 123 ? 21.781 27.453 -5.988 1 91.69 123 MET B CA 1
ATOM 3441 C C . MET B 1 123 ? 20.938 26.453 -6.781 1 91.69 123 MET B C 1
ATOM 3443 O O . MET B 1 123 ? 19.844 26.797 -7.238 1 91.69 123 MET B O 1
ATOM 3447 N N . ARG B 1 124 ? 21.531 25.375 -7.074 1 92.31 124 ARG B N 1
ATOM 3448 C CA . ARG B 1 124 ? 20.844 24.375 -7.906 1 92.31 124 ARG B CA 1
ATOM 3449 C C . ARG B 1 124 ? 20.625 23.078 -7.141 1 92.31 124 ARG B C 1
ATOM 3451 O O . ARG B 1 124 ? 21.516 22.625 -6.418 1 92.31 124 ARG B O 1
ATOM 3458 N N . PRO B 1 125 ? 19.5 22.344 -7.355 1 95.38 125 PRO B N 1
ATOM 3459 C CA . PRO B 1 125 ? 18.297 22.844 -8.031 1 95.38 125 PRO B CA 1
ATOM 3460 C C . PRO B 1 125 ? 17.672 24.031 -7.312 1 95.38 125 PRO B C 1
ATOM 3462 O O . PRO B 1 125 ? 17.922 24.25 -6.125 1 95.38 125 PRO B O 1
ATOM 3465 N N . SER B 1 126 ? 16.891 24.734 -8.047 1 94.75 126 SER B N 1
ATOM 3466 C CA . SER B 1 126 ? 16.281 25.938 -7.465 1 94.75 126 SER B CA 1
ATOM 3467 C C . SER B 1 126 ? 15.383 25.578 -6.285 1 94.75 126 SER B C 1
ATOM 3469 O O . SER B 1 126 ? 14.859 24.453 -6.211 1 94.75 126 SER B O 1
ATOM 3471 N N . TRP B 1 127 ? 15.312 26.5 -5.402 1 94.5 127 TRP B N 1
ATOM 3472 C CA . TRP B 1 127 ? 14.555 26.281 -4.176 1 94.5 127 TRP B CA 1
ATOM 3473 C C . TRP B 1 127 ? 13.102 26.703 -4.355 1 94.5 127 TRP B C 1
ATOM 3475 O O . TRP B 1 127 ? 12.695 27.766 -3.895 1 94.5 127 TRP B O 1
ATOM 3485 N N . ASP B 1 128 ? 12.312 25.859 -4.965 1 93.06 128 ASP B N 1
ATOM 3486 C CA . ASP B 1 128 ? 10.906 26.172 -5.199 1 93.06 128 ASP B CA 1
ATOM 3487 C C . ASP B 1 128 ? 10.102 24.891 -5.449 1 93.06 128 ASP B C 1
ATOM 3489 O O . ASP B 1 128 ? 10.664 23.859 -5.828 1 93.06 128 ASP B O 1
ATOM 3493 N N . ALA B 1 129 ? 8.859 25.047 -5.297 1 91.81 129 ALA B N 1
ATOM 3494 C CA . ALA B 1 129 ? 7.957 23.906 -5.328 1 91.81 129 ALA B CA 1
ATOM 3495 C C . ALA B 1 129 ? 7.754 23.406 -6.758 1 91.81 129 ALA B C 1
ATOM 3497 O O . ALA B 1 129 ? 7.273 22.281 -6.969 1 91.81 129 ALA B O 1
ATOM 3498 N N . ILE B 1 130 ? 8.039 24.125 -7.75 1 93.44 130 ILE B N 1
ATOM 3499 C CA . ILE B 1 130 ? 7.844 23.734 -9.141 1 93.44 130 ILE B CA 1
ATOM 3500 C C . ILE B 1 130 ? 8.977 22.812 -9.586 1 93.44 130 ILE B C 1
ATOM 3502 O O . ILE B 1 130 ? 8.766 21.891 -10.375 1 93.44 130 ILE B O 1
ATOM 3506 N N . THR B 1 131 ? 10.18 23.109 -9.023 1 95.5 131 THR B N 1
ATOM 3507 C CA . THR B 1 131 ? 11.367 22.344 -9.367 1 95.5 131 THR B CA 1
ATOM 3508 C C . THR B 1 131 ? 11.336 20.969 -8.703 1 95.5 131 THR B C 1
ATOM 3510 O O . THR B 1 131 ? 11.695 19.969 -9.32 1 95.5 131 THR B O 1
ATOM 3513 N N . TYR B 1 132 ? 10.891 20.922 -7.504 1 97.12 132 TYR B N 1
ATOM 3514 C CA . TYR B 1 132 ? 10.828 19.688 -6.742 1 97.12 132 TYR B CA 1
ATOM 3515 C C . TYR B 1 132 ? 9.445 19.047 -6.863 1 97.12 132 TYR B C 1
ATOM 3517 O O . TYR B 1 132 ? 8.469 19.719 -7.195 1 97.12 132 TYR B O 1
ATOM 3525 N N . ASN B 1 133 ? 9.438 17.812 -6.691 1 97.31 133 ASN B N 1
ATOM 3526 C CA . ASN B 1 133 ? 8.164 17.109 -6.551 1 97.31 133 ASN B CA 1
ATOM 3527 C C . ASN B 1 133 ? 7.703 17.078 -5.094 1 97.31 133 ASN B C 1
ATOM 3529 O O . ASN B 1 133 ? 8.438 16.594 -4.223 1 97.31 133 ASN B O 1
ATOM 3533 N N . LYS B 1 134 ? 6.562 17.562 -4.832 1 96.94 134 LYS B N 1
ATOM 3534 C CA . LYS B 1 134 ? 6.047 17.547 -3.467 1 96.94 134 LYS B CA 1
ATOM 3535 C C . LYS B 1 134 ? 5.676 16.125 -3.043 1 96.94 134 LYS B C 1
ATOM 3537 O O . LYS B 1 134 ? 4.938 15.438 -3.748 1 96.94 134 LYS B O 1
ATOM 3542 N N . VAL B 1 135 ? 6.234 15.703 -1.983 1 97.31 135 VAL B N 1
ATOM 3543 C CA . VAL B 1 135 ? 5.887 14.398 -1.425 1 97.31 135 VAL B CA 1
ATOM 3544 C C . VAL B 1 135 ? 4.648 14.531 -0.538 1 97.31 135 VAL B C 1
ATOM 3546 O O . VAL B 1 135 ? 3.668 13.805 -0.719 1 97.31 135 VAL B O 1
ATOM 3549 N N . ASP B 1 136 ? 4.777 15.422 0.406 1 96.5 136 ASP B N 1
ATOM 3550 C CA . ASP B 1 136 ? 3.68 15.586 1.356 1 96.5 136 ASP B CA 1
ATOM 3551 C C . ASP B 1 136 ? 3.893 16.812 2.238 1 96.5 136 ASP B C 1
ATOM 3553 O O . ASP B 1 136 ? 5.004 17.344 2.311 1 96.5 136 ASP B O 1
ATOM 3557 N N . LYS B 1 137 ? 2.799 17.344 2.756 1 96.88 137 LYS B N 1
ATOM 3558 C CA . LYS B 1 137 ? 2.84 18.266 3.896 1 96.88 137 LYS B CA 1
ATOM 3559 C C . LYS B 1 137 ? 2.699 17.5 5.211 1 96.88 137 LYS B C 1
ATOM 3561 O O . LYS B 1 137 ? 1.624 16.984 5.527 1 96.88 137 LYS B O 1
ATOM 3566 N N . ILE B 1 138 ? 3.734 17.469 5.957 1 97.06 138 ILE B N 1
ATOM 3567 C CA . ILE B 1 138 ? 3.814 16.609 7.137 1 97.06 138 ILE B CA 1
ATOM 3568 C C . ILE B 1 138 ? 3.328 17.375 8.367 1 97.06 138 ILE B C 1
ATOM 3570 O O . ILE B 1 138 ? 3.795 18.484 8.641 1 97.06 138 ILE B O 1
ATOM 3574 N N . ALA B 1 139 ? 2.391 16.797 9.055 1 95.62 139 ALA B N 1
ATOM 3575 C CA . ALA B 1 139 ? 1.869 17.375 10.289 1 95.62 139 ALA B CA 1
ATOM 3576 C C . ALA B 1 139 ? 2.387 16.625 11.516 1 95.62 139 ALA B C 1
ATOM 3578 O O . ALA B 1 139 ? 2.598 15.414 11.461 1 95.62 139 ALA B O 1
ATOM 3579 N N . ALA B 1 140 ? 2.557 17.312 12.547 1 94.31 140 ALA B N 1
ATOM 3580 C CA . ALA B 1 140 ? 2.951 16.688 13.805 1 94.31 140 ALA B CA 1
ATOM 3581 C C . ALA B 1 140 ? 1.731 16.172 14.57 1 94.31 140 ALA B C 1
ATOM 3583 O O . ALA B 1 140 ? 0.815 16.938 14.867 1 94.31 140 ALA B O 1
ATOM 3584 N N . ASP B 1 141 ? 1.755 14.953 14.898 1 91.12 141 ASP B N 1
ATOM 3585 C CA . ASP B 1 141 ? 0.691 14.391 15.727 1 91.12 141 ASP B CA 1
ATOM 3586 C C . ASP B 1 141 ? 0.828 14.836 17.188 1 91.12 141 ASP B C 1
ATOM 3588 O O . ASP B 1 141 ? -0.173 15.094 17.859 1 91.12 141 ASP B O 1
ATOM 3592 N N . LYS B 1 142 ? 2.07 14.844 17.594 1 92.81 142 LYS B N 1
ATOM 3593 C CA . LYS B 1 142 ? 2.389 15.242 18.953 1 92.81 142 LYS B CA 1
ATOM 3594 C C . LYS B 1 142 ? 3.148 16.562 18.984 1 92.81 142 LYS B C 1
ATOM 3596 O O . LYS B 1 142 ? 4.121 16.75 18.25 1 92.81 142 LYS B O 1
ATOM 3601 N N . LEU B 1 143 ? 2.623 17.484 19.75 1 90.81 143 LEU B N 1
ATOM 3602 C CA . LEU B 1 143 ? 3.256 18.781 19.922 1 90.81 143 LEU B CA 1
ATOM 3603 C C . LEU B 1 143 ? 3.695 18.984 21.359 1 90.81 143 LEU B C 1
ATOM 3605 O O . LEU B 1 143 ? 3.119 18.391 22.281 1 90.81 143 LEU B O 1
ATOM 3609 N N . PHE B 1 144 ? 4.73 19.719 21.547 1 87.69 144 PHE B N 1
ATOM 3610 C CA . PHE B 1 144 ? 5.148 20.016 22.906 1 87.69 144 PHE B CA 1
ATOM 3611 C C . PHE B 1 144 ? 5.094 21.516 23.188 1 87.69 144 PHE B C 1
ATOM 3613 O O . PHE B 1 144 ? 5.07 22.312 22.266 1 87.69 144 PHE B O 1
ATOM 3620 N N . VAL B 1 145 ? 5.004 21.797 24.406 1 83.75 145 VAL B N 1
ATOM 3621 C CA . VAL B 1 145 ? 4.934 23.188 24.828 1 83.75 145 VAL B CA 1
ATOM 3622 C C . VAL B 1 145 ? 6.234 23.578 25.531 1 83.75 145 VAL B C 1
ATOM 3624 O O . VAL B 1 145 ? 6.82 24.625 25.234 1 83.75 145 VAL B O 1
ATOM 3627 N N . ASP B 1 146 ? 6.668 22.625 26.453 1 84.19 146 ASP B N 1
ATOM 3628 C CA . ASP B 1 146 ? 7.879 22.875 27.234 1 84.19 146 ASP B CA 1
ATOM 3629 C C . ASP B 1 146 ? 9.047 22.047 26.703 1 84.19 146 ASP B C 1
ATOM 3631 O O . ASP B 1 146 ? 8.898 20.844 26.453 1 84.19 146 ASP B O 1
ATOM 3635 N N . TYR B 1 147 ? 10.172 22.641 26.609 1 79.88 147 TYR B N 1
ATOM 3636 C CA . TYR B 1 147 ? 11.359 21.984 26.078 1 79.88 147 TYR B CA 1
ATOM 3637 C C . TYR B 1 147 ? 11.734 20.781 26.938 1 79.88 147 TYR B C 1
ATOM 3639 O O . TYR B 1 147 ? 12.422 19.875 26.469 1 79.88 147 TYR B O 1
ATOM 3647 N N . SER B 1 148 ? 11.281 20.766 28.125 1 81.81 148 SER B N 1
ATOM 3648 C CA . SER B 1 148 ? 11.602 19.656 29.016 1 81.81 148 SER B CA 1
ATOM 3649 C C . SER B 1 148 ? 10.734 18.438 28.719 1 81.81 148 SER B C 1
ATOM 3651 O O . SER B 1 148 ? 11.062 17.328 29.141 1 81.81 148 SER B O 1
ATOM 3653 N N . GLU B 1 149 ? 9.688 18.656 27.906 1 84.94 149 GLU B N 1
ATOM 3654 C CA . GLU B 1 149 ? 8.766 17.578 27.578 1 84.94 149 GLU B CA 1
ATOM 3655 C C . GLU B 1 149 ? 8.57 17.438 26.078 1 84.94 149 GLU B C 1
ATOM 3657 O O . GLU B 1 149 ? 7.434 17.453 25.594 1 84.94 149 GLU B O 1
ATOM 3662 N N . LYS B 1 150 ? 9.695 17.188 25.5 1 86.56 150 LYS B N 1
ATOM 3663 C CA . LYS B 1 150 ? 9.609 17.062 24.047 1 86.56 150 LYS B CA 1
ATOM 3664 C C . LYS B 1 150 ? 8.906 15.758 23.656 1 86.56 150 LYS B C 1
ATOM 3666 O O . LYS B 1 150 ? 9.102 14.727 24.297 1 86.56 150 LYS B O 1
ATOM 3671 N N . GLU B 1 151 ? 8.047 15.844 22.688 1 90.62 151 GLU B N 1
ATOM 3672 C CA . GLU B 1 151 ? 7.379 14.688 22.094 1 90.62 151 GLU B CA 1
ATOM 3673 C C . GLU B 1 151 ? 7.875 14.43 20.672 1 90.62 151 GLU B C 1
ATOM 3675 O O . GLU B 1 151 ? 8.047 15.359 19.891 1 90.62 151 GLU B O 1
ATOM 3680 N N . PHE B 1 152 ? 8.133 13.18 20.391 1 92.56 152 PHE B N 1
ATOM 3681 C CA . PHE B 1 152 ? 8.703 12.82 19.094 1 92.56 152 PHE B CA 1
ATOM 3682 C C . PHE B 1 152 ? 7.629 12.266 18.172 1 92.56 152 PHE B C 1
ATOM 3684 O O . PHE B 1 152 ? 6.727 11.555 18.609 1 92.56 152 PHE B O 1
ATOM 3691 N N . ASN B 1 153 ? 7.762 12.734 16.938 1 95.38 153 ASN B N 1
ATOM 3692 C CA . ASN B 1 153 ? 6.945 12.195 15.852 1 95.38 153 ASN B CA 1
ATOM 3693 C C . ASN B 1 153 ? 7.785 11.367 14.875 1 95.38 153 ASN B C 1
ATOM 3695 O O . ASN B 1 153 ? 8.969 11.656 14.672 1 95.38 153 ASN B O 1
ATOM 3699 N N . THR B 1 154 ? 7.219 10.328 14.383 1 95.75 154 THR B N 1
ATOM 3700 C CA . THR B 1 154 ? 7.828 9.617 13.266 1 95.75 154 THR B CA 1
ATOM 3701 C C . THR B 1 154 ? 6.844 9.484 12.102 1 95.75 154 THR B C 1
ATOM 3703 O O . THR B 1 154 ? 5.758 8.93 12.266 1 95.75 154 THR B O 1
ATOM 3706 N N . GLU B 1 155 ? 7.168 10.086 11.016 1 97.12 155 GLU B N 1
ATOM 3707 C CA . GLU B 1 155 ? 6.355 10.016 9.805 1 97.12 155 GLU B CA 1
ATOM 3708 C C . GLU B 1 155 ? 7.113 9.336 8.664 1 97.12 155 GLU B C 1
ATOM 3710 O O . GLU B 1 155 ? 8.312 9.578 8.477 1 97.12 155 GLU B O 1
ATOM 3715 N N . THR B 1 156 ? 6.484 8.43 7.988 1 96.56 156 THR B N 1
ATOM 3716 C CA . THR B 1 156 ? 7.082 7.723 6.867 1 96.56 156 THR B CA 1
ATOM 3717 C C . THR B 1 156 ? 6.34 8.039 5.57 1 96.56 156 THR B C 1
ATOM 3719 O O . THR B 1 156 ? 5.109 8.117 5.555 1 96.56 156 THR B O 1
ATOM 3722 N N . ARG B 1 157 ? 7.047 8.25 4.551 1 97.69 157 ARG B N 1
ATOM 3723 C CA . ARG B 1 157 ? 6.492 8.391 3.209 1 97.69 157 ARG B CA 1
ATOM 3724 C C . ARG B 1 157 ? 7.242 7.523 2.207 1 97.69 157 ARG B C 1
ATOM 3726 O O . ARG B 1 157 ? 8.391 7.137 2.449 1 97.69 157 ARG B O 1
ATOM 3733 N N . GLN B 1 158 ? 6.57 7.172 1.171 1 96.44 158 GLN B N 1
ATOM 3734 C CA . GLN B 1 158 ? 7.16 6.441 0.056 1 96.44 158 GLN B CA 1
ATOM 3735 C C . GLN B 1 158 ? 7.023 7.219 -1.249 1 96.44 158 GLN B C 1
ATOM 3737 O O . GLN B 1 158 ? 5.977 7.812 -1.515 1 96.44 158 GLN B O 1
ATOM 3742 N N . ILE B 1 159 ? 8.086 7.238 -2.045 1 97.81 159 ILE B N 1
ATOM 3743 C CA . ILE B 1 159 ? 8 7.848 -3.367 1 97.81 159 ILE B CA 1
ATOM 3744 C C . ILE B 1 159 ? 8.273 6.797 -4.438 1 97.81 159 ILE B C 1
ATOM 3746 O O . ILE B 1 159 ? 9.102 5.906 -4.242 1 97.81 159 ILE B O 1
ATOM 3750 N N . ALA B 1 160 ? 7.5 6.902 -5.496 1 97.5 160 ALA B N 1
ATOM 3751 C CA . ALA B 1 160 ? 7.758 6.086 -6.68 1 97.5 160 ALA B CA 1
ATOM 3752 C C . ALA B 1 160 ? 8.844 6.707 -7.551 1 97.5 160 ALA B C 1
ATOM 3754 O O . ALA B 1 160 ? 8.82 7.91 -7.82 1 97.5 160 ALA B O 1
ATOM 3755 N N . LEU B 1 161 ? 9.75 5.922 -7.918 1 97.75 161 LEU B N 1
ATOM 3756 C CA . LEU B 1 161 ? 10.797 6.422 -8.797 1 97.75 161 LEU B CA 1
ATOM 3757 C C . LEU B 1 161 ? 10.469 6.148 -10.258 1 97.75 161 LEU B C 1
ATOM 3759 O O . LEU B 1 161 ? 9.828 5.145 -10.578 1 97.75 161 LEU B O 1
ATOM 3763 N N . THR B 1 162 ? 10.891 7.031 -11.086 1 96.69 162 THR B N 1
ATOM 3764 C CA . THR B 1 162 ? 10.711 6.84 -12.516 1 96.69 162 THR B CA 1
ATOM 3765 C C . THR B 1 162 ? 11.453 5.598 -13 1 96.69 162 THR B C 1
ATOM 3767 O O . THR B 1 162 ? 12.664 5.465 -12.766 1 96.69 162 THR B O 1
ATOM 3770 N N . PRO B 1 163 ? 10.711 4.734 -13.633 1 93.12 163 PRO B N 1
ATOM 3771 C CA . PRO B 1 163 ? 11.406 3.562 -14.164 1 93.12 163 PRO B CA 1
ATOM 3772 C C . PRO B 1 163 ? 12.5 3.934 -15.164 1 93.12 163 PRO B C 1
ATOM 3774 O O . PRO B 1 163 ? 12.281 4.773 -16.047 1 93.12 163 PRO B O 1
ATOM 3777 N N . GLN B 1 164 ? 13.641 3.309 -15.078 1 91.19 164 GLN B N 1
ATOM 3778 C CA . GLN B 1 164 ? 14.789 3.594 -15.93 1 91.19 164 GLN B CA 1
ATO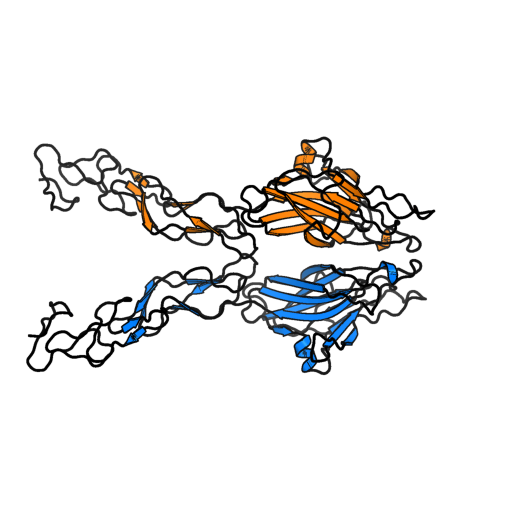M 3779 C C . GLN B 1 164 ? 15.102 5.086 -15.945 1 91.19 164 GLN B C 1
ATOM 3781 O O . GLN B 1 164 ? 15.5 5.633 -16.984 1 91.19 164 GLN B O 1
ATOM 3786 N N . GLY B 1 165 ? 14.758 5.684 -14.875 1 93.62 165 GLY B N 1
ATOM 3787 C CA . GLY B 1 165 ? 14.984 7.113 -14.734 1 93.62 165 GLY B CA 1
ATOM 3788 C C . GLY B 1 165 ? 16.344 7.445 -14.141 1 93.62 165 GLY B C 1
ATOM 3789 O O . GLY B 1 165 ? 17.297 6.68 -14.297 1 93.62 165 GLY B O 1
ATOM 3790 N N . PRO B 1 166 ? 16.453 8.648 -13.531 1 96.69 166 PRO B N 1
ATOM 3791 C CA . PRO B 1 166 ? 17.719 9.094 -12.953 1 96.69 166 PRO B CA 1
ATOM 3792 C C . PRO B 1 166 ? 18.234 8.148 -11.867 1 96.69 166 PRO B C 1
ATOM 3794 O O . PRO B 1 166 ? 17.453 7.43 -11.25 1 96.69 166 PRO B O 1
ATOM 3797 N N . ARG B 1 167 ? 19.547 8.289 -11.516 1 97.44 167 ARG B N 1
ATOM 3798 C CA . ARG B 1 167 ? 20.25 7.324 -10.68 1 97.44 167 ARG B CA 1
ATOM 3799 C C . ARG B 1 167 ? 20.062 7.648 -9.195 1 97.44 167 ARG B C 1
ATOM 3801 O O . ARG B 1 167 ? 20.469 6.875 -8.328 1 97.44 167 ARG B O 1
ATOM 3808 N N . GLY B 1 168 ? 19.422 8.773 -8.961 1 98.25 168 GLY B N 1
ATOM 3809 C CA . GLY B 1 168 ? 19.297 9.117 -7.551 1 98.25 168 GLY B CA 1
ATOM 3810 C C . GLY B 1 168 ? 18.297 10.227 -7.301 1 98.25 168 GLY B C 1
ATOM 3811 O O . GLY B 1 168 ? 17.531 10.602 -8.195 1 98.25 168 GLY B O 1
ATOM 3812 N N . VAL B 1 169 ? 18.266 10.633 -5.965 1 98.38 169 VAL B N 1
ATOM 3813 C CA . VAL B 1 169 ? 17.25 11.578 -5.543 1 98.38 169 VAL B CA 1
ATOM 3814 C C . VAL B 1 169 ? 17.812 12.531 -4.492 1 98.38 169 VAL B C 1
ATOM 3816 O O . VAL B 1 169 ? 18.688 12.148 -3.709 1 98.38 169 VAL B O 1
ATOM 3819 N N . TYR B 1 170 ? 17.422 13.805 -4.59 1 98.62 170 TYR B N 1
ATOM 3820 C CA . TYR B 1 170 ? 17.516 14.727 -3.463 1 98.62 170 TYR B CA 1
ATOM 3821 C C . TYR B 1 170 ? 16.188 14.852 -2.736 1 98.62 170 TYR B C 1
ATOM 3823 O O . TYR B 1 170 ? 15.148 15.078 -3.365 1 98.62 170 TYR B O 1
ATOM 3831 N N . PHE B 1 171 ? 16.219 14.648 -1.422 1 98.62 171 PHE B N 1
ATOM 3832 C CA . PHE B 1 171 ? 15.078 15.062 -0.625 1 98.62 171 PHE B CA 1
ATOM 3833 C C . PHE B 1 171 ? 15.281 16.469 -0.075 1 98.62 171 PHE B C 1
ATOM 3835 O O . PHE B 1 171 ? 16.422 16.891 0.165 1 98.62 171 PHE B O 1
ATOM 3842 N N . ALA B 1 172 ? 14.219 17.141 0.053 1 98.56 172 ALA B N 1
ATOM 3843 C CA . ALA B 1 172 ? 14.289 18.484 0.599 1 98.56 172 ALA B CA 1
ATOM 3844 C C . ALA B 1 172 ? 13.117 18.766 1.537 1 98.56 172 ALA B C 1
ATOM 3846 O O . ALA B 1 172 ? 11.992 18.312 1.288 1 98.56 172 ALA B O 1
ATOM 3847 N N . ILE B 1 173 ? 13.406 19.5 2.615 1 98.5 173 ILE B N 1
ATOM 3848 C CA . ILE B 1 173 ? 12.406 19.859 3.613 1 98.5 173 ILE B CA 1
ATOM 3849 C C . ILE B 1 173 ? 12.227 21.375 3.633 1 98.5 173 ILE B C 1
ATOM 3851 O O . ILE B 1 173 ? 13.211 22.125 3.695 1 98.5 173 ILE B O 1
ATOM 3855 N N . GLN B 1 174 ? 11.016 21.797 3.545 1 97.5 174 GLN B N 1
ATOM 3856 C CA . GLN B 1 174 ? 10.703 23.219 3.537 1 97.5 174 GLN B CA 1
ATOM 3857 C C . GLN B 1 174 ? 9.945 23.625 4.801 1 97.5 174 GLN B C 1
ATOM 3859 O O . GLN B 1 174 ? 8.906 23.031 5.121 1 97.5 174 GLN B O 1
ATOM 3864 N N . ASP B 1 175 ? 10.492 24.531 5.5 1 95.69 175 ASP B N 1
ATOM 3865 C CA . ASP B 1 175 ? 9.82 25.141 6.645 1 95.69 175 ASP B CA 1
ATOM 3866 C C . ASP B 1 175 ? 9.227 26.5 6.273 1 95.69 175 ASP B C 1
ATOM 3868 O O . ASP B 1 175 ? 9.93 27.391 5.797 1 95.69 175 ASP B O 1
ATOM 3872 N N . GLU B 1 176 ? 7.977 26.641 6.512 1 91.06 176 GLU B N 1
ATOM 3873 C CA . GLU B 1 176 ? 7.301 27.891 6.207 1 91.06 176 GLU B CA 1
ATOM 3874 C C . GLU B 1 176 ? 6.852 28.594 7.484 1 91.06 176 GLU B C 1
ATOM 3876 O O . GLU B 1 176 ? 5.953 29.438 7.445 1 91.06 176 GLU B O 1
ATOM 3881 N N . GLY B 1 177 ? 7.422 28.188 8.617 1 88.06 177 GLY B N 1
ATOM 3882 C CA . GLY B 1 177 ? 7.082 28.875 9.852 1 88.06 177 GLY B CA 1
ATOM 3883 C C . GLY B 1 177 ? 6.789 27.922 11 1 88.06 177 GLY B C 1
ATOM 3884 O O . GLY B 1 177 ? 5.977 28.234 11.875 1 88.06 177 GLY B O 1
ATOM 3885 N N . ALA B 1 178 ? 7.312 26.781 10.961 1 91.38 178 ALA B N 1
ATOM 3886 C CA . ALA B 1 178 ? 7.191 25.844 12.07 1 91.38 178 ALA B CA 1
ATOM 3887 C C . ALA B 1 178 ? 8.398 25.938 13 1 91.38 178 ALA B C 1
ATOM 3889 O O . ALA B 1 178 ? 9.43 26.5 12.633 1 91.38 178 ALA B O 1
ATOM 3890 N N . CYS B 1 179 ? 8.156 25.562 14.164 1 91.69 179 CYS B N 1
ATOM 3891 C CA . CYS B 1 179 ? 9.273 25.297 15.07 1 91.69 179 CYS B CA 1
ATOM 3892 C C . CYS B 1 179 ? 9.555 23.812 15.164 1 91.69 179 CYS B C 1
ATOM 3894 O O . CYS B 1 179 ? 9.016 23.125 16.047 1 91.69 179 CYS B O 1
ATOM 3896 N N . VAL B 1 180 ? 10.43 23.406 14.312 1 95.62 180 VAL B N 1
ATOM 3897 C CA . VAL B 1 180 ? 10.609 21.969 14.117 1 95.62 180 VAL B CA 1
ATOM 3898 C C . VAL B 1 180 ? 12.086 21.609 14.266 1 95.62 180 VAL B C 1
ATOM 3900 O O . VAL B 1 180 ? 12.961 22.391 13.898 1 95.62 180 VAL B O 1
ATOM 3903 N N . THR B 1 181 ? 12.32 20.469 14.875 1 95.38 181 THR B N 1
ATOM 3904 C CA . THR B 1 181 ? 13.648 19.859 14.93 1 95.38 181 THR B CA 1
ATOM 3905 C C . THR B 1 181 ? 13.633 18.469 14.305 1 95.38 181 THR B C 1
ATOM 3907 O O . THR B 1 181 ? 12.93 17.578 14.773 1 95.38 181 THR B O 1
ATOM 3910 N N . LEU B 1 182 ? 14.367 18.344 13.25 1 97.31 182 LEU B N 1
ATOM 3911 C CA . LEU B 1 182 ? 14.562 17.031 12.633 1 97.31 182 LEU B CA 1
ATOM 3912 C C . LEU B 1 182 ? 15.641 16.234 13.367 1 97.31 182 LEU B C 1
ATOM 3914 O O . LEU B 1 182 ? 16.828 16.578 13.289 1 97.31 182 LEU B O 1
ATOM 3918 N N . VAL B 1 183 ? 15.25 15.148 13.961 1 95.31 183 VAL B N 1
ATOM 3919 C CA . VAL B 1 183 ? 16.141 14.398 14.836 1 95.31 183 VAL B CA 1
ATOM 3920 C C . VAL B 1 183 ? 16.828 13.289 14.039 1 95.31 183 VAL B C 1
ATOM 3922 O O . VAL B 1 183 ? 18.016 13.016 14.242 1 95.31 183 VAL B O 1
ATOM 3925 N N . ARG B 1 184 ? 16.047 12.688 13.211 1 95.81 184 ARG B N 1
ATOM 3926 C CA . ARG B 1 184 ? 16.594 11.586 12.438 1 95.81 184 ARG B CA 1
ATOM 3927 C C . ARG B 1 184 ? 15.859 11.438 11.102 1 95.81 184 ARG B C 1
ATOM 3929 O O . ARG B 1 184 ? 14.633 11.547 11.047 1 95.81 184 ARG B O 1
ATOM 3936 N N . VAL B 1 185 ? 16.688 11.289 10.125 1 97.88 185 VAL B N 1
ATOM 3937 C CA . VAL B 1 185 ? 16.141 11.008 8.797 1 97.88 185 VAL B CA 1
ATOM 3938 C C . VAL B 1 185 ? 16.734 9.703 8.258 1 97.88 185 VAL B C 1
ATOM 3940 O O . VAL B 1 185 ? 17.953 9.531 8.266 1 97.88 185 VAL B O 1
ATOM 3943 N N . ARG B 1 186 ? 15.852 8.836 7.852 1 98.12 186 ARG B N 1
ATOM 3944 C CA . ARG B 1 186 ? 16.297 7.586 7.242 1 98.12 186 ARG B CA 1
ATOM 3945 C C . ARG B 1 186 ? 15.672 7.406 5.859 1 98.12 186 ARG B C 1
ATOM 3947 O O . ARG B 1 186 ? 14.469 7.609 5.684 1 98.12 186 ARG B O 1
ATOM 3954 N N . VAL B 1 187 ? 16.484 7.133 4.906 1 98.69 187 VAL B N 1
ATOM 3955 C CA . VAL B 1 187 ? 16.016 6.801 3.561 1 98.69 187 VAL B CA 1
ATOM 3956 C C . VAL B 1 187 ? 16.422 5.371 3.213 1 98.69 187 VAL B C 1
ATOM 3958 O O . VAL B 1 187 ? 17.578 4.973 3.426 1 98.69 187 VAL B O 1
ATOM 3961 N N . TYR B 1 188 ? 15.484 4.625 2.75 1 98.38 188 TYR B N 1
ATOM 3962 C CA . TYR B 1 188 ? 15.758 3.223 2.457 1 98.38 188 TYR B CA 1
ATOM 3963 C C . TYR B 1 188 ? 14.773 2.674 1.43 1 98.38 188 TYR B C 1
ATOM 3965 O O . TYR B 1 188 ? 13.844 3.367 1.024 1 98.38 188 TYR B O 1
ATOM 3973 N N . TYR B 1 189 ? 15.07 1.589 0.887 1 98.06 189 TYR B N 1
ATOM 3974 C CA . TYR B 1 189 ? 14.117 0.838 0.07 1 98.06 189 TYR B CA 1
ATOM 3975 C C . TYR B 1 189 ? 14.023 -0.608 0.541 1 98.06 189 TYR B C 1
ATOM 3977 O O . TYR B 1 189 ? 14.906 -1.101 1.243 1 98.06 189 TYR B O 1
ATOM 3985 N N . ILE B 1 190 ? 12.961 -1.217 0.268 1 97.94 190 ILE B N 1
ATOM 3986 C CA . ILE B 1 190 ? 12.641 -2.547 0.774 1 97.94 190 ILE B CA 1
ATOM 3987 C C . ILE B 1 190 ? 12.867 -3.584 -0.322 1 97.94 190 ILE B C 1
ATOM 3989 O O . ILE B 1 190 ? 12.539 -3.348 -1.487 1 97.94 190 ILE B O 1
ATOM 3993 N N . THR B 1 191 ? 13.469 -4.715 0.008 1 98.25 191 THR B N 1
ATOM 3994 C CA . THR B 1 191 ? 13.695 -5.805 -0.933 1 98.25 191 THR B CA 1
ATOM 3995 C C . THR B 1 191 ? 13.188 -7.129 -0.36 1 98.25 191 THR B C 1
ATOM 3997 O O . THR B 1 191 ? 13.117 -7.293 0.859 1 98.25 191 THR B O 1
ATOM 4000 N N . CYS B 1 192 ? 12.766 -7.961 -1.218 1 98.31 192 CYS B N 1
ATOM 4001 C CA . CYS B 1 192 ? 12.641 -9.367 -0.854 1 98.31 192 CYS B CA 1
ATOM 4002 C C . CYS B 1 192 ? 14 -10.047 -0.836 1 98.31 192 CYS B C 1
ATOM 4004 O O . CYS B 1 192 ? 14.75 -9.977 -1.812 1 98.31 192 CYS B O 1
ATOM 4006 N N . PRO B 1 193 ? 14.352 -10.656 0.23 1 98.38 193 PRO B N 1
ATOM 4007 C CA . PRO B 1 193 ? 15.664 -11.297 0.3 1 98.38 193 PRO B CA 1
ATOM 4008 C C . PRO B 1 193 ? 15.805 -12.461 -0.676 1 98.38 193 PRO B C 1
ATOM 4010 O O . PRO B 1 193 ? 14.805 -13.023 -1.129 1 98.38 193 PRO B O 1
ATOM 4013 N N . ASN B 1 194 ? 17.047 -12.719 -1.069 1 98.31 194 ASN B N 1
ATOM 4014 C CA . ASN B 1 194 ? 17.219 -13.914 -1.892 1 98.31 194 ASN B CA 1
ATOM 4015 C C . ASN B 1 194 ? 16.734 -15.164 -1.168 1 98.31 194 ASN B C 1
ATOM 4017 O O . ASN B 1 194 ? 16.781 -15.234 0.061 1 98.31 194 ASN B O 1
ATOM 4021 N N . ILE B 1 195 ? 16.281 -16.094 -1.898 1 98.12 195 ILE B N 1
ATOM 4022 C CA . ILE B 1 195 ? 15.703 -17.281 -1.278 1 98.12 195 ILE B CA 1
ATOM 4023 C C . ILE B 1 195 ? 15.781 -18.469 -2.244 1 98.12 195 ILE B C 1
ATOM 4025 O O . ILE B 1 195 ? 15.758 -18.281 -3.463 1 98.12 195 ILE B O 1
ATOM 4029 N N . THR B 1 196 ? 16 -19.609 -1.693 1 97.75 196 THR B N 1
ATOM 4030 C CA . THR B 1 196 ? 15.852 -20.844 -2.436 1 97.75 196 THR B CA 1
ATOM 4031 C C . THR B 1 196 ? 14.609 -21.609 -1.973 1 97.75 196 THR B C 1
ATOM 4033 O O . THR B 1 196 ? 14.484 -21.938 -0.794 1 97.75 196 THR B O 1
ATOM 4036 N N . LYS B 1 197 ? 13.703 -21.781 -2.875 1 96.44 197 LYS B N 1
ATOM 4037 C CA . LYS B 1 197 ? 12.461 -22.5 -2.59 1 96.44 197 LYS B CA 1
ATOM 4038 C C . LYS B 1 197 ? 12.07 -23.406 -3.744 1 96.44 197 LYS B C 1
ATOM 4040 O O . LYS B 1 197 ? 12.148 -23.016 -4.91 1 96.44 197 LYS B O 1
ATOM 4045 N N . ASN B 1 198 ? 11.68 -24.656 -3.465 1 95.56 198 ASN B N 1
ATOM 4046 C CA . ASN B 1 198 ? 11.273 -25.641 -4.469 1 95.56 198 ASN B CA 1
ATOM 4047 C C . ASN B 1 198 ? 12.359 -25.828 -5.523 1 95.56 198 ASN B C 1
ATOM 4049 O O . ASN B 1 198 ? 12.078 -25.844 -6.723 1 95.56 198 ASN B O 1
ATOM 4053 N N . PHE B 1 199 ? 13.586 -25.828 -4.988 1 96.81 199 PHE B N 1
ATOM 4054 C CA . PHE B 1 199 ? 14.789 -26.125 -5.762 1 96.81 199 PHE B CA 1
ATOM 4055 C C . PHE B 1 199 ? 15.055 -25.016 -6.773 1 96.81 199 PHE B C 1
ATOM 4057 O O . PHE B 1 199 ? 15.703 -25.25 -7.797 1 96.81 199 PHE B O 1
ATOM 4064 N N . ALA B 1 200 ? 14.445 -23.875 -6.492 1 97.94 200 ALA B N 1
ATOM 4065 C CA . ALA B 1 200 ? 14.688 -22.688 -7.32 1 97.94 200 ALA B CA 1
ATOM 4066 C C . ALA B 1 200 ? 15.242 -21.547 -6.484 1 97.94 200 ALA B C 1
ATOM 4068 O O . ALA B 1 200 ? 14.789 -21.297 -5.367 1 97.94 200 ALA B O 1
ATOM 4069 N N . PHE B 1 201 ? 16.25 -20.922 -7.047 1 98.31 201 PHE B N 1
ATOM 4070 C CA . PHE B 1 201 ? 16.859 -19.766 -6.395 1 98.31 201 PHE B CA 1
ATOM 4071 C C . PHE B 1 201 ? 16.328 -18.469 -6.977 1 98.31 201 PHE B C 1
ATOM 4073 O O . PHE B 1 201 ? 16.297 -18.297 -8.195 1 98.31 201 PHE B O 1
ATOM 4080 N N . PHE B 1 202 ? 15.891 -17.594 -6.121 1 98.56 202 PHE B N 1
ATOM 4081 C CA . PHE B 1 202 ? 15.43 -16.266 -6.496 1 98.56 202 PHE B CA 1
ATOM 4082 C C . PHE B 1 202 ? 16.297 -15.188 -5.863 1 98.56 202 PHE B C 1
ATOM 4084 O O . PHE B 1 202 ? 16.453 -15.156 -4.641 1 98.56 202 PHE B O 1
ATOM 4091 N N . GLU B 1 203 ? 16.812 -14.328 -6.695 1 98.31 203 GLU B N 1
ATOM 4092 C CA . GLU B 1 203 ? 17.719 -13.289 -6.219 1 98.31 203 GLU B CA 1
ATOM 4093 C C . GLU B 1 203 ? 16.953 -12.211 -5.445 1 98.31 203 GLU B C 1
ATOM 4095 O O . GLU B 1 203 ? 15.742 -12.07 -5.605 1 98.31 203 GLU B O 1
ATOM 4100 N N . GLU B 1 204 ? 17.703 -11.516 -4.559 1 98.31 204 GLU B N 1
ATOM 4101 C CA . GLU B 1 204 ? 17.141 -10.367 -3.861 1 98.31 204 GLU B CA 1
ATOM 4102 C C . GLU B 1 204 ? 16.453 -9.414 -4.84 1 98.31 204 GLU B C 1
ATOM 4104 O O . GLU B 1 204 ? 17 -9.094 -5.891 1 98.31 204 GLU B O 1
ATOM 4109 N N . THR B 1 205 ? 15.258 -8.945 -4.512 1 98.25 205 THR B N 1
ATOM 4110 C CA . THR B 1 205 ? 14.43 -8.219 -5.461 1 98.25 205 THR B CA 1
ATOM 4111 C C . THR B 1 205 ? 13.836 -6.965 -4.812 1 98.25 205 THR B C 1
ATOM 4113 O O . THR B 1 205 ? 13.117 -7.059 -3.816 1 98.25 205 THR B O 1
ATOM 4116 N N . PRO B 1 206 ? 14.164 -5.742 -5.371 1 97.81 206 PRO B N 1
ATOM 4117 C CA . PRO B 1 206 ? 13.516 -4.531 -4.863 1 97.81 206 PRO B CA 1
ATOM 4118 C C . PRO B 1 206 ? 12 -4.555 -5.043 1 97.81 206 PRO B C 1
ATOM 4120 O O . PRO B 1 206 ? 11.5 -5.055 -6.055 1 97.81 206 PRO B O 1
ATOM 4123 N N . THR B 1 207 ? 11.297 -4.023 -4.062 1 97.25 207 THR B N 1
ATOM 4124 C CA . THR B 1 207 ? 9.844 -3.977 -4.152 1 97.25 207 THR B CA 1
ATOM 4125 C C . THR B 1 207 ? 9.398 -2.984 -5.223 1 97.25 207 THR B C 1
ATOM 4127 O O . THR B 1 207 ? 10.227 -2.275 -5.801 1 97.25 207 THR B O 1
ATOM 4130 N N . GLY B 1 208 ? 8.125 -3.02 -5.52 1 95.19 208 GLY B N 1
ATOM 4131 C CA . GLY B 1 208 ? 7.582 -2.229 -6.609 1 95.19 208 GLY B CA 1
ATOM 4132 C C . GLY B 1 208 ? 7.504 -0.747 -6.293 1 95.19 208 GLY B C 1
ATOM 4133 O O . GLY B 1 208 ? 7.953 -0.311 -5.23 1 95.19 208 GLY B O 1
ATOM 4134 N N . ASP B 1 209 ? 6.98 0.022 -7.199 1 94.75 209 ASP B N 1
ATOM 4135 C CA . ASP B 1 209 ? 6.945 1.479 -7.113 1 94.75 209 ASP B CA 1
ATOM 4136 C C . ASP B 1 209 ? 5.766 1.951 -6.266 1 94.75 209 ASP B C 1
ATOM 4138 O O . ASP B 1 209 ? 5.812 3.031 -5.676 1 94.75 209 ASP B O 1
ATOM 4142 N N . LYS B 1 210 ? 4.738 1.088 -6.289 1 92.56 210 LYS B N 1
ATOM 4143 C CA . LYS B 1 210 ? 3.545 1.437 -5.52 1 92.56 210 LYS B CA 1
ATOM 4144 C C . LYS B 1 210 ? 3.354 0.485 -4.34 1 92.56 210 LYS B C 1
ATOM 4146 O O . LYS B 1 210 ? 3.922 -0.609 -4.32 1 92.56 210 LYS B O 1
ATOM 4151 N N . THR B 1 211 ? 2.492 0.909 -3.475 1 90.75 211 THR B N 1
ATOM 4152 C CA . THR B 1 211 ? 2.275 0.132 -2.26 1 90.75 211 THR B CA 1
ATOM 4153 C C . THR B 1 211 ? 1.595 -1.195 -2.58 1 90.75 211 THR B C 1
ATOM 4155 O O . THR B 1 211 ? 1.761 -2.176 -1.853 1 90.75 211 THR B O 1
ATOM 4158 N N . TYR B 1 212 ? 0.869 -1.197 -3.682 1 91 212 TYR B N 1
ATOM 4159 C CA . TYR B 1 212 ? 0.118 -2.404 -4.012 1 91 212 TYR B CA 1
ATOM 4160 C C . TYR B 1 212 ? 0.819 -3.201 -5.105 1 91 212 TYR B C 1
ATOM 4162 O O . TYR B 1 212 ? 0.329 -4.25 -5.527 1 91 212 TYR B O 1
ATOM 4170 N N . SER B 1 213 ? 1.924 -2.738 -5.551 1 90.38 213 SER B N 1
ATOM 4171 C CA . SER B 1 213 ? 2.607 -3.361 -6.676 1 90.38 213 SER B CA 1
ATOM 4172 C C . SER B 1 213 ? 3.283 -4.664 -6.262 1 90.38 213 SER B C 1
ATOM 4174 O O . SER B 1 213 ? 3.793 -4.777 -5.145 1 90.38 213 SER B O 1
ATOM 4176 N N . LEU B 1 214 ? 3.256 -5.625 -7.145 1 93.31 214 LEU B N 1
ATOM 4177 C CA . LEU B 1 214 ? 4.02 -6.863 -7.039 1 93.31 214 LEU B CA 1
ATOM 4178 C C . LEU B 1 214 ? 5.102 -6.922 -8.117 1 93.31 214 LEU B C 1
ATOM 4180 O O . LEU B 1 214 ? 4.867 -6.527 -9.258 1 93.31 214 LEU B O 1
ATOM 4184 N N . VAL B 1 215 ? 6.254 -7.371 -7.711 1 95.38 215 VAL B N 1
ATOM 4185 C CA . VAL B 1 215 ? 7.332 -7.551 -8.68 1 95.38 215 VAL B CA 1
ATOM 4186 C C . VAL B 1 215 ? 7.609 -9.039 -8.875 1 95.38 215 VAL B C 1
ATOM 4188 O O . VAL B 1 215 ? 7.973 -9.742 -7.926 1 95.38 215 VAL B O 1
ATOM 4191 N N . GLU B 1 216 ? 7.453 -9.523 -10.102 1 95.06 216 GLU B N 1
ATOM 4192 C CA . GLU B 1 216 ? 7.746 -10.914 -10.43 1 95.06 216 GLU B CA 1
ATOM 4193 C C . GLU B 1 216 ? 9.242 -11.117 -10.672 1 95.06 216 GLU B C 1
ATOM 4195 O O . GLU B 1 216 ? 9.812 -10.508 -11.578 1 95.06 216 GLU B O 1
ATOM 4200 N N . LYS B 1 217 ? 9.797 -11.977 -9.883 1 97.44 217 LYS B N 1
ATOM 4201 C CA . LYS B 1 217 ? 11.211 -12.281 -10.062 1 97.44 217 LYS B CA 1
ATOM 4202 C C . LYS B 1 217 ? 11.406 -13.656 -10.688 1 97.44 217 LYS B C 1
ATOM 4204 O O . LYS B 1 217 ? 10.875 -14.648 -10.188 1 97.44 217 LYS B O 1
ATOM 4209 N N . LYS B 1 218 ? 12.148 -13.711 -11.75 1 97.5 218 LYS B N 1
ATOM 4210 C CA . LYS B 1 218 ? 12.5 -14.984 -12.375 1 97.5 218 LYS B CA 1
ATOM 4211 C C . LYS B 1 218 ? 13.523 -15.742 -11.531 1 97.5 218 LYS B C 1
ATOM 4213 O O . LYS B 1 218 ? 14.398 -15.133 -10.906 1 97.5 218 LYS B O 1
ATOM 4218 N N . GLY B 1 219 ? 13.383 -17.031 -11.555 1 97.81 219 GLY B N 1
ATOM 4219 C CA . GLY B 1 219 ? 14.289 -17.859 -10.781 1 97.81 219 GLY B CA 1
ATOM 4220 C C . GLY B 1 219 ? 15.172 -18.75 -11.641 1 97.81 219 GLY B C 1
ATOM 4221 O O . GLY B 1 219 ? 15.094 -18.703 -12.867 1 97.81 219 GLY B O 1
ATOM 4222 N N . VAL B 1 220 ? 16.141 -19.422 -10.898 1 97.88 220 VAL B N 1
ATOM 4223 C CA . VAL B 1 220 ? 17.031 -20.406 -11.516 1 97.88 220 VAL B CA 1
ATOM 4224 C C . VAL B 1 220 ? 17.078 -21.672 -10.672 1 97.88 220 VAL B C 1
ATOM 4226 O O . VAL B 1 220 ? 17.125 -21.594 -9.438 1 97.88 220 VAL B O 1
ATOM 4229 N N . CYS B 1 221 ? 17 -22.766 -11.375 1 98.06 221 CYS B N 1
ATOM 4230 C CA . CYS B 1 221 ? 17.062 -24.016 -10.633 1 98.06 221 CYS B CA 1
ATOM 4231 C C . CYS B 1 221 ? 18.406 -24.188 -9.938 1 98.06 221 CYS B C 1
ATOM 4233 O O . CYS B 1 221 ? 19.438 -23.75 -10.445 1 98.06 221 CYS B O 1
ATOM 4235 N N . VAL B 1 222 ? 18.344 -24.891 -8.836 1 97.38 222 VAL B N 1
ATOM 4236 C CA . VAL B 1 222 ? 19.578 -25.219 -8.109 1 97.38 222 VAL B CA 1
ATOM 4237 C C . VAL B 1 222 ? 20.438 -26.172 -8.938 1 97.38 222 VAL B C 1
ATOM 4239 O O . VAL B 1 222 ? 19.984 -26.688 -9.961 1 97.38 222 VAL B O 1
ATOM 4242 N N . GLU B 1 223 ? 21.609 -26.375 -8.414 1 96.88 223 GLU B N 1
ATOM 4243 C CA . GLU B 1 223 ? 22.516 -27.297 -9.102 1 96.88 223 GLU B CA 1
ATOM 4244 C C . GLU B 1 223 ? 21.922 -28.703 -9.172 1 96.88 223 GLU B C 1
ATOM 4246 O O . GLU B 1 223 ? 21.344 -29.188 -8.203 1 96.88 223 GLU B O 1
ATOM 4251 N N . HIS B 1 224 ? 22.016 -29.344 -10.359 1 96.31 224 HIS B N 1
ATOM 4252 C CA . HIS B 1 224 ? 21.594 -30.703 -10.625 1 96.31 224 HIS B CA 1
ATOM 4253 C C . HIS B 1 224 ? 20.078 -30.812 -10.633 1 96.31 224 HIS B C 1
ATOM 4255 O O . HIS B 1 224 ? 19.516 -31.828 -10.195 1 96.31 224 HIS B O 1
ATOM 4261 N N . ALA B 1 225 ? 19.469 -29.719 -10.945 1 96.81 225 ALA B N 1
ATOM 4262 C CA . ALA B 1 225 ? 18.031 -29.703 -11.188 1 96.81 225 ALA B CA 1
ATOM 4263 C C . ALA B 1 225 ? 17.703 -29.141 -12.57 1 96.81 225 ALA B C 1
ATOM 4265 O O . ALA B 1 225 ? 18.469 -28.328 -13.102 1 96.81 225 ALA B O 1
ATOM 4266 N N . THR B 1 226 ? 16.672 -29.594 -13.047 1 95.88 226 THR B N 1
ATOM 4267 C CA . THR B 1 226 ? 16.234 -29.156 -14.367 1 95.88 226 THR B CA 1
ATOM 4268 C C . THR B 1 226 ? 14.891 -28.453 -14.281 1 95.88 226 THR B C 1
ATOM 4270 O O . THR B 1 226 ? 14 -28.891 -13.555 1 95.88 226 THR B O 1
ATOM 4273 N N . GLN B 1 227 ? 14.742 -27.359 -15.07 1 95.69 227 GLN B N 1
ATOM 4274 C CA . GLN B 1 227 ? 13.516 -26.562 -15.086 1 95.69 227 GLN B CA 1
ATOM 4275 C C . GLN B 1 227 ? 12.461 -27.188 -16 1 95.69 227 GLN B C 1
ATOM 4277 O O . GLN B 1 227 ? 12.734 -27.469 -17.172 1 95.69 227 GLN B O 1
ATOM 4282 N N . ARG B 1 228 ? 11.344 -27.438 -15.477 1 93.69 228 ARG B N 1
ATOM 4283 C CA . ARG B 1 228 ? 10.25 -28.016 -16.25 1 93.69 228 ARG B CA 1
ATOM 4284 C C . ARG B 1 228 ? 9.305 -26.938 -16.766 1 93.69 228 ARG B C 1
ATOM 4286 O O . ARG B 1 228 ? 8.664 -27.109 -17.797 1 93.69 228 ARG B O 1
ATOM 4293 N N . SER B 1 229 ? 9.18 -25.859 -16.031 1 92.62 229 SER B N 1
ATOM 4294 C CA . SER B 1 229 ? 8.352 -24.719 -16.391 1 92.62 229 SER B CA 1
ATOM 4295 C C . SER B 1 229 ? 8.969 -23.422 -15.914 1 92.62 229 SER B C 1
ATOM 4297 O O . SER B 1 229 ? 9.773 -23.406 -14.977 1 92.62 229 SER B O 1
ATOM 4299 N N . PRO B 1 230 ? 8.609 -22.281 -16.531 1 94.25 230 PRO B N 1
ATOM 4300 C CA . PRO B 1 230 ? 9.227 -21.016 -16.156 1 94.25 230 PRO B CA 1
ATOM 4301 C C . PRO B 1 230 ? 9 -20.656 -14.695 1 94.25 230 PRO B C 1
ATOM 4303 O O . PRO B 1 230 ? 7.895 -20.844 -14.172 1 94.25 230 PRO B O 1
ATOM 4306 N N . LEU B 1 231 ? 10.086 -20.234 -14.07 1 96.56 231 LEU B N 1
ATOM 4307 C CA . LEU B 1 231 ? 10.062 -19.938 -12.641 1 96.56 231 LEU B CA 1
ATOM 4308 C C . LEU B 1 231 ? 9.789 -18.469 -12.398 1 96.56 231 LEU B C 1
ATOM 4310 O O . LEU B 1 231 ? 10.367 -17.609 -13.07 1 96.56 231 LEU B O 1
ATOM 4314 N N . SER B 1 232 ? 8.875 -18.188 -11.477 1 95.81 232 SER B N 1
ATOM 4315 C CA . SER B 1 232 ? 8.586 -16.812 -11.094 1 95.81 232 SER B CA 1
ATOM 4316 C C . SER B 1 232 ? 8.102 -16.734 -9.648 1 95.81 232 SER B C 1
ATOM 4318 O O . SER B 1 232 ? 7.352 -17.594 -9.188 1 95.81 232 SER B O 1
ATOM 4320 N N . TYR B 1 233 ? 8.555 -15.781 -8.961 1 96.25 233 TYR B N 1
ATOM 4321 C CA . TYR B 1 233 ? 8.188 -15.562 -7.57 1 96.25 233 TYR B CA 1
ATOM 4322 C C . TYR B 1 233 ? 7.82 -14.102 -7.328 1 96.25 233 TYR B C 1
ATOM 4324 O O . TYR B 1 233 ? 8.648 -13.211 -7.516 1 96.25 233 TYR B O 1
ATOM 4332 N N . PRO B 1 234 ? 6.547 -13.82 -6.949 1 95.75 234 PRO B N 1
ATOM 4333 C CA . PRO B 1 234 ? 6.121 -12.43 -6.773 1 95.75 234 PRO B CA 1
ATOM 4334 C C . PRO B 1 234 ? 6.594 -11.828 -5.453 1 95.75 234 PRO B C 1
ATOM 4336 O O . PRO B 1 234 ? 6.391 -12.422 -4.391 1 95.75 234 PRO B O 1
ATOM 4339 N N . CYS B 1 235 ? 7.211 -10.688 -5.492 1 96.94 235 CYS B N 1
ATOM 4340 C CA . CYS B 1 235 ? 7.68 -9.922 -4.34 1 96.94 235 CYS B CA 1
ATOM 4341 C C . CYS B 1 235 ? 6.691 -8.82 -3.975 1 96.94 235 CYS B C 1
ATOM 4343 O O . CYS B 1 235 ? 6.402 -7.945 -4.789 1 96.94 235 CYS B O 1
ATOM 4345 N N . ARG B 1 236 ? 6.211 -8.844 -2.738 1 95.5 236 ARG B N 1
ATOM 4346 C CA . ARG B 1 236 ? 5.266 -7.836 -2.268 1 95.5 236 ARG B CA 1
ATOM 4347 C C . ARG B 1 236 ? 5.992 -6.566 -1.843 1 95.5 236 ARG B C 1
ATOM 4349 O O . ARG B 1 236 ? 7.199 -6.582 -1.606 1 95.5 236 ARG B O 1
ATOM 4356 N N . ASN B 1 237 ? 5.23 -5.527 -1.585 1 94.94 237 ASN B N 1
ATOM 4357 C CA . ASN B 1 237 ? 5.828 -4.227 -1.298 1 94.94 237 ASN B CA 1
ATOM 4358 C C . ASN B 1 237 ? 6.352 -4.156 0.134 1 94.94 237 ASN B C 1
ATOM 4360 O O . ASN B 1 237 ? 7.105 -3.242 0.478 1 94.94 237 ASN B O 1
ATOM 4364 N N . ASP B 1 238 ? 6.031 -5.121 0.953 1 94.62 238 ASP B N 1
ATOM 4365 C CA . ASP B 1 238 ? 6.555 -5.152 2.314 1 94.62 238 ASP B CA 1
ATOM 4366 C C . ASP B 1 238 ? 7.832 -5.988 2.395 1 94.62 238 ASP B C 1
ATOM 4368 O O . ASP B 1 238 ? 8.352 -6.234 3.484 1 94.62 238 ASP B O 1
ATOM 4372 N N . GLY B 1 239 ? 8.219 -6.508 1.304 1 97.06 239 GLY B N 1
ATOM 4373 C CA . GLY B 1 239 ? 9.469 -7.242 1.267 1 97.06 239 GLY B CA 1
ATOM 4374 C C . GLY B 1 239 ? 9.312 -8.719 1.561 1 97.06 239 GLY B C 1
ATOM 4375 O O . GLY B 1 239 ? 10.273 -9.391 1.946 1 97.06 239 GLY B O 1
ATOM 4376 N N . VAL B 1 240 ? 8.133 -9.195 1.462 1 96.56 240 VAL B N 1
ATOM 4377 C CA . VAL B 1 240 ? 7.852 -10.602 1.71 1 96.56 240 VAL B CA 1
ATOM 4378 C C . VAL B 1 240 ? 7.41 -11.281 0.414 1 96.56 240 VAL B C 1
ATOM 4380 O O . VAL B 1 240 ? 6.582 -10.734 -0.324 1 96.56 240 VAL B O 1
ATOM 4383 N N . TRP B 1 241 ? 7.984 -12.43 0.148 1 96.94 241 TRP B N 1
ATOM 4384 C CA . TRP B 1 241 ? 7.566 -13.188 -1.025 1 96.94 241 TRP B CA 1
ATOM 4385 C C . TRP B 1 241 ? 6.133 -13.68 -0.871 1 96.94 241 TRP B C 1
ATOM 4387 O O . TRP B 1 241 ? 5.73 -14.109 0.213 1 96.94 241 TRP B O 1
ATOM 4397 N N . PHE B 1 242 ? 5.43 -13.609 -2.01 1 94.12 242 PHE B N 1
ATOM 4398 C CA . PHE B 1 242 ? 4.023 -13.984 -1.936 1 94.12 242 PHE B CA 1
ATOM 4399 C C . PHE B 1 242 ? 3.842 -15.461 -2.275 1 94.12 242 PHE B C 1
ATOM 4401 O O . PHE B 1 242 ? 4.191 -15.898 -3.375 1 94.12 242 PHE B O 1
ATOM 4408 N N . ASP B 1 243 ? 3.307 -16.188 -1.363 1 91.94 243 ASP B N 1
ATOM 4409 C CA . ASP B 1 243 ? 2.914 -17.578 -1.56 1 91.94 243 ASP B CA 1
ATOM 4410 C C . ASP B 1 243 ? 4.086 -18.422 -2.072 1 91.94 243 ASP B C 1
ATOM 4412 O O . ASP B 1 243 ? 5.203 -18.312 -1.56 1 91.94 243 ASP B O 1
ATOM 4416 N N . ASP B 1 244 ? 3.771 -19.406 -2.955 1 92.38 244 ASP B N 1
ATOM 4417 C CA . ASP B 1 244 ? 4.789 -20.266 -3.566 1 92.38 244 ASP B CA 1
ATOM 4418 C C . ASP B 1 244 ? 5.133 -19.781 -4.977 1 92.38 244 ASP B C 1
ATOM 4420 O O . ASP B 1 244 ? 4.281 -19.219 -5.668 1 92.38 244 ASP B O 1
ATOM 4424 N N . PRO B 1 245 ? 6.375 -19.969 -5.25 1 94.19 245 PRO B N 1
ATOM 4425 C CA . PRO B 1 245 ? 6.746 -19.594 -6.617 1 94.19 245 PRO B CA 1
ATOM 4426 C C . PRO B 1 245 ? 6.039 -20.438 -7.676 1 94.19 245 PRO B C 1
ATOM 4428 O O . PRO B 1 245 ? 5.66 -21.578 -7.406 1 94.19 245 PRO B O 1
ATOM 4431 N N . LYS B 1 246 ? 5.887 -19.781 -8.789 1 89.81 246 LYS B N 1
ATOM 4432 C CA . LYS B 1 246 ? 5.438 -20.516 -9.977 1 89.81 246 LYS B CA 1
ATOM 4433 C C . LYS B 1 246 ? 6.59 -21.266 -10.633 1 89.81 246 LYS B C 1
ATOM 4435 O O . LYS B 1 246 ? 7.746 -20.844 -10.531 1 89.81 246 LYS B O 1
ATOM 4440 N N . GLY B 1 247 ? 6.184 -22.344 -11.305 1 91.5 247 GLY B N 1
ATOM 4441 C CA . GLY B 1 247 ? 7.184 -23.141 -12.008 1 91.5 247 GLY B CA 1
ATOM 4442 C C . GLY B 1 247 ? 7.723 -24.297 -11.18 1 91.5 247 GLY B C 1
ATOM 4443 O O . GLY B 1 247 ? 7.277 -24.516 -10.055 1 91.5 247 GLY B O 1
ATOM 4444 N N . GLU B 1 248 ? 8.562 -25.062 -11.891 1 92.69 248 GLU B N 1
ATOM 4445 C CA . GLU B 1 248 ? 9.016 -26.281 -11.227 1 92.69 248 GLU B CA 1
ATOM 4446 C C . GLU B 1 248 ? 10.453 -26.625 -11.617 1 92.69 248 GLU B C 1
ATOM 4448 O O . GLU B 1 248 ? 10.836 -26.5 -12.781 1 92.69 248 GLU B O 1
ATOM 4453 N N . CYS B 1 249 ? 11.156 -26.906 -10.586 1 95.88 249 CYS B N 1
ATOM 4454 C CA . CYS B 1 249 ? 12.477 -27.516 -10.719 1 95.88 249 CYS B CA 1
ATOM 4455 C C . CYS B 1 249 ? 12.477 -28.938 -10.164 1 95.88 249 CYS B C 1
ATOM 4457 O O . CYS B 1 249 ? 11.906 -29.188 -9.102 1 95.88 249 CYS B O 1
ATOM 4459 N N . VAL B 1 250 ? 13.07 -29.828 -11.016 1 95.06 250 VAL B N 1
ATOM 4460 C CA . VAL B 1 250 ? 13.141 -31.203 -10.555 1 95.06 250 VAL B CA 1
ATOM 4461 C C . VAL B 1 250 ? 14.602 -31.672 -10.562 1 95.06 250 VAL B C 1
ATOM 4463 O O . VAL B 1 250 ? 15.359 -31.328 -11.469 1 95.06 250 VAL B O 1
ATOM 4466 N N . CYS B 1 251 ? 14.93 -32.438 -9.523 1 96 251 CYS B N 1
ATOM 4467 C CA . CYS B 1 251 ? 16.297 -32.938 -9.453 1 96 251 CYS B CA 1
ATOM 4468 C C . CYS B 1 251 ? 16.594 -33.906 -10.586 1 96 251 CYS B C 1
ATOM 4470 O O . CYS B 1 251 ? 15.75 -34.719 -10.945 1 96 251 CYS B O 1
ATOM 4472 N N . ASP B 1 252 ? 17.812 -33.844 -11.109 1 95.56 252 ASP B N 1
ATOM 4473 C CA . ASP B 1 252 ? 18.266 -34.688 -12.203 1 95.56 252 ASP B CA 1
ATOM 4474 C C . ASP B 1 252 ? 18.359 -36.156 -11.773 1 95.56 252 ASP B C 1
ATOM 4476 O O . ASP B 1 252 ? 18.406 -36.469 -10.578 1 95.56 252 ASP B O 1
ATOM 4480 N N . PRO B 1 253 ? 18.281 -36.969 -12.859 1 94.81 253 PRO B N 1
ATOM 4481 C CA . PRO B 1 253 ? 18.594 -38.344 -12.508 1 94.81 253 PRO B CA 1
ATOM 4482 C C . PRO B 1 253 ? 19.922 -38.469 -11.773 1 94.81 253 PRO B C 1
ATOM 4484 O O . PRO B 1 253 ? 20.891 -37.781 -12.102 1 94.81 253 PRO B O 1
ATOM 4487 N N . GLY B 1 254 ? 19.922 -39.344 -10.836 1 95.62 254 GLY B N 1
ATOM 4488 C CA . GLY B 1 254 ? 21.125 -39.562 -10.039 1 95.62 254 GLY B CA 1
ATOM 4489 C C . GLY B 1 254 ? 21.203 -38.625 -8.836 1 95.62 254 GLY B C 1
ATOM 4490 O O . GLY B 1 254 ? 22.109 -38.781 -8.008 1 95.62 254 GLY B O 1
ATOM 4491 N N . TYR B 1 255 ? 20.312 -37.719 -8.75 1 96.25 255 TYR B N 1
ATOM 4492 C CA . TYR B 1 255 ? 20.297 -36.75 -7.656 1 96.25 255 TYR B CA 1
ATOM 4493 C C . TYR B 1 255 ? 18.969 -36.781 -6.93 1 96.25 255 TYR B C 1
ATOM 4495 O O . TYR B 1 255 ? 17.906 -36.906 -7.555 1 96.25 255 TYR B O 1
ATOM 4503 N N . GLU B 1 256 ? 19.062 -36.625 -5.621 1 94.19 256 GLU B N 1
ATOM 4504 C CA . GLU B 1 256 ? 17.859 -36.594 -4.785 1 94.19 256 GLU B CA 1
ATOM 4505 C C . GLU B 1 256 ? 17.688 -35.25 -4.09 1 94.19 256 GLU B C 1
ATOM 4507 O O . GLU B 1 256 ? 18.672 -34.656 -3.643 1 94.19 256 GLU B O 1
ATOM 4512 N N . GLY B 1 257 ? 16.422 -34.812 -3.994 1 93.25 257 GLY B N 1
ATOM 4513 C CA . GLY B 1 257 ? 16.141 -33.562 -3.33 1 93.25 257 GLY B CA 1
ATOM 4514 C C . GLY B 1 257 ? 16.062 -33.688 -1.819 1 93.25 257 GLY B C 1
ATOM 4515 O O . GLY B 1 257 ? 15.523 -34.656 -1.3 1 93.25 257 GLY B O 1
ATOM 4516 N N . ASN B 1 258 ? 16.562 -32.688 -1.185 1 92.19 258 ASN B N 1
ATOM 4517 C CA . ASN B 1 258 ? 16.406 -32.688 0.266 1 92.19 258 ASN B CA 1
ATOM 4518 C C . ASN B 1 258 ? 14.992 -32.281 0.68 1 92.19 258 ASN B C 1
ATOM 4520 O O . ASN B 1 258 ? 14.234 -31.75 -0.133 1 92.19 258 ASN B O 1
ATOM 4524 N N . GLN B 1 259 ? 14.664 -32.5 1.893 1 90 259 GLN B N 1
ATOM 4525 C CA . GLN B 1 259 ? 13.312 -32.25 2.393 1 90 259 GLN B CA 1
ATOM 4526 C C . GLN B 1 259 ? 12.977 -30.781 2.336 1 90 259 GLN B C 1
ATOM 4528 O O . GLN B 1 259 ? 11.828 -30.406 2.098 1 90 259 GLN B O 1
ATOM 4533 N N . ALA B 1 260 ? 13.953 -29.922 2.441 1 92.62 260 ALA B N 1
ATOM 4534 C CA . ALA B 1 260 ? 13.734 -28.469 2.469 1 92.62 260 ALA B CA 1
ATOM 4535 C C . ALA B 1 260 ? 13.477 -27.938 1.066 1 92.62 260 ALA B C 1
ATOM 4537 O O . ALA B 1 260 ? 13.016 -26.797 0.907 1 92.62 260 ALA B O 1
ATOM 4538 N N . GLY B 1 261 ? 13.75 -28.734 0.058 1 92.88 261 GLY B N 1
ATOM 4539 C CA . GLY B 1 261 ? 13.547 -28.312 -1.314 1 92.88 261 GLY B CA 1
ATOM 4540 C C . GLY B 1 261 ? 14.547 -27.266 -1.768 1 92.88 261 GLY B C 1
ATOM 4541 O O . GLY B 1 261 ? 14.219 -26.375 -2.553 1 92.88 261 GLY B O 1
ATOM 4542 N N . THR B 1 262 ? 15.797 -27.375 -1.225 1 95.44 262 THR B N 1
ATOM 4543 C CA . THR B 1 262 ? 16.75 -26.312 -1.503 1 95.44 262 THR B CA 1
ATOM 4544 C C . THR B 1 262 ? 17.984 -26.859 -2.221 1 95.44 262 THR B C 1
ATOM 4546 O O . THR B 1 262 ? 18.797 -26.094 -2.756 1 95.44 262 THR B O 1
ATOM 4549 N N . GLN B 1 263 ? 18.125 -28.234 -2.217 1 95.19 263 GLN B N 1
ATOM 4550 C CA . GLN B 1 263 ? 19.328 -28.812 -2.816 1 95.19 263 GLN B CA 1
ATOM 4551 C C . GLN B 1 263 ? 19.047 -30.188 -3.41 1 95.19 263 GLN B C 1
ATOM 4553 O O . GLN B 1 263 ? 18.234 -30.953 -2.877 1 95.19 263 GLN B O 1
ATOM 4558 N N . CYS B 1 264 ? 19.703 -30.422 -4.477 1 95.75 264 CYS B N 1
ATOM 4559 C CA . CYS B 1 264 ? 19.766 -31.75 -5.066 1 95.75 264 CYS B CA 1
ATOM 4560 C C . CYS B 1 264 ? 21.125 -32.406 -4.824 1 95.75 264 CYS B C 1
ATOM 4562 O O . CYS B 1 264 ? 22.141 -31.922 -5.328 1 95.75 264 CYS B O 1
ATOM 4564 N N . THR B 1 265 ? 21 -33.5 -4.141 1 94.75 265 THR B N 1
ATOM 4565 C CA . THR B 1 265 ? 22.25 -34.156 -3.762 1 94.75 265 THR B CA 1
ATOM 4566 C C . THR B 1 265 ? 22.422 -35.469 -4.516 1 94.75 265 THR B C 1
ATOM 4568 O O . THR B 1 265 ? 21.453 -36.188 -4.734 1 94.75 265 THR B O 1
ATOM 4571 N N . ALA B 1 266 ? 23.703 -35.75 -4.797 1 95.5 266 ALA B N 1
ATOM 4572 C CA . ALA B 1 266 ? 24 -36.969 -5.535 1 95.5 266 ALA B CA 1
ATOM 4573 C C . ALA B 1 266 ? 23.656 -38.219 -4.719 1 95.5 266 ALA B C 1
ATOM 4575 O O . ALA B 1 266 ? 23.891 -38.25 -3.508 1 95.5 266 ALA B O 1
ATOM 4576 N N . CYS B 1 267 ? 23.109 -39.156 -5.453 1 95.88 267 CYS B N 1
ATOM 4577 C CA . CYS B 1 267 ? 22.906 -40.438 -4.785 1 95.88 267 CYS B CA 1
ATOM 4578 C C . CYS B 1 267 ? 24.234 -41.031 -4.309 1 95.88 267 CYS B C 1
ATOM 4580 O O . CYS B 1 267 ? 25.234 -40.938 -5.012 1 95.88 267 CYS B O 1
ATOM 4582 N N . PRO B 1 268 ? 24.203 -41.594 -3.127 1 95.44 268 PRO B N 1
ATOM 4583 C CA . PRO B 1 268 ? 25.438 -42.188 -2.654 1 95.44 268 PRO B CA 1
ATOM 4584 C C . PRO B 1 268 ? 25.844 -43.406 -3.48 1 95.44 268 PRO B C 1
ATOM 4586 O O . PRO B 1 268 ? 25.047 -43.906 -4.285 1 95.44 268 PRO B O 1
ATOM 4589 N N . SER B 1 269 ? 27.156 -43.812 -3.217 1 95.44 269 SER B N 1
ATOM 4590 C CA . SER B 1 269 ? 27.625 -45.031 -3.871 1 95.44 269 SER B CA 1
ATOM 4591 C C . SER B 1 269 ? 26.719 -46.219 -3.553 1 95.44 269 SER B C 1
ATOM 4593 O O . SER B 1 269 ? 26.281 -46.375 -2.414 1 95.44 269 SER B O 1
ATOM 4595 N N . GLY B 1 270 ? 26.469 -46.969 -4.586 1 94.94 270 GLY B N 1
ATOM 4596 C CA . GLY B 1 270 ? 25.609 -48.125 -4.422 1 94.94 270 GLY B CA 1
ATOM 4597 C C . GLY B 1 270 ? 24.141 -47.812 -4.652 1 94.94 270 GLY B C 1
ATOM 4598 O O . GLY B 1 270 ? 23.312 -48.719 -4.613 1 94.94 270 GLY B O 1
ATOM 4599 N N . GLU B 1 271 ? 23.844 -46.562 -4.805 1 95.75 271 GLU B N 1
ATOM 4600 C CA . GLU B 1 271 ? 22.453 -46.156 -5.035 1 95.75 271 GLU B CA 1
ATOM 4601 C C . GLU B 1 271 ? 22.328 -45.406 -6.363 1 95.75 271 GLU B C 1
ATOM 4603 O O . GLU B 1 271 ? 23.328 -45.062 -6.988 1 95.75 271 GLU B O 1
ATOM 4608 N N . TYR B 1 272 ? 21.125 -45.375 -6.848 1 95.56 272 TYR B N 1
ATOM 4609 C CA . TYR B 1 272 ? 20.844 -44.719 -8.117 1 95.56 272 TYR B CA 1
ATOM 4610 C C . TYR B 1 272 ? 19.453 -44.094 -8.117 1 95.56 272 TYR B C 1
ATOM 4612 O O . TYR B 1 272 ? 18.656 -44.375 -7.219 1 95.56 272 TYR B O 1
ATOM 4620 N N . LYS B 1 273 ? 19.203 -43.188 -9.016 1 94.88 273 LYS B N 1
ATOM 4621 C CA . LYS B 1 273 ? 17.875 -42.594 -9.281 1 94.88 273 LYS B CA 1
ATOM 4622 C C . LYS B 1 273 ? 17.688 -42.344 -10.773 1 94.88 273 LYS B C 1
ATOM 4624 O O . LYS B 1 273 ? 18.328 -41.438 -11.336 1 94.88 273 LYS B O 1
ATOM 4629 N N . TRP B 1 274 ? 16.797 -43.031 -11.367 1 90.44 274 TRP B N 1
ATOM 4630 C CA . TRP B 1 274 ? 16.703 -42.969 -12.82 1 90.44 274 TRP B CA 1
ATOM 4631 C C . TRP B 1 274 ? 15.781 -41.844 -13.266 1 90.44 274 TRP B C 1
ATOM 4633 O O . TRP B 1 274 ? 15.938 -41.312 -14.359 1 90.44 274 TRP B O 1
ATOM 4643 N N . SER B 1 275 ? 14.867 -41.531 -12.469 1 87.88 275 SER B N 1
ATOM 4644 C CA . SER B 1 275 ? 13.852 -40.562 -12.875 1 87.88 275 SER B CA 1
ATOM 4645 C C . SER B 1 275 ? 14.18 -39.188 -12.352 1 87.88 275 SER B C 1
ATOM 4647 O O . SER B 1 275 ? 14.859 -39.031 -11.328 1 87.88 275 SER B O 1
ATOM 4649 N N . GLU B 1 276 ? 13.773 -38.219 -13.172 1 87.69 276 GLU B N 1
ATOM 4650 C CA . GLU B 1 276 ? 13.781 -36.875 -12.656 1 87.69 276 GLU B CA 1
ATOM 4651 C C . GLU B 1 276 ? 12.727 -36.688 -11.562 1 87.69 276 GLU B C 1
ATOM 4653 O O . GLU B 1 276 ? 11.711 -37.375 -11.555 1 87.69 276 GLU B O 1
ATOM 4658 N N . GLY B 1 277 ? 12.953 -35.844 -10.641 1 80.31 277 GLY B N 1
ATOM 4659 C CA . GLY B 1 277 ? 11.938 -35.594 -9.633 1 80.31 277 GLY B CA 1
ATOM 4660 C C . GLY B 1 277 ? 12.477 -35.656 -8.211 1 80.31 277 GLY B C 1
ATOM 4661 O O . GLY B 1 277 ? 13.688 -35.625 -8 1 80.31 277 GLY B O 1
ATOM 4662 N N . MET B 1 278 ? 11.453 -35.625 -7.297 1 74.06 278 MET B N 1
ATOM 4663 C CA . MET B 1 278 ? 11.805 -35.562 -5.879 1 74.06 278 MET B CA 1
ATOM 4664 C C . MET B 1 278 ? 11.914 -36.969 -5.297 1 74.06 278 MET B C 1
ATOM 4666 O O . MET B 1 278 ? 12.109 -37.125 -4.09 1 74.06 278 MET B O 1
ATOM 4670 N N . GLY B 1 279 ? 11.914 -37.906 -6.145 1 81.06 279 GLY B N 1
ATOM 4671 C CA . GLY B 1 279 ? 11.969 -39.25 -5.633 1 81.06 279 GLY B CA 1
ATOM 4672 C C . GLY B 1 279 ? 13.297 -39.594 -4.988 1 81.06 279 GLY B C 1
ATOM 4673 O O . GLY B 1 279 ? 14.312 -38.938 -5.25 1 81.06 279 GLY B O 1
ATOM 4674 N N . PRO B 1 280 ? 13.305 -40.594 -4.16 1 91.25 280 PRO B N 1
ATOM 4675 C CA . PRO B 1 280 ? 14.531 -40.969 -3.447 1 91.25 280 PRO B CA 1
ATOM 4676 C C . PRO B 1 280 ? 15.461 -41.844 -4.277 1 91.25 280 PRO B C 1
ATOM 4678 O O . PRO B 1 280 ? 15.016 -42.469 -5.25 1 91.25 280 PRO B O 1
ATOM 4681 N N . CYS B 1 281 ? 16.688 -41.812 -3.885 1 94.62 281 CYS B N 1
ATOM 4682 C CA . CYS B 1 281 ? 17.641 -42.781 -4.418 1 94.62 281 CYS B CA 1
ATOM 4683 C C . CYS B 1 281 ? 17.266 -44.219 -4.02 1 94.62 281 CYS B C 1
ATOM 4685 O O . CYS B 1 281 ? 16.672 -44.406 -2.963 1 94.62 281 CYS B O 1
ATOM 4687 N N . GLN B 1 282 ? 17.625 -45.062 -4.922 1 94.5 282 GLN B N 1
ATOM 4688 C CA . GLN B 1 282 ? 17.375 -46.469 -4.664 1 94.5 282 GLN B CA 1
ATOM 4689 C C . GLN B 1 282 ? 18.656 -47.281 -4.707 1 94.5 282 GLN B C 1
ATOM 4691 O O . GLN B 1 282 ? 19.594 -46.938 -5.426 1 94.5 282 GLN B O 1
ATOM 4696 N N . THR B 1 283 ? 18.594 -48.375 -3.918 1 95.94 283 THR B N 1
ATOM 4697 C CA . THR B 1 283 ? 19.75 -49.25 -3.928 1 95.94 283 THR B CA 1
ATOM 4698 C C . THR B 1 283 ? 19.891 -49.938 -5.285 1 95.94 283 THR B C 1
ATOM 4700 O O . THR B 1 283 ? 18.906 -50.375 -5.883 1 95.94 283 THR B O 1
ATOM 4703 N N . CYS B 1 284 ? 21.141 -50.094 -5.664 1 95.75 284 CYS B N 1
ATOM 4704 C CA . CYS B 1 284 ? 21.391 -50.781 -6.938 1 95.75 284 CYS B CA 1
ATOM 4705 C C . CYS B 1 284 ? 20.844 -52.188 -6.918 1 95.75 284 CYS B C 1
ATOM 4707 O O . CYS B 1 284 ? 20.938 -52.875 -5.902 1 95.75 284 CYS B O 1
ATOM 4709 N N . PRO B 1 285 ? 20.25 -52.5 -8.094 1 94.5 285 PRO B N 1
ATOM 4710 C CA . PRO B 1 285 ? 19.75 -53.875 -8.164 1 94.5 285 PRO B CA 1
ATOM 4711 C C . PRO B 1 285 ? 20.875 -54.906 -8.102 1 94.5 285 PRO B C 1
ATOM 4713 O O . PRO B 1 285 ? 22.047 -54.562 -8.023 1 94.5 285 PRO B O 1
ATOM 4716 N N . GLY B 1 286 ? 20.453 -56.156 -8.078 1 94.44 286 GLY B N 1
ATOM 4717 C CA . GLY B 1 286 ? 21.391 -57.25 -7.918 1 94.44 286 GLY B CA 1
ATOM 4718 C C . GLY B 1 286 ? 22.484 -57.25 -8.969 1 94.44 286 GLY B C 1
ATOM 4719 O O . GLY B 1 286 ? 22.219 -57 -10.148 1 94.44 286 GLY B O 1
ATOM 4720 N N . TYR B 1 287 ? 23.719 -57.531 -8.555 1 95.62 287 TYR B N 1
ATOM 4721 C CA . TYR B 1 287 ? 24.906 -57.719 -9.383 1 95.62 287 TYR B CA 1
ATOM 4722 C C . TYR B 1 287 ? 25.234 -56.438 -10.133 1 95.62 287 TYR B C 1
ATOM 4724 O O . TYR B 1 287 ? 25.641 -56.469 -11.297 1 95.62 287 TYR B O 1
ATOM 4732 N N . SER B 1 288 ? 24.953 -55.312 -9.602 1 95.31 288 SER B N 1
ATOM 4733 C CA . SER B 1 288 ? 25.25 -54 -10.172 1 95.31 288 SER B CA 1
ATOM 4734 C C . SER B 1 288 ? 25.812 -53.062 -9.109 1 95.31 288 SER B C 1
ATOM 4736 O O . SER B 1 288 ? 25.781 -53.375 -7.914 1 95.31 288 SER B O 1
ATOM 4738 N N . TYR B 1 289 ? 26.469 -52.031 -9.547 1 95.19 289 TYR B N 1
ATOM 4739 C CA . TYR B 1 289 ? 27.062 -51.062 -8.625 1 95.19 289 TYR B CA 1
ATOM 4740 C C . TYR B 1 289 ? 27.016 -49.656 -9.195 1 95.19 289 TYR B C 1
ATOM 4742 O O . TYR B 1 289 ? 26.672 -49.469 -10.367 1 95.19 289 TYR B O 1
ATOM 4750 N N . SER B 1 290 ? 27.188 -48.594 -8.359 1 95.38 290 SER B N 1
ATOM 4751 C CA . SER B 1 290 ? 27.281 -47.219 -8.758 1 95.38 290 SER B CA 1
ATOM 4752 C C . SER B 1 290 ? 28.266 -46.438 -7.891 1 95.38 290 SER B C 1
ATOM 4754 O O . SER B 1 290 ? 28.531 -46.844 -6.75 1 95.38 290 SER B O 1
ATOM 4756 N N . ASN B 1 291 ? 28.906 -45.438 -8.5 1 90.88 291 ASN B N 1
ATOM 4757 C CA . ASN B 1 291 ? 29.891 -44.625 -7.785 1 90.88 291 ASN B CA 1
ATOM 4758 C C . ASN B 1 291 ? 29.328 -43.281 -7.371 1 90.88 291 ASN B C 1
ATOM 4760 O O . ASN B 1 291 ? 30.062 -42.281 -7.297 1 90.88 291 ASN B O 1
ATOM 4764 N N . GLY B 1 292 ? 28.062 -43.188 -7.141 1 90.44 292 GLY B N 1
ATOM 4765 C CA . GLY B 1 292 ? 27.453 -41.938 -6.715 1 90.44 292 GLY B CA 1
ATOM 4766 C C . GLY B 1 292 ? 26.906 -41.094 -7.863 1 90.44 292 GLY B C 1
ATOM 4767 O O . GLY B 1 292 ? 27.531 -41.031 -8.93 1 90.44 292 GLY B O 1
ATOM 4768 N N . GLY B 1 293 ? 25.766 -40.438 -7.562 1 94.56 293 GLY B N 1
ATOM 4769 C CA . GLY B 1 293 ? 25.156 -39.562 -8.57 1 94.56 293 GLY B CA 1
ATOM 4770 C C . GLY B 1 293 ? 24.734 -40.344 -9.812 1 94.56 293 GLY B C 1
ATOM 4771 O O . GLY B 1 293 ? 24.734 -39.781 -10.914 1 94.56 293 GLY B O 1
ATOM 4772 N N . ALA B 1 294 ? 24.5 -41.594 -9.648 1 93.31 294 ALA B N 1
ATOM 4773 C CA . ALA B 1 294 ? 24.25 -42.438 -10.805 1 93.31 294 ALA B CA 1
ATOM 4774 C C . ALA B 1 294 ? 22.781 -42.469 -11.172 1 93.31 294 ALA B C 1
ATOM 4776 O O . ALA B 1 294 ? 21.906 -42.625 -10.305 1 93.31 294 ALA B O 1
ATOM 4777 N N . ALA B 1 295 ? 22.547 -42.312 -12.438 1 93.62 295 ALA B N 1
ATOM 4778 C CA . ALA B 1 295 ? 21.188 -42.438 -12.953 1 93.62 295 ALA B CA 1
ATOM 4779 C C . ALA B 1 295 ? 20.812 -43.906 -13.133 1 93.62 295 ALA B C 1
ATOM 4781 O O . ALA B 1 295 ? 19.625 -44.281 -13.117 1 93.62 295 ALA B O 1
ATOM 4782 N N . GLU B 1 296 ? 21.828 -44.688 -13.312 1 93.44 296 GLU B N 1
ATOM 4783 C CA . GLU B 1 296 ? 21.688 -46.125 -13.445 1 93.44 296 GLU B CA 1
ATOM 4784 C C . GLU B 1 296 ? 22.922 -46.844 -12.914 1 93.44 296 GLU B C 1
ATOM 4786 O O . GLU B 1 296 ? 24.016 -46.312 -12.906 1 93.44 296 GLU B O 1
ATOM 4791 N N . CYS B 1 297 ? 22.594 -48.062 -12.453 1 94.19 297 CYS B N 1
ATOM 4792 C CA . CYS B 1 297 ? 23.703 -48.875 -11.93 1 94.19 297 CYS B CA 1
ATOM 4793 C C . CYS B 1 297 ? 24.344 -49.688 -13.039 1 94.19 297 CYS B C 1
ATOM 4795 O O . CYS B 1 297 ? 23.656 -50.188 -13.938 1 94.19 297 CYS B O 1
ATOM 4797 N N . THR B 1 298 ? 25.672 -49.781 -12.945 1 94.31 298 THR B N 1
ATOM 4798 C CA . THR B 1 298 ? 26.453 -50.562 -13.906 1 94.31 298 THR B CA 1
ATOM 4799 C C . THR B 1 298 ? 26.547 -52 -13.477 1 94.31 298 THR B C 1
ATOM 4801 O O . THR B 1 298 ? 26.75 -52.312 -12.297 1 94.31 298 THR B O 1
ATOM 4804 N N . CYS B 1 299 ? 26.328 -52.781 -14.469 1 95.12 299 CYS B N 1
ATOM 4805 C CA . CYS B 1 299 ? 26.406 -54.219 -14.156 1 95.12 299 CYS B CA 1
ATOM 4806 C C . CYS B 1 299 ? 27.828 -54.625 -13.828 1 95.12 299 CYS B C 1
ATOM 4808 O O . CYS B 1 299 ? 28.781 -54.156 -14.43 1 95.12 299 CYS B O 1
ATOM 4810 N N . GLN B 1 300 ? 27.953 -55.531 -12.805 1 94.06 300 GLN B N 1
ATOM 4811 C CA . GLN B 1 300 ? 29.25 -56.125 -12.477 1 94.06 300 GLN B CA 1
ATOM 4812 C C . GLN B 1 300 ? 29.797 -56.938 -13.641 1 94.06 300 GLN B C 1
ATOM 4814 O O . GLN B 1 300 ? 29.062 -57.281 -14.57 1 94.06 300 GLN B O 1
ATOM 4819 N N . GLN B 1 301 ? 31.078 -57.188 -13.523 1 93.19 301 GLN B N 1
ATOM 4820 C CA . GLN B 1 301 ? 31.719 -57.969 -14.578 1 93.19 301 GLN B CA 1
ATOM 4821 C C . GLN B 1 301 ? 31 -59.312 -14.797 1 93.19 301 GLN B C 1
ATOM 4823 O O . GLN B 1 301 ? 30.641 -60 -13.844 1 93.19 301 GLN B O 1
ATOM 4828 N N . ASN B 1 302 ? 30.656 -59.688 -16.047 1 93.69 302 ASN B N 1
ATOM 4829 C CA . ASN B 1 302 ? 30.062 -60.938 -16.484 1 93.69 302 ASN B CA 1
ATOM 4830 C C . ASN B 1 302 ? 28.547 -60.938 -16.281 1 93.69 302 ASN B C 1
ATOM 4832 O O . ASN B 1 302 ? 27.891 -61.969 -16.438 1 93.69 302 ASN B O 1
ATOM 4836 N N . TYR B 1 303 ? 28.016 -60 -15.742 1 94.75 303 TYR B N 1
ATOM 4837 C CA . TYR B 1 303 ? 26.562 -59.844 -15.656 1 94.75 303 TYR B CA 1
ATOM 4838 C C . TYR B 1 303 ? 26.062 -58.781 -16.656 1 94.75 303 TYR B C 1
ATOM 4840 O O . TYR B 1 303 ? 26.812 -57.875 -17.031 1 94.75 303 TYR B O 1
ATOM 4848 N N . PHE B 1 304 ? 24.797 -58.938 -17.172 1 93.69 304 PHE B N 1
ATOM 4849 C CA . PHE B 1 304 ? 24.312 -58.062 -18.219 1 93.69 304 PHE B CA 1
ATOM 4850 C C . PHE B 1 304 ? 22.859 -57.688 -17.984 1 93.69 304 PHE B C 1
ATOM 4852 O O . PHE B 1 304 ? 22.125 -58.438 -17.344 1 93.69 304 PHE B O 1
ATOM 4859 N N . ARG B 1 305 ? 22.469 -56.469 -18.359 1 90.69 305 ARG B N 1
ATOM 4860 C CA . ARG B 1 305 ? 21.094 -55.969 -18.375 1 90.69 305 ARG B CA 1
ATOM 4861 C C . ARG B 1 305 ? 20.75 -55.406 -19.75 1 90.69 305 ARG B C 1
ATOM 4863 O O . ARG B 1 305 ? 21.5 -54.594 -20.297 1 90.69 305 ARG B O 1
ATOM 4870 N N . SER B 1 306 ? 19.688 -55.844 -20.297 1 89.5 306 SER B N 1
ATOM 4871 C CA . SER B 1 306 ? 19.281 -55.344 -21.609 1 89.5 306 SER B CA 1
ATOM 4872 C C . SER B 1 306 ? 18.938 -53.844 -21.547 1 89.5 306 SER B C 1
ATOM 4874 O O . SER B 1 306 ? 18.422 -53.375 -20.531 1 89.5 306 SER B O 1
ATOM 4876 N N . ALA B 1 307 ? 19.156 -53.125 -22.656 1 85.69 307 ALA B N 1
ATOM 4877 C CA . ALA B 1 307 ? 18.844 -51.688 -22.719 1 85.69 307 ALA B CA 1
ATOM 4878 C C . ALA B 1 307 ? 17.328 -51.469 -22.594 1 85.69 307 ALA B C 1
ATOM 4880 O O . ALA B 1 307 ? 16.891 -50.375 -22.234 1 85.69 307 ALA B O 1
ATOM 4881 N N . LYS B 1 308 ? 16.578 -52.5 -22.859 1 89.94 308 LYS B N 1
ATOM 4882 C CA . LYS B 1 308 ? 15.117 -52.344 -22.859 1 89.94 308 LYS B CA 1
ATOM 4883 C C . LYS B 1 308 ? 14.547 -52.625 -21.469 1 89.94 308 LYS B C 1
ATOM 4885 O O . LYS B 1 308 ? 13.391 -52.281 -21.188 1 89.94 308 LYS B O 1
ATOM 4890 N N . ASP B 1 309 ? 15.391 -53.219 -20.641 1 87.81 309 ASP B N 1
ATOM 4891 C CA . ASP B 1 309 ? 14.93 -53.562 -19.297 1 87.81 309 ASP B CA 1
ATOM 4892 C C . ASP B 1 309 ? 14.852 -52.312 -18.422 1 87.81 309 ASP B C 1
ATOM 4894 O O . ASP B 1 309 ? 15.523 -51.312 -18.688 1 87.81 309 ASP B O 1
ATOM 4898 N N . ALA B 1 310 ? 13.875 -52.438 -17.438 1 90.56 310 ALA B N 1
ATOM 4899 C CA . ALA B 1 310 ? 13.797 -51.344 -16.469 1 90.56 310 ALA B CA 1
ATOM 4900 C C . ALA B 1 310 ? 15.125 -51.156 -15.75 1 90.56 310 ALA B C 1
ATOM 4902 O O . ALA B 1 310 ? 15.82 -52.125 -15.453 1 90.56 310 ALA B O 1
ATOM 4903 N N . LYS B 1 311 ? 15.484 -49.969 -15.422 1 90.25 311 LYS B N 1
ATOM 4904 C CA . LYS B 1 311 ? 16.734 -49.656 -14.727 1 90.25 311 LYS B CA 1
ATOM 4905 C C . LYS B 1 311 ? 16.766 -50.281 -13.344 1 90.25 311 LYS B C 1
ATOM 4907 O O . LYS B 1 311 ? 17.828 -50.406 -12.734 1 90.25 311 LYS B O 1
ATOM 4912 N N . SER B 1 312 ? 15.625 -50.688 -12.844 1 91.06 312 SER B N 1
ATOM 4913 C CA . SER B 1 312 ? 15.508 -51.312 -11.539 1 91.06 312 SER B CA 1
ATOM 4914 C C . SER B 1 312 ? 15.734 -52.812 -11.641 1 91.06 312 SER B C 1
ATOM 4916 O O . SER B 1 312 ? 15.789 -53.531 -10.625 1 91.06 312 SER B O 1
ATOM 4918 N N . ALA B 1 313 ? 15.922 -53.312 -12.828 1 91.94 313 ALA B N 1
ATOM 4919 C CA . ALA B 1 313 ? 16.094 -54.75 -13.016 1 91.94 313 ALA B CA 1
ATOM 4920 C C . ALA B 1 313 ? 17.516 -55.188 -12.656 1 91.94 313 ALA B C 1
ATOM 4922 O O . ALA B 1 313 ? 18.484 -54.469 -12.961 1 91.94 313 ALA B O 1
ATOM 4923 N N . PRO B 1 314 ? 17.547 -56.375 -11.969 1 94 314 PRO B N 1
ATOM 4924 C CA . PRO B 1 314 ? 18.891 -56.906 -11.672 1 94 314 PRO B CA 1
ATOM 4925 C C . PRO B 1 314 ? 19.656 -57.312 -12.922 1 94 314 PRO B C 1
ATOM 4927 O O . PRO B 1 314 ? 19.047 -57.562 -13.961 1 94 314 PRO B O 1
ATOM 4930 N N . CYS B 1 315 ? 20.938 -57.156 -12.773 1 93.5 315 CYS B N 1
ATOM 4931 C CA . CYS B 1 315 ? 21.766 -57.75 -13.812 1 93.5 315 CYS B CA 1
ATOM 4932 C C . CYS B 1 315 ? 21.812 -59.281 -13.695 1 93.5 315 CYS B C 1
ATOM 4934 O O . CYS B 1 315 ? 21.656 -59.812 -12.602 1 93.5 315 CYS B O 1
ATOM 4936 N N . THR B 1 316 ? 21.812 -59.875 -14.82 1 92 316 THR B N 1
ATOM 4937 C CA . THR B 1 316 ? 21.828 -61.344 -14.789 1 92 316 THR B CA 1
ATOM 4938 C C . THR B 1 316 ? 22.891 -61.906 -15.734 1 92 316 THR B C 1
ATOM 4940 O O . THR B 1 316 ? 23.266 -61.25 -16.703 1 92 316 THR B O 1
#

Secondary structure (DSSP, 8-state):
--EEHHHHHHH-S----EEEE---SS--TTPPP---SEEEEE--TT-SSPEEEEEEE-TTSSS--EEEEPPPEE-TT-SEEEEEEEEEEB-STTTS-GGG-S--BSEEEEEEEEESS----SSSS-SSTTTSEEEEEEE-SS-BSSGGG--EEEEEEEEEPPTT--SEEEEEEEESSBEEEEEEEEEE--EEPPEEETTEEE--EE--SSTT--EEEE-EEPTTEEEEEEEEEEEPTTS-B-SSPEEEEEEPTTEEE-TTSS-EEEPPTTEE--SSSSPPPEE--TTEE--SSBSSPEEPTT----TTS-TTSPP-/--EEHHHHHHH-S----EEEE---SS--TTPPP---SEEEEE--TT-SSPEEEEEEE-TTSSS--EEEEPPPEE-TT-SEEEEEEEEEEB-STTTS-GGG-S--BSEEEEEEEEESS----SSSS-SSTTTSEEEEEEE-SS-BSSGGG--EEEEEEEEEPPTT--SEEEEEEEESSBEEEEEEEEEE--EEPPEEETTEEE--EE--SSTT--EEEE-EEPTTEEEEEEEEEEEPTTS-B-SSPEEEEEEPTTEEE-TTSS-EEEPPTTEE--SSSSPPPEE--TTEE--SSBSSPEEPTT----TTS-TTSPP-

pLDDT: mean 91.09, std 10.17, range [49.59, 98.69]

InterPro domains:
  IPR001090 Ephrin, ligand binding domain [PF01404] (9-192)
  IPR001090 Ephrin, ligand binding domain [PS51550] (2-197)
  IPR001090 Ephrin, ligand binding domain [SM00615] (1-192)
  IPR008979 Galactose-binding-like domain superfamily [SSF49785] (34-190)
  IPR009030 Growth factor receptor cysteine-rich domain superfamily [SSF57184] (234-308)
  IPR050449 Ephrin receptor tyrosine kinases [PTHR46877] (9-316)
  IPR061283 Ephrin, cysteine rich domain [PF25599] (193-251)

Sequence (632 aa):
VLLDSAQDSAKQASLAWTTYKSESVSPVPGQPENLGWMEATVNMESFSEPLRTYSSCYVKTSNVDNWLRLPYVERGGANSLHIDLTFTMRKCSRIVDSSNLQQCKETFNLFYFEADSDFANTMRPSWDAITYNKVDKIAADKLFVDYSEKEFNTETRQIALTPQGPRGVYFAIQDEGACVTLVRVRVYYITCPNITKNFAFFEETPTGDKTYSLVEKKGVCVEHATQRSPLSYPCRNDGVWFDDPKGECVCDPGYEGNQAGTQCTACPSGEYKWSEGMGPCQTCPGYSYSNGGAAECTCQQNYFRSAKDAKSAPCTVLLDSAQDSAKQASLAWTTYKSESVSPVPGQPENLGWMEATVNMESFSEPLRTYSSCYVKTSNVDNWLRLPYVERGGANSLHIDLTFTMRKCSRIVDSSNLQQCKETFNLFYFEADSDFANTMRPSWDAITYNKVDKIAADKLFVDYSEKEFNTETRQIALTPQGPRGVYFAIQDEGACVTLVRVRVYYITCPNITKNFAFFEETPTGDKTYSLVEKKGVCVEHATQRSPLSYPCRNDGVWFDDPKGECVCDPGYEGNQAGTQCTACPSGEYKWSEGMGPCQTCPGYSYSNGGAAECTCQQNYFRSAKDAKSAPCT

Radius of gyration: 34.52 Å; Cα contacts (8 Å, |Δi|>4): 1677; chains: 2; bounding box: 64×108×71 Å

Organism: NCBI:txid100452